Protein AF-A0A8K0T7H3-F1 (afdb_monomer_lite)

Radius of gyration: 32.74 Å; chains: 1; bounding box: 82×74×96 Å

Secondary structure (DSSP, 8-state):
------SSGGG--EEEEESSHHHHHHHHTT-SEES-TT--SS---TT----EEEEEETTEEEEEEE-SSSSHHHHHHHHHHHHHH-TT--EEEEEEEEEE-SEETTEE--TT-EEEEEEEEETT-EEE-SS-EEE--STTTSPPPPPHHHHHHHHHHTSHHHHHHHHHHHHHHHHHHHHS-S-TTS-S--TT----GGG---B-TT-----SS-TTSTTTT--STTSPPPTTTTTS-HHHHT--GGGBPP-HHHHHHHHHHHTT-GGGGPPPEEEEEEEE-SS----HHHHHHHHHHHTEEEEESSHHHHHTTS-EEEEEEEEE-SSTT--STTHHHHHHHHHHHHHHHHHHSPPPPPPP-PPPSS-TTSSB-HHHHHHHHHHHHHHHHTTS--------PPPS-PPPP---PPPPPS--S--TTSTTSS-EEEEEEEEEE-----STTHHHHHHH-GGGS-EEEEEEEEEE-SS-SEE-SSEEEEEEEESS--S-EEEEEES--SSHHHHHHHHHHHHHHHHHHHHHHHHHS-SSPPEE---EEEEE--SSSPPPEEEEEE---S-EEESB-SSS-B-SS--HHHHHHHHHHHHHHHHTTTSEEEE--EEETTEE-S-EEEES-TTSSTT-TT--HHHHHHHHHHH----HHHHHTT----HHHHHHT-----S-PPP---EEE-S-TTT--EEEGGG-B--TTSTT--B-HHHHHHHHHTEEEEE--SSSS--EEEEEHHHHHHTT-PPPSS-TT--

Organism: NCBI:txid80388

InterPro domains:
  IPR000845 Nucleoside phosphorylase domain [PF01048] (14-128)
  IPR004166 Alpha-type protein kinase, alpha-kinase domain [PF02816] (478-654)
  IPR004166 Alpha-type protein kinase, alpha-kinase domain [PS51158] (453-662)
  IPR004166 Alpha-type protein kinase, alpha-kinase domain [SM00811] (458-654)
  IPR011009 Protein kinase-like domain superfamily [SSF56112] (467-663)
  IPR035994 Nucleoside phosphorylase superfamily [G3DSA:3.40.50.1580] (6-356)
  IPR035994 Nucleoside phosphorylase superfamily [SSF53167] (11-354)
  IPR053137 Nucleotide-binding leucine-rich repeat (NLR)-like [PTHR46082] (3-385)

Sequence (759 aa):
MSLGPPSSRSSFEIAIICALAIEYNAVALLFDQFWDDNGDYYGKSHGDYNQYTLGRIGNHHVVLTLLPRMGKVDASIAAVSLRSTFGALRLVLLVGVCGGVPRVPQGEILLGDVVISKSIVQHDYGRRFSDGFVRKDTVEDNLSQPSKHIRGLLASFETDRGIDLLEQRTAFFLQEVQGKPSNKRSMGENKYKYPGTAHDVLYEPRYRHKHRMAASCICADSVTDSSPICNEARMLSCDEVGCGKERVVSRLLLEHKRQLEERGSMTAQNPAIYIGAIASGDTVLKSASDRDRIAARENVIAFEMEGAGIWEQLPCIVVKGVCDYADSHKNKKWQNFAAATAASAAKAILERYARTDPLPHGPRFVQSHLGTSFSEVQQLVATSVTSTLSASAASPLLASEEKPGAPFKSTVRPKLDQDTSPQWDTPNWLNQRLELEGFCPDVVIQCASTLNSMIESDDNIKLSVAHLTIRTRSRPFANGAMRTATYARPMHTTSPFVIKKFFNHDALFPAMIEDMRIQALCKAFALEFNSLVPGVPVDFVVTMSLHRKTDKSRGEPISIEPFISGDYVKYNNNFSYVLAESSAFNDRAQAFSHFTFERSWGHMMVVDLQGVGNLLTDPCIHTKYDDRFKLSETNLGAKGFKSFFATHQCNQICQRLELKSNRNMAAENRFEFRATWPSMDPTFCCANKLCRRIIRHANAVVSDKYPGHSWCDVCWHQLASTTDQLLCVGPGPDHNFEISRFFYESQGQKIPNRCTNHT

Foldseek 3Di:
DDDDDDPALQQAQEEEEEADPLLLLLLVLQFPFWDAPPHDPHDFDPPQPWDWTWGDQDPGTYTYTYFPHFFAVSLLSNQQRSCRGRVNHDEYEHFFAFAFAQQAPVFGAFFLAKEKEQAEAQLQDADADPVGTDHDDDPVRGFDGFDPLVNVLVVQCPDPVNQVLLLVQLLVQLVSLQPDASDPPPPRDRLQDDPALVPGWDFDQQDDQAACPDCPDQCNPPRGPPRDHDPVSLPDACVVSVPDPVRTDDGDLSVVLNVCVVVVHSCSSRHHYHYYYEYEDQDQQAHSVVLVVSCVVVVHGIYGGHCVSNRNSHSYMYMHGHQHNSHSNGDRSSRSNSSNSSSSSVSSSVVSNDDDDPDDDDDDDDDPFFFFFLVRQVVVLVVQLVVVVVVDDDDDDDDDDDDPDDDDDDDDDFDADPPLDDPLPPPCQLVDKFKKKAKFWPLWDDDPCLLVQLLVDRRSRTIGIFIFIKRWHPGFNDDDPFWTKTWMDTPLASFTKIKIFGPDASLCLSLVVQLLSLQSSLQVLQQQLCQLDPDQGQAEWRWTWIATDDDDHTHGIMIMTGDDDDDKDFQFALFQDGDPDDDPVSLVVLLSQLSVCQVSVNFKGKHRFMDHRRYGYRIDMAGCDCPGSVSDPSHPHLNSVLRSQVRDDRDPSNVSQVRFDHNVCSVVVHDDHDPDGDDGQGWTFALQSRGRHIDGPVQWDDDPVDPPGTHHPSLVVSQVVQWDWAWAPAPDDIDTDIDGPSNQNSNSHDDDNHDPVRD

Structure (mmCIF, N/CA/C/O backbone):
data_AF-A0A8K0T7H3-F1
#
_entry.id   AF-A0A8K0T7H3-F1
#
loop_
_atom_site.group_PDB
_atom_site.id
_atom_site.type_symbol
_atom_site.label_atom_id
_atom_site.label_alt_id
_atom_site.label_comp_id
_atom_site.label_asym_id
_atom_site.label_entity_id
_atom_site.label_seq_id
_atom_site.pdbx_PDB_ins_code
_atom_site.Cartn_x
_atom_site.Cartn_y
_atom_site.Cartn_z
_atom_site.occupancy
_atom_site.B_iso_or_equiv
_atom_site.auth_seq_id
_atom_site.auth_comp_id
_atom_site.auth_asym_id
_atom_site.auth_atom_id
_atom_site.pdbx_PDB_model_num
ATOM 1 N N . MET A 1 1 ? -18.909 23.313 -8.995 1.00 36.34 1 MET A N 1
ATOM 2 C CA . MET A 1 1 ? -18.470 24.046 -7.786 1.00 36.34 1 MET A CA 1
ATOM 3 C C . MET A 1 1 ? -16.965 23.874 -7.663 1.00 36.34 1 MET A C 1
ATOM 5 O O . MET A 1 1 ? -16.511 22.740 -7.709 1.00 36.34 1 MET A O 1
ATOM 9 N N . SER A 1 2 ? -16.197 24.966 -7.606 1.00 47.44 2 SER A N 1
ATOM 10 C CA . SER A 1 2 ? -14.740 24.907 -7.415 1.00 47.44 2 SER A CA 1
ATOM 11 C C . SER A 1 2 ? -14.429 24.353 -6.025 1.00 47.44 2 SER A C 1
ATOM 13 O O . SER A 1 2 ? -14.976 24.856 -5.045 1.00 47.44 2 SER A O 1
ATOM 15 N N . LEU A 1 3 ? -13.576 23.330 -5.928 1.00 64.12 3 LEU A N 1
ATOM 16 C CA . LEU A 1 3 ? -13.065 22.853 -4.641 1.00 64.12 3 LEU A CA 1
ATOM 17 C C . LEU A 1 3 ? -12.188 23.955 -4.034 1.00 64.12 3 LEU A C 1
ATOM 19 O O . LEU A 1 3 ? -11.189 24.342 -4.637 1.00 64.12 3 LEU A O 1
ATOM 23 N N . GLY A 1 4 ? -12.595 24.485 -2.879 1.00 76.44 4 GLY A N 1
ATOM 24 C CA . GLY A 1 4 ? -11.787 25.427 -2.101 1.00 76.44 4 GLY A CA 1
ATOM 25 C C . GLY A 1 4 ? -10.559 24.756 -1.469 1.00 76.44 4 GLY A C 1
ATOM 26 O O . GLY A 1 4 ? -10.402 23.539 -1.592 1.00 76.44 4 GLY A O 1
ATOM 27 N N . PRO A 1 5 ? -9.688 25.520 -0.787 1.00 81.38 5 PRO A N 1
ATOM 28 C CA . PRO A 1 5 ? -8.546 24.951 -0.082 1.00 81.38 5 PRO A CA 1
ATOM 29 C C . PRO A 1 5 ? -9.005 23.920 0.968 1.00 81.38 5 PRO A C 1
ATOM 31 O O . PRO A 1 5 ? -10.030 24.129 1.627 1.00 81.38 5 PRO A O 1
ATOM 34 N N . PRO A 1 6 ? -8.281 22.800 1.129 1.00 83.50 6 PRO A N 1
ATOM 35 C CA . PRO A 1 6 ? -8.636 21.771 2.100 1.00 83.50 6 PRO A CA 1
ATOM 36 C C . PRO A 1 6 ? -8.523 22.270 3.549 1.00 83.50 6 PRO A C 1
ATOM 38 O O . PRO A 1 6 ? -7.725 23.140 3.871 1.00 83.50 6 PRO A O 1
ATOM 41 N N . SER A 1 7 ? -9.296 21.677 4.465 1.00 77.88 7 SER A N 1
ATOM 42 C CA . SER A 1 7 ? -9.290 22.088 5.884 1.00 77.88 7 SER A CA 1
ATOM 43 C C . SER A 1 7 ? -8.155 21.477 6.718 1.00 77.88 7 SER A C 1
ATOM 45 O O . SER A 1 7 ? -7.957 21.869 7.867 1.00 77.88 7 SER A O 1
ATOM 47 N N . SER A 1 8 ? -7.459 20.465 6.191 1.00 82.06 8 SER A N 1
ATOM 48 C CA . SER A 1 8 ? -6.385 19.742 6.882 1.00 82.06 8 SER A CA 1
ATOM 49 C C . SER A 1 8 ? -5.555 18.896 5.913 1.00 82.06 8 SER A C 1
ATOM 51 O O . SER A 1 8 ? -6.017 18.535 4.828 1.00 82.06 8 SER A O 1
ATOM 53 N N . ARG A 1 9 ? -4.356 18.484 6.356 1.00 85.56 9 ARG A N 1
ATOM 54 C CA . ARG A 1 9 ? -3.459 17.566 5.623 1.00 85.56 9 ARG A CA 1
ATOM 55 C C . ARG A 1 9 ? -4.111 16.231 5.236 1.00 85.56 9 ARG A C 1
ATOM 57 O O . ARG A 1 9 ? -3.751 15.644 4.227 1.00 85.56 9 ARG A O 1
ATOM 64 N N . SER A 1 10 ? -5.111 15.777 5.992 1.00 80.50 10 SER A N 1
ATOM 65 C CA . SER A 1 10 ? -5.856 14.541 5.712 1.00 80.50 10 SER A CA 1
ATOM 66 C C . SER A 1 10 ? -6.764 14.605 4.477 1.00 80.50 10 SER A C 1
ATOM 68 O O . SER A 1 10 ? -7.339 13.593 4.108 1.00 80.50 10 SER A O 1
ATOM 70 N N . SER A 1 11 ? -6.928 15.775 3.850 1.00 84.12 11 SER A N 1
ATOM 71 C CA . SER A 1 11 ? -7.699 15.911 2.603 1.00 84.12 11 SER A CA 1
ATOM 72 C C . SER A 1 11 ? -6.839 15.730 1.345 1.00 84.12 11 SER A C 1
ATOM 74 O O . SER A 1 11 ? -7.363 15.772 0.233 1.00 84.12 11 SER A O 1
ATOM 76 N N . PHE A 1 12 ? -5.522 15.575 1.506 1.00 89.62 12 PHE A N 1
ATOM 77 C CA . PHE A 1 12 ? -4.605 15.294 0.410 1.00 89.62 12 PHE A CA 1
ATOM 78 C C . PHE A 1 12 ? -4.482 13.782 0.228 1.00 89.62 12 PHE A C 1
ATOM 80 O O . PHE A 1 12 ? -3.827 13.098 1.011 1.00 89.62 12 PHE A O 1
ATOM 87 N N . GLU A 1 13 ? -5.128 13.272 -0.816 1.00 90.69 13 GLU A N 1
ATOM 88 C CA . GLU A 1 13 ? -5.109 11.845 -1.166 1.00 90.69 13 GLU A CA 1
ATOM 89 C C . GLU A 1 13 ? -4.119 11.528 -2.292 1.00 90.69 13 GLU A C 1
ATOM 91 O O . GLU A 1 13 ? -3.830 10.358 -2.554 1.00 90.69 13 GLU A O 1
ATOM 96 N N . ILE A 1 14 ? -3.607 12.565 -2.961 1.00 95.75 14 ILE A N 1
ATOM 97 C CA . ILE A 1 14 ? -2.699 12.458 -4.099 1.00 95.75 14 ILE A CA 1
ATOM 98 C C . ILE A 1 14 ? -1.381 13.142 -3.767 1.00 95.75 14 ILE A C 1
ATOM 100 O O . ILE A 1 14 ? -1.364 14.278 -3.284 1.00 95.75 14 ILE A O 1
ATOM 104 N N . ALA A 1 15 ? -0.278 12.486 -4.111 1.00 97.88 15 ALA A N 1
ATOM 105 C CA . ALA A 1 15 ? 1.024 13.128 -4.141 1.00 97.88 15 ALA A CA 1
ATOM 106 C C . ALA A 1 15 ? 1.756 12.878 -5.456 1.00 97.88 15 ALA A C 1
ATOM 108 O O . ALA A 1 15 ? 1.562 11.857 -6.111 1.00 97.88 15 ALA A O 1
ATOM 109 N N . ILE A 1 16 ? 2.620 13.814 -5.823 1.00 98.75 16 ILE A N 1
ATOM 110 C CA . ILE A 1 16 ? 3.530 13.725 -6.953 1.00 98.75 16 ILE A CA 1
ATOM 111 C C . ILE A 1 16 ? 4.948 13.953 -6.431 1.00 98.75 16 ILE A C 1
ATOM 113 O O . ILE A 1 16 ? 5.218 14.933 -5.736 1.00 98.75 16 ILE A O 1
ATOM 117 N N . ILE A 1 17 ? 5.846 13.034 -6.763 1.00 98.56 17 ILE A N 1
ATOM 118 C CA . ILE A 1 17 ? 7.263 13.088 -6.410 1.00 98.56 17 ILE A CA 1
ATOM 119 C C . ILE A 1 17 ? 8.052 13.267 -7.706 1.00 98.56 17 ILE A C 1
ATOM 121 O O . ILE A 1 17 ? 7.867 12.495 -8.647 1.00 98.56 17 ILE A O 1
ATOM 125 N N . CYS A 1 18 ? 8.936 14.261 -7.741 1.00 98.50 18 CYS A N 1
ATOM 126 C CA . CYS A 1 18 ? 9.854 14.512 -8.851 1.00 98.50 18 CYS A CA 1
ATOM 127 C C . CYS A 1 18 ? 11.302 14.431 -8.358 1.00 98.50 18 CYS A C 1
ATOM 129 O O . CYS A 1 18 ? 11.605 14.898 -7.260 1.00 98.50 18 CYS A O 1
ATOM 131 N N . ALA A 1 19 ? 12.212 13.885 -9.164 1.00 96.94 19 ALA A N 1
ATOM 132 C CA . ALA A 1 19 ? 13.625 13.754 -8.803 1.00 96.94 19 ALA A CA 1
ATOM 133 C C . ALA A 1 19 ? 14.447 14.984 -9.214 1.00 96.94 19 ALA A C 1
ATOM 135 O O . ALA A 1 19 ? 15.430 15.335 -8.562 1.00 96.94 19 ALA A O 1
ATOM 136 N N . LEU A 1 20 ? 14.047 15.651 -10.299 1.00 96.88 20 LEU A N 1
ATOM 137 C CA . LEU A 1 20 ? 14.756 16.780 -10.887 1.00 96.88 20 LEU A CA 1
ATOM 138 C C . LEU A 1 20 ? 13.878 18.030 -10.946 1.00 96.88 20 LEU A C 1
ATOM 140 O O . LEU A 1 20 ? 12.677 17.984 -11.215 1.00 96.88 20 LEU A O 1
ATOM 144 N N . ALA A 1 21 ? 14.511 19.197 -10.816 1.00 96.44 21 ALA A N 1
ATOM 145 C CA . ALA A 1 21 ? 13.817 20.480 -10.898 1.00 96.44 21 ALA A CA 1
ATOM 146 C C . ALA A 1 21 ? 13.093 20.688 -12.243 1.00 96.44 21 ALA A C 1
ATOM 148 O O . ALA A 1 21 ? 12.067 21.360 -12.297 1.00 96.44 21 ALA A O 1
ATOM 149 N N . ILE A 1 22 ? 13.599 20.132 -13.350 1.00 95.25 22 ILE A N 1
ATOM 150 C CA . ILE A 1 22 ? 12.931 20.228 -14.660 1.00 95.25 22 ILE A CA 1
ATOM 151 C C . ILE A 1 22 ? 11.583 19.490 -14.682 1.00 95.25 22 ILE A C 1
ATOM 153 O O . ILE A 1 22 ? 10.636 19.990 -15.290 1.00 95.25 22 ILE A O 1
ATOM 157 N N . GLU A 1 23 ? 11.495 18.364 -13.970 1.00 98.06 23 GLU A N 1
ATOM 158 C CA . GLU A 1 23 ? 10.304 17.519 -13.828 1.00 98.06 23 GLU A CA 1
ATOM 159 C C . GLU A 1 23 ? 9.297 18.203 -12.909 1.00 98.06 23 GLU A C 1
ATOM 161 O O . GLU A 1 23 ? 8.144 18.401 -13.281 1.00 98.06 23 GLU A O 1
ATOM 166 N N . TYR A 1 24 ? 9.768 18.670 -11.750 1.00 97.69 24 TYR A N 1
ATOM 167 C CA . TYR A 1 24 ? 8.977 19.460 -10.810 1.00 97.69 24 TYR A CA 1
ATOM 168 C C . TYR A 1 24 ? 8.337 20.673 -11.488 1.00 97.69 24 TYR A C 1
ATOM 170 O O . TYR A 1 24 ? 7.135 20.890 -11.375 1.00 97.69 24 TYR A O 1
ATOM 178 N N . ASN A 1 25 ? 9.126 21.440 -12.245 1.00 95.56 25 ASN A N 1
ATOM 179 C CA . ASN A 1 25 ? 8.634 22.622 -12.949 1.00 95.56 25 ASN A CA 1
ATOM 180 C C . ASN A 1 25 ? 7.567 22.270 -13.995 1.00 95.56 25 ASN A C 1
ATOM 182 O O . ASN A 1 25 ? 6.606 23.017 -14.152 1.00 95.56 25 ASN A O 1
ATOM 186 N N . ALA A 1 26 ? 7.723 21.147 -14.706 1.00 96.44 26 ALA A N 1
ATOM 187 C CA . ALA A 1 26 ? 6.735 20.704 -15.686 1.00 96.44 26 ALA A CA 1
ATOM 188 C C . ALA A 1 26 ? 5.404 20.335 -15.011 1.00 96.44 26 ALA A C 1
ATOM 190 O O . ALA A 1 26 ? 4.345 20.749 -15.477 1.00 96.44 26 ALA A O 1
ATOM 191 N N . VAL A 1 27 ? 5.459 19.625 -13.879 1.00 98.12 27 VAL A N 1
ATOM 192 C CA . VAL A 1 27 ? 4.270 19.288 -13.083 1.00 98.12 27 VAL A CA 1
ATOM 193 C C . VAL A 1 27 ? 3.621 20.541 -12.492 1.00 98.12 27 VAL A C 1
ATOM 195 O O . VAL A 1 27 ? 2.406 20.692 -12.576 1.00 98.12 27 VAL A O 1
ATOM 198 N N . ALA A 1 28 ? 4.408 21.470 -11.946 1.00 95.94 28 ALA A N 1
ATOM 199 C CA . ALA A 1 28 ? 3.900 22.712 -11.365 1.00 95.94 28 ALA A CA 1
ATOM 200 C C . ALA A 1 28 ? 3.113 23.557 -12.385 1.00 95.94 28 ALA A C 1
ATOM 202 O O . ALA A 1 28 ? 2.094 24.148 -12.040 1.00 95.94 28 ALA A O 1
ATOM 203 N N . LEU A 1 29 ? 3.511 23.559 -13.663 1.00 94.50 29 LEU A N 1
ATOM 204 C CA . LEU A 1 29 ? 2.766 24.247 -14.726 1.00 94.50 29 LEU A CA 1
ATOM 205 C C . LEU A 1 29 ? 1.366 23.670 -14.976 1.00 94.50 29 LEU A C 1
ATOM 207 O O . LEU A 1 29 ? 0.550 24.332 -15.616 1.00 94.50 29 LEU A O 1
ATOM 211 N N . LEU A 1 30 ? 1.074 22.464 -14.495 1.00 95.88 30 LEU A N 1
ATOM 212 C CA . LEU A 1 30 ? -0.199 21.775 -14.690 1.00 95.88 30 LEU A CA 1
ATOM 213 C C . LEU A 1 30 ? -1.150 21.867 -13.492 1.00 95.88 30 LEU A C 1
ATOM 215 O O . LEU A 1 30 ? -2.300 21.434 -13.619 1.00 95.88 30 LEU A O 1
ATOM 219 N N . PHE A 1 31 ? -0.712 22.464 -12.380 1.00 95.25 31 PHE A N 1
ATOM 220 C CA . PHE A 1 31 ? -1.592 22.822 -11.271 1.00 95.25 31 PHE A CA 1
ATOM 221 C C . PHE A 1 31 ? -2.634 23.848 -11.721 1.00 95.25 31 PHE A C 1
ATOM 223 O O . PHE A 1 31 ? -2.326 24.821 -12.412 1.00 95.25 31 PHE A O 1
ATOM 230 N N . ASP A 1 32 ? -3.878 23.621 -11.311 1.00 92.88 32 ASP A N 1
ATOM 231 C CA . ASP A 1 32 ? -4.979 24.548 -11.563 1.00 92.88 32 ASP A CA 1
ATOM 232 C C . ASP A 1 32 ? -4.997 25.666 -10.510 1.00 92.88 32 ASP A C 1
ATOM 234 O O . ASP A 1 32 ? -5.450 26.775 -10.786 1.00 92.88 32 ASP A O 1
ATOM 238 N N . GLN A 1 33 ? -4.531 25.367 -9.292 1.00 91.88 33 GLN A N 1
ATOM 239 C CA . GLN A 1 33 ? -4.453 26.304 -8.173 1.00 91.88 33 GLN A CA 1
ATOM 240 C C . GLN A 1 33 ? -3.416 25.844 -7.143 1.00 91.88 33 GLN A C 1
ATOM 242 O O . GLN A 1 33 ? -3.282 24.642 -6.911 1.00 91.88 33 GLN A O 1
ATOM 247 N N . PHE A 1 34 ? -2.745 26.793 -6.494 1.00 92.44 34 PHE A N 1
ATOM 248 C CA . PHE A 1 34 ? -1.845 26.558 -5.363 1.00 92.44 34 PHE A CA 1
ATOM 249 C C . PHE A 1 34 ? -2.490 27.018 -4.049 1.00 92.44 34 PHE A C 1
ATOM 251 O O . PHE A 1 34 ? -3.329 27.921 -4.031 1.00 92.44 34 PHE A O 1
ATOM 258 N N . TRP A 1 35 ? -2.127 26.363 -2.948 1.00 88.81 35 TRP A N 1
ATOM 259 C CA . TRP A 1 35 ? -2.642 26.620 -1.598 1.00 88.81 35 TRP A CA 1
ATOM 260 C C . TRP A 1 35 ? -1.600 27.251 -0.670 1.00 88.81 35 TRP A C 1
ATOM 262 O O . TRP A 1 35 ? -1.950 27.684 0.425 1.00 88.81 35 TRP A O 1
ATOM 272 N N . ASP A 1 36 ? -0.342 27.287 -1.094 1.00 80.44 36 ASP A N 1
ATOM 273 C CA . ASP A 1 36 ? 0.844 27.679 -0.331 1.00 80.44 36 ASP A CA 1
ATOM 274 C C . ASP A 1 36 ? 1.438 29.035 -0.758 1.00 80.44 36 ASP A C 1
ATOM 276 O O . ASP A 1 36 ? 2.381 29.512 -0.131 1.00 80.44 36 ASP A O 1
ATOM 280 N N . ASP A 1 37 ? 0.853 29.710 -1.755 1.00 75.44 37 ASP A N 1
ATOM 281 C CA . ASP A 1 37 ? 1.324 31.016 -2.256 1.00 75.44 37 ASP A CA 1
ATOM 282 C C . ASP A 1 37 ? 1.398 32.110 -1.167 1.00 75.44 37 ASP A C 1
ATOM 284 O O . ASP A 1 37 ? 2.199 33.038 -1.271 1.00 75.44 37 ASP A O 1
ATOM 288 N N . ASN A 1 38 ? 0.590 31.997 -0.104 1.00 70.25 38 ASN A N 1
ATOM 289 C CA . ASN A 1 38 ? 0.547 32.949 1.016 1.00 70.25 38 ASN A CA 1
ATOM 290 C C . ASN A 1 38 ? 1.233 32.424 2.299 1.00 70.25 38 ASN A C 1
ATOM 292 O O . ASN A 1 38 ? 1.051 33.002 3.371 1.00 70.25 38 ASN A O 1
ATOM 296 N N . GLY A 1 39 ? 2.019 31.344 2.202 1.00 65.88 39 GLY A N 1
ATOM 297 C CA . GLY A 1 39 ? 2.740 30.719 3.316 1.00 65.88 39 GLY A CA 1
ATOM 298 C C . GLY A 1 39 ? 2.314 29.274 3.602 1.00 65.88 39 GLY A C 1
ATOM 299 O O . GLY A 1 39 ? 1.332 28.769 3.059 1.00 65.88 39 GLY A O 1
ATOM 300 N N . ASP A 1 40 ? 3.064 28.594 4.475 1.00 67.31 40 ASP A N 1
ATOM 301 C CA . ASP A 1 40 ? 2.779 27.207 4.863 1.00 67.31 40 ASP A CA 1
ATOM 302 C C . ASP A 1 40 ? 1.666 27.142 5.924 1.00 67.31 40 ASP A C 1
ATOM 304 O O . ASP A 1 40 ? 1.910 27.268 7.125 1.00 67.31 40 ASP A O 1
ATOM 308 N N . TYR A 1 41 ? 0.425 26.948 5.471 1.00 71.31 41 TYR A N 1
ATOM 309 C CA . TYR A 1 41 ? -0.748 26.800 6.341 1.00 71.31 41 TYR A CA 1
ATOM 310 C C . TYR A 1 41 ? -0.924 25.392 6.923 1.00 71.31 41 TYR A C 1
ATOM 312 O O . TYR A 1 41 ? -1.677 25.218 7.882 1.00 71.31 41 TYR A O 1
ATOM 320 N N . TYR A 1 42 ? -0.290 24.374 6.336 1.00 82.31 42 TYR A N 1
ATOM 321 C CA . TYR A 1 42 ? -0.592 22.969 6.635 1.00 82.31 42 TYR A CA 1
ATOM 322 C C . TYR A 1 42 ? 0.487 22.298 7.490 1.00 82.31 42 TYR A C 1
ATOM 324 O O . TYR A 1 42 ? 0.183 21.334 8.207 1.00 82.31 42 TYR A O 1
ATOM 332 N N . GLY A 1 43 ? 1.712 22.827 7.456 1.00 85.00 43 GLY A N 1
ATOM 333 C CA . GLY A 1 43 ? 2.856 22.336 8.206 1.00 85.00 43 GLY A CA 1
ATOM 334 C C . GLY A 1 43 ? 3.293 20.933 7.785 1.00 85.00 43 GLY A C 1
ATOM 335 O O . GLY A 1 43 ? 2.797 20.344 6.823 1.00 85.00 43 GLY A O 1
ATOM 336 N N . LYS A 1 44 ? 4.236 20.371 8.545 1.00 87.69 44 LYS A N 1
ATOM 337 C CA . LYS A 1 44 ? 4.808 19.036 8.314 1.00 87.69 44 LYS A CA 1
ATOM 338 C C . LYS A 1 44 ? 4.970 18.283 9.630 1.00 87.69 44 LYS A C 1
ATOM 340 O O . LYS A 1 44 ? 5.009 18.896 10.698 1.00 87.69 44 LYS A O 1
ATOM 345 N N . SER A 1 45 ? 5.026 16.956 9.573 1.00 80.25 45 SER A N 1
ATOM 346 C CA . SER A 1 45 ? 5.278 16.133 10.760 1.00 80.25 45 SER A CA 1
ATOM 347 C C . SER A 1 45 ? 6.701 16.356 11.297 1.00 80.25 45 SER A C 1
ATOM 349 O O . SER A 1 45 ? 7.613 16.725 10.559 1.00 80.25 45 SER A O 1
ATOM 351 N N . HIS A 1 46 ? 6.905 16.158 12.602 1.00 76.75 46 HIS A N 1
ATOM 352 C CA . HIS A 1 46 ? 8.228 16.323 13.212 1.00 76.75 46 HIS A CA 1
ATOM 353 C C . HIS A 1 46 ? 9.243 15.352 12.585 1.00 76.75 46 HIS A C 1
ATOM 355 O O . HIS A 1 46 ? 8.951 14.166 12.445 1.00 76.75 46 HIS A O 1
ATOM 361 N N . GLY A 1 47 ? 10.423 15.858 12.213 1.00 81.25 47 GLY A N 1
ATOM 362 C CA . GLY A 1 47 ? 11.459 15.084 11.517 1.00 81.25 47 GLY A CA 1
ATOM 363 C C . GLY A 1 47 ? 11.281 14.987 9.996 1.00 81.25 47 GLY A C 1
ATOM 364 O O . GLY A 1 47 ? 12.135 14.409 9.331 1.00 81.25 47 GLY A O 1
ATOM 365 N N . ASP A 1 48 ? 10.217 15.566 9.433 1.00 88.94 48 ASP A N 1
ATOM 366 C CA . ASP A 1 48 ? 10.051 15.683 7.986 1.00 88.94 48 ASP A CA 1
ATOM 367 C C . ASP A 1 48 ? 10.791 16.916 7.442 1.00 88.94 48 ASP A C 1
ATOM 369 O O . ASP A 1 48 ? 10.416 18.066 7.695 1.00 88.94 48 ASP A O 1
ATOM 373 N N . TYR A 1 49 ? 11.846 16.658 6.668 1.00 86.94 49 TYR A N 1
ATOM 374 C CA . TYR A 1 49 ? 12.680 17.682 6.039 1.00 86.94 49 TYR A CA 1
ATOM 375 C C . TYR A 1 49 ? 12.318 17.968 4.576 1.00 86.94 49 TYR A C 1
ATOM 377 O O . TYR A 1 49 ? 12.912 18.867 3.974 1.00 86.94 49 TYR A O 1
ATOM 385 N N . ASN A 1 50 ? 11.351 17.253 3.994 1.00 91.62 50 ASN A N 1
ATOM 386 C CA . ASN A 1 50 ? 10.911 17.502 2.624 1.00 91.62 50 ASN A CA 1
ATOM 387 C C . ASN A 1 50 ? 10.295 18.894 2.503 1.00 91.62 50 ASN A C 1
ATOM 389 O O . ASN A 1 50 ? 9.716 19.422 3.453 1.00 91.62 50 ASN A O 1
ATOM 393 N N . GLN A 1 51 ? 10.361 19.478 1.312 1.00 90.94 51 GLN A N 1
ATOM 394 C CA . GLN A 1 51 ? 9.575 20.662 0.973 1.00 90.94 51 GLN A CA 1
ATOM 395 C C . GLN A 1 51 ? 8.386 20.247 0.112 1.00 90.94 51 GLN A C 1
ATOM 397 O O . GLN A 1 51 ? 8.518 19.393 -0.771 1.00 90.94 51 GLN A O 1
ATOM 402 N N . TYR A 1 52 ? 7.231 20.842 0.395 1.00 93.94 52 TYR A N 1
ATOM 403 C CA . TYR A 1 52 ? 5.982 20.528 -0.280 1.00 93.94 52 TYR A CA 1
ATOM 404 C C . TYR A 1 52 ? 5.410 21.774 -0.919 1.00 93.94 52 TYR A C 1
ATOM 406 O O . TYR A 1 52 ? 5.343 22.816 -0.275 1.00 93.94 52 TYR A O 1
ATOM 414 N N . THR A 1 53 ? 4.938 21.608 -2.146 1.00 94.69 53 THR A N 1
ATOM 415 C CA . THR A 1 53 ? 3.998 22.531 -2.760 1.00 94.69 53 THR A CA 1
ATOM 416 C C . THR A 1 53 ? 2.626 21.899 -2.796 1.00 94.69 53 THR A C 1
ATOM 418 O O . THR A 1 53 ? 2.469 20.727 -3.137 1.00 94.69 53 THR A O 1
ATOM 421 N N . LEU A 1 54 ? 1.625 22.663 -2.384 1.00 94.62 54 LEU A N 1
ATOM 422 C CA . LEU A 1 54 ? 0.281 22.161 -2.143 1.00 94.62 54 LEU A CA 1
ATOM 423 C C . LEU A 1 54 ? -0.677 22.839 -3.099 1.00 94.62 54 LEU A C 1
ATOM 425 O O . LEU A 1 54 ? -0.651 24.052 -3.258 1.00 94.62 54 LEU A O 1
ATOM 429 N N . GLY A 1 55 ? -1.564 22.075 -3.718 1.00 93.75 55 GLY A N 1
ATOM 430 C CA . GLY A 1 55 ? -2.476 22.667 -4.684 1.00 93.75 55 GLY A CA 1
ATOM 431 C C . GLY A 1 55 ? -3.554 21.717 -5.169 1.00 93.75 55 GLY A C 1
ATOM 432 O O . GLY A 1 55 ? -3.924 20.755 -4.488 1.00 93.75 55 GLY A O 1
ATOM 433 N N . ARG A 1 56 ? -4.111 22.027 -6.335 1.00 93.94 56 ARG A N 1
ATOM 434 C CA . ARG A 1 56 ? -5.182 21.268 -6.973 1.00 93.94 56 ARG A CA 1
ATOM 435 C C . ARG A 1 56 ? -4.838 20.955 -8.419 1.00 93.94 56 ARG A C 1
ATOM 437 O O . ARG A 1 56 ? -4.432 21.841 -9.169 1.00 93.94 56 ARG A O 1
ATOM 444 N N . ILE A 1 57 ? -5.083 19.707 -8.805 1.00 94.69 57 ILE A N 1
ATOM 445 C CA . ILE A 1 57 ? -5.116 19.261 -10.199 1.00 94.69 57 ILE A CA 1
ATOM 446 C C . ILE A 1 57 ? -6.453 18.554 -10.414 1.00 94.69 57 ILE A C 1
ATOM 448 O O . ILE A 1 57 ? -6.768 17.576 -9.731 1.00 94.69 57 ILE A O 1
ATOM 452 N N . GLY A 1 58 ? -7.261 19.063 -11.340 1.00 89.44 58 GLY A N 1
ATOM 453 C CA . GLY A 1 58 ? -8.615 18.589 -11.578 1.00 89.44 58 GLY A CA 1
ATOM 454 C C . GLY A 1 58 ? -9.436 18.614 -10.290 1.00 89.44 58 GLY A C 1
ATOM 455 O O . GLY A 1 58 ? -9.569 19.645 -9.625 1.00 89.44 58 GLY A O 1
ATOM 456 N N . ASN A 1 59 ? -9.965 17.455 -9.907 1.00 87.69 59 ASN A N 1
ATOM 457 C CA . ASN A 1 59 ? -10.789 17.302 -8.709 1.00 87.69 59 ASN A CA 1
ATOM 458 C C . ASN A 1 59 ? -10.001 16.869 -7.460 1.00 87.69 59 ASN A C 1
ATOM 460 O O . ASN A 1 59 ? -10.618 16.531 -6.451 1.00 87.69 59 ASN A O 1
ATOM 464 N N . HIS A 1 60 ? -8.666 16.874 -7.500 1.00 91.81 60 HIS A N 1
ATOM 465 C CA . HIS A 1 60 ? -7.827 16.340 -6.426 1.00 91.81 60 HIS A CA 1
ATOM 466 C C . HIS A 1 60 ? -6.987 17.420 -5.753 1.00 91.81 60 HIS A C 1
ATOM 468 O O . HIS A 1 60 ? -6.375 18.248 -6.427 1.00 91.81 60 HIS A O 1
ATOM 474 N N . HIS A 1 61 ? -6.905 17.366 -4.423 1.00 93.25 61 HIS A N 1
ATOM 475 C CA . HIS A 1 61 ? -5.864 18.066 -3.677 1.00 93.25 61 HIS A CA 1
ATOM 476 C C . HIS A 1 61 ? -4.565 17.272 -3.793 1.00 93.25 61 HIS A C 1
ATOM 478 O O . HIS A 1 61 ? -4.532 16.082 -3.471 1.00 93.25 61 HIS A O 1
ATOM 484 N N . VAL A 1 62 ? -3.519 17.929 -4.284 1.00 96.00 62 VAL A N 1
ATOM 485 C CA . VAL A 1 62 ? -2.251 17.302 -4.652 1.00 96.00 62 VAL A CA 1
ATOM 486 C C . VAL A 1 62 ? -1.119 17.909 -3.838 1.00 96.00 62 VAL A C 1
ATOM 488 O O . VAL A 1 62 ? -1.014 19.132 -3.719 1.00 96.00 62 VAL A O 1
ATOM 491 N N . VAL A 1 63 ? -0.268 17.036 -3.305 1.00 97.19 63 VAL A N 1
ATOM 492 C CA . VAL A 1 63 ? 1.036 17.382 -2.733 1.00 97.19 63 VAL A CA 1
ATOM 493 C C . VAL A 1 63 ? 2.101 17.168 -3.800 1.00 97.19 63 VAL A C 1
ATOM 495 O O . VAL A 1 63 ? 2.189 16.083 -4.358 1.00 97.19 63 VAL A O 1
ATOM 498 N N . LEU A 1 64 ? 2.928 18.162 -4.082 1.00 98.12 64 LEU A N 1
ATOM 499 C CA . LEU A 1 64 ? 4.086 18.047 -4.963 1.00 98.12 64 LEU A CA 1
ATOM 500 C C . LEU A 1 64 ? 5.364 18.162 -4.130 1.00 98.12 64 LEU A C 1
ATOM 502 O O . LEU A 1 64 ? 5.488 19.068 -3.309 1.00 98.12 64 LEU A O 1
ATOM 506 N N . THR A 1 65 ? 6.329 17.273 -4.344 1.00 96.88 65 THR A N 1
ATOM 507 C CA . THR A 1 65 ? 7.640 17.349 -3.689 1.00 96.88 65 THR A CA 1
ATOM 508 C C . THR A 1 65 ? 8.777 17.085 -4.669 1.00 96.88 65 THR A C 1
ATOM 510 O O . THR A 1 65 ? 8.644 16.297 -5.608 1.00 96.88 65 THR A O 1
ATOM 513 N N . LEU A 1 66 ? 9.896 17.774 -4.449 1.00 97.56 66 LEU A N 1
ATOM 514 C CA . LEU A 1 66 ? 11.147 17.587 -5.175 1.00 97.56 66 LEU A CA 1
ATOM 515 C C . LEU A 1 66 ? 12.134 16.868 -4.259 1.00 97.56 66 LEU A C 1
ATOM 517 O O . LEU A 1 66 ? 12.389 17.326 -3.144 1.00 97.56 66 LEU A O 1
ATOM 521 N N . LEU A 1 67 ? 12.715 15.774 -4.743 1.00 95.88 67 LEU A N 1
ATOM 522 C CA . LEU A 1 67 ? 13.779 15.090 -4.023 1.00 95.88 67 LEU A CA 1
ATOM 523 C C . LEU A 1 67 ? 15.016 15.996 -3.904 1.00 95.88 67 LEU A C 1
ATOM 525 O O . LEU A 1 67 ? 15.365 16.692 -4.861 1.00 95.88 67 LEU A O 1
ATOM 529 N N . PRO A 1 68 ? 15.730 15.970 -2.764 1.00 90.50 68 PRO A N 1
ATOM 530 C CA . PRO A 1 68 ? 16.972 16.727 -2.615 1.00 90.50 68 PRO A CA 1
ATOM 531 C C . PRO A 1 68 ? 18.061 16.231 -3.577 1.00 90.50 68 PRO A C 1
ATOM 533 O O . PRO A 1 68 ? 18.889 17.019 -4.036 1.00 90.50 68 PRO A O 1
ATOM 536 N N . ARG A 1 69 ? 18.061 14.928 -3.891 1.00 89.44 69 ARG A N 1
ATOM 537 C CA . ARG A 1 69 ? 18.912 14.283 -4.897 1.00 89.44 69 ARG A CA 1
ATOM 538 C C . ARG A 1 69 ? 18.171 13.103 -5.532 1.00 89.44 69 ARG A C 1
ATOM 540 O O . ARG A 1 69 ? 17.264 12.540 -4.930 1.00 89.44 69 ARG A O 1
ATOM 547 N N . MET A 1 70 ? 18.598 12.734 -6.736 1.00 89.88 70 MET A N 1
ATOM 548 C CA . MET A 1 70 ? 18.164 11.515 -7.431 1.00 89.88 70 MET A CA 1
ATOM 549 C C . MET A 1 70 ? 18.694 10.241 -6.749 1.00 89.88 70 MET A C 1
ATOM 551 O O . MET A 1 70 ? 19.746 10.282 -6.104 1.00 89.88 70 MET A O 1
ATOM 555 N N . GLY A 1 71 ? 18.006 9.113 -6.951 1.00 89.94 71 GLY A N 1
ATOM 556 C CA . GLY A 1 71 ? 18.368 7.802 -6.395 1.00 89.94 71 GLY A CA 1
ATOM 557 C C . GLY A 1 71 ? 17.362 7.228 -5.387 1.00 89.94 71 GLY A C 1
ATOM 558 O O . GLY A 1 71 ? 16.566 7.948 -4.777 1.00 89.94 71 GLY A O 1
ATOM 559 N N . LYS A 1 72 ? 17.427 5.907 -5.164 1.00 93.12 72 LYS A N 1
ATOM 560 C CA . LYS A 1 72 ? 16.436 5.157 -4.362 1.00 93.12 72 LYS A CA 1
ATOM 561 C C . LYS A 1 72 ? 16.404 5.568 -2.888 1.00 93.1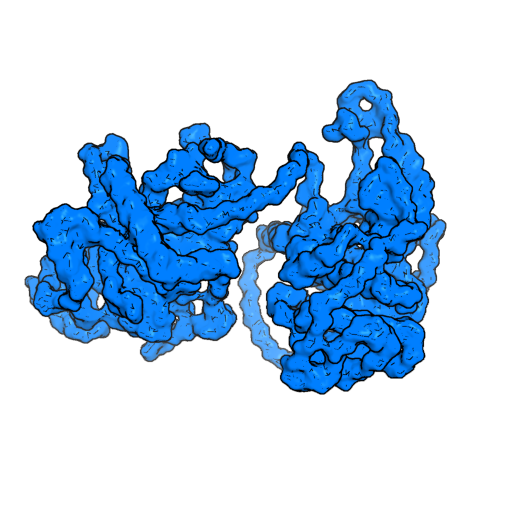2 72 LYS A C 1
ATOM 563 O O . LYS A 1 72 ? 15.343 5.537 -2.272 1.00 93.12 72 LYS A O 1
ATOM 568 N N . VAL A 1 73 ? 17.550 5.946 -2.316 1.00 90.19 73 VAL A N 1
ATOM 569 C CA . VAL A 1 73 ? 17.663 6.315 -0.891 1.00 90.19 73 VAL A CA 1
ATOM 570 C C . VAL A 1 73 ? 16.895 7.600 -0.596 1.00 90.19 73 VAL A C 1
ATOM 572 O O . VAL A 1 73 ? 16.013 7.608 0.261 1.00 90.19 73 VAL A O 1
ATOM 575 N N . ASP A 1 74 ? 17.199 8.671 -1.329 1.00 92.00 74 ASP A N 1
ATOM 576 C CA . ASP A 1 74 ? 16.531 9.962 -1.166 1.00 92.00 74 ASP A CA 1
ATOM 577 C C . ASP A 1 74 ? 15.032 9.845 -1.511 1.00 92.00 74 ASP A C 1
ATOM 579 O O . ASP A 1 74 ? 14.187 10.389 -0.798 1.00 92.00 74 ASP A O 1
ATOM 583 N N . ALA A 1 75 ? 14.682 9.040 -2.523 1.00 93.38 75 ALA A N 1
ATOM 584 C CA . ALA A 1 75 ? 13.295 8.729 -2.866 1.00 93.38 75 ALA A CA 1
ATOM 585 C C . ALA A 1 75 ? 12.538 8.003 -1.735 1.00 93.38 75 ALA A C 1
ATOM 587 O O . ALA A 1 75 ? 11.408 8.372 -1.410 1.00 93.38 75 ALA A O 1
ATOM 588 N N . SER A 1 76 ? 13.157 7.002 -1.100 1.00 90.19 76 SER A N 1
ATOM 589 C CA . SER A 1 76 ? 12.562 6.258 0.018 1.00 90.19 76 SER A CA 1
ATOM 590 C C . SER A 1 76 ? 12.357 7.133 1.255 1.00 90.19 76 SER A C 1
ATOM 592 O O . SER A 1 76 ? 11.280 7.103 1.854 1.00 90.19 76 SER A O 1
ATOM 594 N N . ILE A 1 77 ? 13.348 7.957 1.609 1.00 86.38 77 ILE A N 1
ATOM 595 C CA . ILE A 1 77 ? 13.244 8.899 2.734 1.00 86.38 77 ILE A CA 1
ATOM 596 C C . ILE A 1 77 ? 12.107 9.887 2.481 1.00 86.38 77 ILE A C 1
ATOM 598 O O . ILE A 1 77 ? 11.265 10.099 3.358 1.00 86.38 77 ILE A O 1
ATOM 602 N N . ALA A 1 78 ? 12.039 10.448 1.271 1.00 90.56 78 ALA A N 1
ATOM 603 C CA . ALA A 1 78 ? 10.973 11.365 0.911 1.00 90.56 78 ALA A CA 1
ATOM 604 C C . ALA A 1 78 ? 9.597 10.691 1.002 1.00 90.56 78 ALA A C 1
ATOM 606 O O . ALA A 1 78 ? 8.683 11.278 1.573 1.00 90.56 78 ALA A O 1
ATOM 607 N N . ALA A 1 79 ? 9.463 9.452 0.519 1.00 90.94 79 ALA A N 1
ATOM 608 C CA . ALA A 1 79 ? 8.225 8.679 0.576 1.00 90.94 79 ALA A CA 1
ATOM 609 C C . ALA A 1 79 ? 7.752 8.405 2.016 1.00 90.94 79 ALA A C 1
ATOM 611 O O . ALA A 1 79 ? 6.578 8.604 2.333 1.00 90.94 79 ALA A O 1
ATOM 612 N N . VAL A 1 80 ? 8.654 7.988 2.908 1.00 80.19 80 VAL A N 1
ATOM 613 C CA . VAL A 1 80 ? 8.326 7.723 4.320 1.00 80.19 80 VAL A CA 1
ATOM 614 C C . VAL A 1 80 ? 7.884 9.003 5.032 1.00 80.19 80 VAL A C 1
ATOM 616 O O . VAL A 1 80 ? 6.869 9.000 5.733 1.00 80.19 80 VAL A O 1
ATOM 619 N N . SER A 1 81 ? 8.600 10.106 4.817 1.00 90.38 81 SER A N 1
ATOM 620 C CA . SER A 1 81 ? 8.259 11.416 5.378 1.00 90.38 81 SER A CA 1
ATOM 621 C C . SER A 1 81 ? 6.929 11.946 4.838 1.00 90.38 81 SER A C 1
ATOM 623 O O . SER A 1 81 ? 6.071 12.372 5.610 1.00 90.38 81 SER A O 1
ATOM 625 N N . LEU A 1 82 ? 6.699 11.816 3.531 1.00 87.75 82 LEU A N 1
ATOM 626 C CA . LEU A 1 82 ? 5.447 12.186 2.878 1.00 87.75 82 LEU A CA 1
ATOM 627 C C . LEU A 1 82 ? 4.263 11.392 3.449 1.00 87.75 82 LEU A C 1
ATOM 629 O O . LEU A 1 82 ? 3.242 11.990 3.778 1.00 87.75 82 LEU A O 1
ATOM 633 N N . ARG A 1 83 ? 4.414 10.076 3.655 1.00 85.56 83 ARG A N 1
ATOM 634 C CA . ARG A 1 83 ? 3.405 9.222 4.312 1.00 85.56 83 ARG A CA 1
ATOM 635 C C . ARG A 1 83 ? 3.117 9.666 5.748 1.00 85.56 83 ARG A C 1
ATOM 637 O O . ARG A 1 83 ? 1.972 9.637 6.188 1.00 85.56 83 ARG A O 1
ATOM 644 N N . SER A 1 84 ? 4.153 10.073 6.480 1.00 80.38 84 SER A N 1
ATOM 645 C CA . SER A 1 84 ? 4.037 10.581 7.853 1.00 80.38 84 SER A CA 1
ATOM 646 C C . SER A 1 84 ? 3.329 11.939 7.918 1.00 80.38 84 SER A C 1
ATOM 648 O O . SER A 1 84 ? 2.572 12.212 8.852 1.00 80.38 84 SER A O 1
ATOM 650 N N . THR A 1 85 ? 3.551 12.810 6.931 1.00 84.88 85 THR A N 1
ATOM 651 C CA . THR A 1 85 ? 2.945 14.146 6.885 1.00 84.88 85 THR A CA 1
ATOM 652 C C . THR A 1 85 ? 1.534 14.139 6.296 1.00 84.88 85 THR A C 1
ATOM 654 O O . THR A 1 85 ? 0.661 14.842 6.812 1.00 84.88 85 THR A O 1
ATOM 657 N N . PHE A 1 86 ? 1.272 13.338 5.268 1.00 87.81 86 PHE A N 1
ATOM 658 C CA . PHE A 1 86 ? -0.021 13.234 4.594 1.00 87.81 86 PHE A CA 1
ATOM 659 C C . PHE A 1 86 ? -0.551 11.802 4.722 1.00 87.81 86 PHE A C 1
ATOM 661 O O . PHE A 1 86 ? -0.361 10.959 3.852 1.00 87.81 86 PHE A O 1
ATOM 668 N N . GLY A 1 87 ? -1.230 11.516 5.835 1.00 77.69 87 GLY A N 1
ATOM 669 C CA . GLY A 1 87 ? -1.657 10.151 6.179 1.00 77.69 87 GLY A CA 1
ATOM 670 C C . GLY A 1 87 ? -2.796 9.568 5.330 1.00 77.69 87 GLY A C 1
ATOM 671 O O . GLY A 1 87 ? -3.122 8.400 5.491 1.00 77.69 87 GLY A O 1
ATOM 672 N N . ALA A 1 88 ? -3.406 10.354 4.438 1.00 82.19 88 ALA A N 1
ATOM 673 C CA . ALA A 1 88 ? -4.550 9.935 3.621 1.00 82.19 88 ALA A CA 1
ATOM 674 C C . ALA A 1 88 ? -4.180 9.611 2.162 1.00 82.19 88 ALA A C 1
ATOM 676 O O . ALA A 1 88 ? -5.064 9.503 1.316 1.00 82.19 88 ALA A O 1
ATOM 677 N N . LEU A 1 89 ? -2.889 9.479 1.836 1.00 87.69 89 LEU A N 1
ATOM 678 C CA . LEU A 1 89 ? -2.438 9.231 0.465 1.00 87.69 89 LEU A CA 1
ATOM 679 C C . LEU A 1 89 ? -2.918 7.874 -0.065 1.00 87.69 89 LEU A C 1
ATOM 681 O O . LEU A 1 89 ? -2.671 6.825 0.526 1.00 87.69 89 LEU A O 1
ATOM 685 N N . ARG A 1 90 ? -3.567 7.898 -1.232 1.00 86.19 90 ARG A N 1
ATOM 686 C CA . ARG A 1 90 ? -4.130 6.722 -1.916 1.00 86.19 90 ARG A CA 1
ATOM 687 C C . ARG A 1 90 ? -3.518 6.465 -3.281 1.00 86.19 90 ARG A C 1
ATOM 689 O O . ARG A 1 90 ? -3.595 5.341 -3.775 1.00 86.19 90 ARG A O 1
ATOM 696 N N . LEU A 1 91 ? -2.938 7.495 -3.884 1.00 93.75 91 LEU A N 1
ATOM 697 C CA . LEU A 1 91 ? -2.197 7.401 -5.129 1.00 93.75 91 LEU A CA 1
ATOM 698 C C . LEU A 1 91 ? -1.017 8.366 -5.078 1.00 93.75 91 LEU A C 1
ATOM 700 O O . LEU A 1 91 ? -1.176 9.556 -4.806 1.00 93.75 91 LEU A O 1
ATOM 704 N N . VAL A 1 92 ? 0.166 7.846 -5.369 1.00 97.44 92 VAL A N 1
ATOM 705 C CA . VAL A 1 92 ? 1.393 8.625 -5.486 1.00 97.44 92 VAL A CA 1
ATOM 706 C C . VAL A 1 92 ? 1.947 8.437 -6.887 1.00 97.44 92 VAL A C 1
ATOM 708 O O . VAL A 1 92 ? 2.065 7.312 -7.362 1.00 97.44 92 VAL A O 1
ATOM 711 N N . LEU A 1 93 ? 2.257 9.532 -7.570 1.00 98.56 93 LEU A N 1
ATOM 712 C CA . LEU A 1 93 ? 2.858 9.498 -8.897 1.00 98.56 93 LEU A CA 1
ATOM 713 C C . LEU A 1 93 ? 4.334 9.871 -8.784 1.00 98.56 93 LEU A C 1
ATOM 715 O O . LEU A 1 93 ? 4.662 10.986 -8.383 1.00 98.56 93 LEU A O 1
ATOM 719 N N . LEU A 1 94 ? 5.232 8.960 -9.151 1.00 98.62 94 LEU A N 1
ATOM 720 C CA . LEU A 1 94 ? 6.635 9.305 -9.374 1.00 98.62 94 LEU A CA 1
ATOM 721 C C . LEU A 1 94 ? 6.769 9.783 -10.818 1.00 98.62 94 LEU A C 1
ATOM 723 O O . LEU A 1 94 ? 6.776 8.967 -11.741 1.00 98.62 94 LEU A O 1
ATOM 727 N N . VAL A 1 95 ? 6.855 11.097 -11.008 1.00 98.81 95 VAL A N 1
ATOM 728 C CA . VAL A 1 95 ? 6.859 11.727 -12.331 1.00 98.81 95 VAL A CA 1
ATOM 729 C C . VAL A 1 95 ? 8.265 12.191 -12.669 1.00 98.81 95 VAL A C 1
ATOM 731 O O . VAL A 1 95 ? 8.898 12.897 -11.889 1.00 98.81 95 VAL A O 1
ATOM 734 N N . GLY A 1 96 ? 8.763 11.816 -13.844 1.00 98.31 96 GLY A N 1
ATOM 735 C CA . GLY A 1 96 ? 10.079 12.273 -14.271 1.00 98.31 96 GLY A CA 1
ATOM 736 C C . GLY A 1 96 ? 10.498 11.815 -15.656 1.00 98.31 96 GLY A C 1
ATOM 737 O O . GLY A 1 96 ? 9.658 11.486 -16.488 1.00 98.31 96 GLY A O 1
ATOM 738 N N . VAL A 1 97 ? 11.801 11.789 -15.910 1.00 98.44 97 VAL A N 1
ATOM 739 C CA . VAL A 1 97 ? 12.379 11.282 -17.161 1.00 98.44 97 VAL A CA 1
ATOM 740 C C . VAL A 1 97 ? 13.080 9.939 -16.965 1.00 98.44 97 VAL A C 1
ATOM 742 O O . VAL A 1 97 ? 13.476 9.580 -15.855 1.00 98.44 97 VAL A O 1
ATOM 745 N N . CYS A 1 98 ? 13.221 9.174 -18.043 1.00 98.12 98 CYS A N 1
ATOM 746 C CA . CYS A 1 98 ? 13.880 7.868 -18.038 1.00 98.12 98 CYS A CA 1
ATOM 747 C C . CYS A 1 98 ? 14.643 7.592 -19.339 1.00 98.12 98 CYS A C 1
ATOM 749 O O . CYS A 1 98 ? 14.486 8.302 -20.340 1.00 98.12 98 CYS A O 1
ATOM 751 N N . GLY A 1 99 ? 15.450 6.529 -19.313 1.00 98.25 99 GLY A N 1
ATOM 752 C CA . GLY A 1 99 ? 15.983 5.902 -20.518 1.00 98.25 99 GLY A CA 1
ATOM 753 C C . GLY A 1 99 ? 15.009 4.847 -21.053 1.00 98.25 99 GLY A C 1
ATOM 754 O O . GLY A 1 99 ? 14.560 3.994 -20.290 1.00 98.25 99 GLY A O 1
ATOM 755 N N . GLY A 1 100 ? 14.679 4.881 -22.341 1.00 97.75 100 GLY A N 1
ATOM 756 C CA . GLY A 1 100 ? 13.741 3.951 -22.978 1.00 97.75 100 GLY A CA 1
ATOM 757 C C . GLY A 1 100 ? 14.428 2.759 -23.646 1.00 97.75 100 GLY A C 1
ATOM 758 O O . GLY A 1 100 ? 15.558 2.866 -24.131 1.00 97.75 100 GLY A O 1
ATOM 759 N N . VAL A 1 101 ? 13.733 1.623 -23.712 1.00 98.19 101 VAL A N 1
ATOM 760 C CA . VAL A 1 101 ? 14.119 0.487 -24.559 1.00 98.19 101 VAL A CA 1
ATOM 761 C C . VAL A 1 101 ? 13.547 0.724 -25.961 1.00 98.19 101 VAL A C 1
ATOM 763 O O . VAL A 1 101 ? 12.330 0.746 -26.107 1.00 98.19 101 VAL A O 1
ATOM 766 N N . PRO A 1 102 ? 14.376 0.894 -27.009 1.00 96.56 102 PRO A N 1
ATOM 767 C CA . PRO A 1 102 ? 13.878 1.379 -28.300 1.00 96.56 102 PRO A CA 1
ATOM 768 C C . PRO A 1 102 ? 12.873 0.461 -29.005 1.00 96.56 102 PRO A C 1
ATOM 770 O O . PRO A 1 102 ? 12.082 0.926 -29.822 1.00 96.56 102 PRO A O 1
ATOM 773 N N . ARG A 1 103 ? 12.934 -0.849 -28.741 1.00 95.00 103 ARG A N 1
ATOM 774 C CA . ARG A 1 103 ? 12.046 -1.855 -29.333 1.00 95.00 103 ARG A CA 1
ATOM 775 C C . ARG A 1 103 ? 11.498 -2.758 -28.245 1.00 95.00 103 ARG A C 1
ATOM 777 O O . ARG A 1 103 ? 12.266 -3.423 -27.554 1.00 95.00 103 ARG A O 1
ATOM 784 N N . VAL A 1 104 ? 10.179 -2.795 -28.136 1.00 95.56 104 VAL A N 1
ATOM 785 C CA . VAL A 1 104 ? 9.434 -3.583 -27.150 1.00 95.56 104 VAL A CA 1
ATOM 786 C C . VAL A 1 104 ? 8.306 -4.342 -27.858 1.00 95.56 104 VAL A C 1
ATOM 788 O O . VAL A 1 104 ? 7.976 -4.001 -28.996 1.00 95.56 104 VAL A O 1
ATOM 791 N N . PRO A 1 105 ? 7.689 -5.363 -27.239 1.00 90.81 105 PRO A N 1
ATOM 792 C CA . PRO A 1 105 ? 6.591 -6.106 -27.866 1.00 90.81 105 PRO A CA 1
ATOM 793 C C . PRO A 1 105 ? 5.422 -5.227 -28.342 1.00 90.81 105 PRO A C 1
ATOM 795 O O . PRO A 1 105 ? 4.751 -5.572 -29.308 1.00 90.81 105 PRO A O 1
ATOM 798 N N . GLN A 1 106 ? 5.195 -4.090 -27.680 1.00 88.69 106 GLN A N 1
ATOM 799 C CA . GLN A 1 106 ? 4.148 -3.121 -28.001 1.00 88.69 106 GLN A CA 1
ATOM 800 C C . GLN A 1 106 ? 4.481 -2.216 -29.203 1.00 88.69 106 GLN A C 1
ATOM 802 O O . GLN A 1 106 ? 3.573 -1.590 -29.739 1.00 88.69 106 GLN A O 1
ATOM 807 N N . GLY A 1 107 ? 5.749 -2.111 -29.624 1.00 93.19 107 GLY A N 1
ATOM 808 C CA . GLY A 1 107 ? 6.157 -1.224 -30.719 1.00 93.19 107 GLY A CA 1
ATOM 809 C C . GLY A 1 107 ? 7.542 -0.588 -30.555 1.00 93.19 107 GLY A C 1
ATOM 810 O O . GLY A 1 107 ? 8.397 -1.072 -29.808 1.00 93.19 107 GLY A O 1
ATOM 811 N N . GLU A 1 108 ? 7.775 0.501 -31.294 1.00 95.81 108 GLU A N 1
ATOM 812 C CA . GLU A 1 108 ? 9.003 1.300 -31.198 1.00 95.81 108 GLU A CA 1
ATOM 813 C C . GLU A 1 108 ? 8.789 2.473 -30.233 1.00 95.81 108 GLU A C 1
ATOM 815 O O . GLU A 1 108 ? 7.961 3.344 -30.489 1.00 95.81 108 GLU A O 1
ATOM 820 N N . ILE A 1 109 ? 9.564 2.523 -29.150 1.00 98.06 109 ILE A N 1
ATOM 821 C CA . ILE A 1 109 ? 9.548 3.656 -28.217 1.00 98.06 109 ILE A CA 1
ATOM 822 C C . ILE A 1 109 ? 10.434 4.768 -28.785 1.00 98.06 109 ILE A C 1
ATOM 824 O O . ILE A 1 109 ? 11.608 4.532 -29.097 1.00 98.06 109 ILE A O 1
ATOM 828 N N . LEU A 1 110 ? 9.886 5.977 -28.903 1.00 98.12 110 LEU A N 1
ATOM 829 C CA . LEU A 1 110 ? 10.582 7.170 -29.382 1.00 98.12 110 LEU A CA 1
ATOM 830 C C . LEU A 1 110 ? 10.881 8.146 -28.236 1.00 98.12 110 LEU A C 1
ATOM 832 O O . LEU A 1 110 ? 10.304 8.066 -27.148 1.00 98.12 110 LEU A O 1
ATOM 836 N N . LEU A 1 111 ? 11.790 9.097 -28.465 1.00 98.38 111 LEU A N 1
ATOM 837 C CA . LEU A 1 111 ? 12.054 10.139 -27.475 1.00 98.38 111 LEU A CA 1
ATOM 838 C C . LEU A 1 111 ? 10.814 11.030 -27.324 1.00 98.38 111 LEU A C 1
ATOM 840 O O . LEU A 1 111 ? 10.166 11.417 -28.296 1.00 98.38 111 LEU A O 1
ATOM 844 N N . GLY A 1 112 ? 10.486 11.357 -26.076 1.00 98.00 112 GLY A N 1
ATOM 845 C CA . GLY A 1 112 ? 9.278 12.086 -25.705 1.00 98.00 112 GLY A CA 1
ATOM 846 C C . GLY A 1 112 ? 8.056 11.208 -25.424 1.00 98.00 112 GLY A C 1
ATOM 847 O O . GLY A 1 112 ? 7.148 11.696 -24.751 1.00 98.00 112 GLY A O 1
ATOM 848 N N . ASP A 1 113 ? 8.039 9.939 -25.843 1.00 98.75 113 ASP A N 1
ATOM 849 C CA . ASP A 1 113 ? 6.981 8.999 -25.450 1.00 98.75 113 ASP A CA 1
ATOM 850 C C . ASP A 1 113 ? 6.998 8.763 -23.929 1.00 98.75 113 ASP A C 1
ATOM 852 O O . ASP A 1 113 ? 7.995 9.031 -23.246 1.00 98.75 113 ASP A O 1
ATOM 856 N N . VAL A 1 114 ? 5.880 8.292 -23.376 1.00 98.88 114 VAL A N 1
ATOM 857 C CA . VAL A 1 114 ? 5.699 8.119 -21.930 1.00 98.88 114 VAL A CA 1
ATOM 858 C C . VAL A 1 114 ? 5.576 6.644 -21.577 1.00 98.88 114 VAL A C 1
ATOM 860 O O . VAL A 1 114 ? 4.820 5.897 -22.188 1.00 98.88 114 VAL A O 1
ATOM 863 N N . VAL A 1 115 ? 6.285 6.236 -20.532 1.00 98.81 115 VAL A N 1
ATOM 864 C CA . VAL A 1 115 ? 6.214 4.904 -19.944 1.00 98.81 115 VAL A CA 1
ATOM 865 C C . VAL A 1 115 ? 5.534 4.982 -18.580 1.00 98.81 115 VAL A C 1
ATOM 867 O O . VAL A 1 115 ? 5.922 5.778 -17.723 1.00 98.81 115 VAL A O 1
ATOM 870 N N . ILE A 1 116 ? 4.526 4.139 -18.369 1.00 98.62 116 ILE A N 1
ATOM 871 C CA . ILE A 1 116 ? 3.800 3.989 -17.107 1.00 98.62 116 ILE A CA 1
ATOM 872 C C . ILE A 1 116 ? 4.113 2.609 -16.525 1.00 98.62 116 ILE A C 1
ATOM 874 O O . ILE A 1 116 ? 3.989 1.584 -17.200 1.00 98.62 116 ILE A O 1
ATOM 878 N N . SER A 1 117 ? 4.504 2.560 -15.253 1.00 97.81 117 SER A N 1
ATOM 879 C CA . SER A 1 117 ? 4.863 1.301 -14.603 1.00 97.81 117 SER A CA 1
ATOM 880 C C . SER A 1 117 ? 3.658 0.390 -14.394 1.00 97.81 117 SER A C 1
ATOM 882 O O . SER A 1 117 ? 2.716 0.745 -13.681 1.00 97.81 117 SER A O 1
ATOM 884 N N . LYS A 1 118 ? 3.765 -0.837 -14.897 1.00 94.50 118 LYS A N 1
ATOM 885 C CA . LYS A 1 118 ? 2.959 -1.988 -14.470 1.00 94.50 118 LYS A CA 1
ATOM 886 C C . LYS A 1 118 ? 3.580 -2.702 -13.266 1.00 94.50 118 LYS A C 1
ATOM 888 O O . LYS A 1 118 ? 2.868 -3.194 -12.396 1.00 94.50 118 LYS A O 1
ATOM 893 N N . SER A 1 119 ? 4.909 -2.733 -13.223 1.00 95.19 119 SER A N 1
ATOM 894 C CA . SER A 1 119 ? 5.731 -3.272 -12.139 1.00 95.19 119 SER A CA 1
ATOM 895 C C . SER A 1 119 ? 7.100 -2.587 -12.128 1.00 95.19 119 SER A C 1
ATOM 897 O O . SER A 1 119 ? 7.500 -1.977 -13.126 1.00 95.19 119 SER A O 1
ATOM 899 N N . ILE A 1 120 ? 7.820 -2.700 -11.010 1.00 96.19 120 ILE A N 1
ATOM 900 C CA . ILE A 1 120 ? 9.198 -2.218 -10.874 1.00 96.19 120 ILE A CA 1
ATOM 901 C C . ILE A 1 120 ? 10.142 -3.393 -10.651 1.00 96.19 120 ILE A C 1
ATOM 903 O O . ILE A 1 120 ? 9.852 -4.337 -9.922 1.00 96.19 120 ILE A O 1
ATOM 907 N N . VAL A 1 121 ? 11.293 -3.317 -11.305 1.00 95.31 121 VAL A N 1
ATOM 908 C CA . VAL A 1 121 ? 12.302 -4.367 -11.382 1.00 95.31 121 VAL A CA 1
ATOM 909 C C . VAL A 1 121 ? 13.612 -3.774 -10.866 1.00 95.31 121 VAL A C 1
ATOM 911 O O . VAL A 1 121 ? 14.259 -2.999 -11.564 1.00 95.31 121 VAL A O 1
ATOM 914 N N . GLN A 1 122 ? 14.029 -4.112 -9.642 1.00 94.44 122 GLN A N 1
ATOM 915 C CA . GLN A 1 122 ? 15.302 -3.622 -9.101 1.00 94.44 122 GLN A CA 1
ATOM 916 C C . GLN A 1 122 ? 16.495 -4.382 -9.711 1.00 94.44 122 GLN A C 1
ATOM 918 O O . GLN A 1 122 ? 17.031 -5.328 -9.139 1.00 94.44 122 GLN A O 1
ATOM 923 N N . HIS A 1 123 ? 16.898 -3.970 -10.911 1.00 92.69 123 HIS A N 1
ATOM 924 C CA . HIS A 1 123 ? 17.852 -4.697 -11.754 1.00 92.69 123 HIS A CA 1
ATOM 925 C C . HIS A 1 123 ? 19.296 -4.718 -11.225 1.00 92.69 123 HIS A C 1
ATOM 927 O O . HIS A 1 123 ? 20.098 -5.531 -11.684 1.00 92.69 123 HIS A O 1
ATOM 933 N N . ASP A 1 124 ? 19.633 -3.836 -10.281 1.00 91.69 124 ASP A N 1
ATOM 934 C CA . ASP A 1 124 ? 20.954 -3.719 -9.658 1.00 91.69 124 ASP A CA 1
ATOM 935 C C . ASP A 1 124 ? 21.049 -4.407 -8.283 1.00 91.69 124 ASP A C 1
ATOM 937 O O . ASP A 1 124 ? 22.100 -4.358 -7.641 1.00 91.69 124 ASP A O 1
ATOM 941 N N . TYR A 1 125 ? 19.987 -5.087 -7.835 1.00 91.62 125 TYR A N 1
ATOM 942 C CA . TYR A 1 125 ? 19.984 -5.855 -6.590 1.00 91.62 125 TYR A CA 1
ATOM 943 C C . TYR A 1 125 ? 20.397 -7.308 -6.828 1.00 91.62 125 TYR A C 1
ATOM 945 O O . TYR A 1 125 ? 19.710 -8.071 -7.504 1.00 91.62 125 TYR A O 1
ATOM 953 N N . GLY A 1 126 ? 21.559 -7.706 -6.310 1.00 91.94 126 GLY A N 1
ATOM 954 C CA . GLY A 1 126 ? 22.125 -9.012 -6.634 1.00 91.94 126 GLY A CA 1
ATOM 955 C C . GLY A 1 126 ? 23.571 -9.192 -6.200 1.00 91.94 126 GLY A C 1
ATOM 956 O O . GLY A 1 126 ? 24.099 -8.441 -5.380 1.00 91.94 126 GLY A O 1
ATOM 957 N N . ARG A 1 127 ? 24.216 -10.220 -6.749 1.00 90.94 127 ARG A N 1
ATOM 958 C CA . ARG A 1 127 ? 25.599 -10.606 -6.455 1.00 90.94 127 ARG A CA 1
ATOM 959 C C . ARG A 1 127 ? 26.467 -10.410 -7.695 1.00 90.94 127 ARG A C 1
ATOM 961 O O . ARG A 1 127 ? 26.107 -10.834 -8.792 1.00 90.94 127 ARG A O 1
ATOM 968 N N . ARG A 1 128 ? 27.627 -9.774 -7.518 1.00 90.31 128 ARG A N 1
ATOM 969 C CA . ARG A 1 128 ? 28.653 -9.644 -8.560 1.00 90.31 128 ARG A CA 1
ATOM 970 C C . ARG A 1 128 ? 29.684 -10.761 -8.396 1.00 90.31 128 ARG A C 1
ATOM 972 O O . ARG A 1 128 ? 30.353 -10.827 -7.370 1.00 90.31 128 ARG A O 1
ATOM 979 N N . PHE A 1 129 ? 29.816 -11.585 -9.422 1.00 90.25 129 PHE A N 1
ATOM 980 C CA . PHE A 1 129 ? 30.851 -12.598 -9.595 1.00 90.25 129 PHE A CA 1
ATOM 981 C C . PHE A 1 129 ? 31.901 -12.109 -10.607 1.00 90.25 129 PHE A C 1
ATOM 983 O O . PHE A 1 129 ? 31.735 -11.057 -11.232 1.00 90.25 129 PHE A O 1
ATOM 990 N N . SER A 1 130 ? 32.997 -12.855 -10.760 1.00 87.62 130 SER A N 1
ATOM 991 C CA . SER A 1 130 ? 34.067 -12.537 -11.717 1.00 87.62 130 SER A CA 1
ATOM 992 C C . SER A 1 130 ? 33.596 -12.558 -13.174 1.00 87.62 130 SER A C 1
ATOM 994 O O . SER A 1 130 ? 34.132 -11.825 -14.000 1.00 87.62 130 SER A O 1
ATOM 996 N N . ASP A 1 131 ? 32.591 -13.372 -13.482 1.00 86.19 131 ASP A N 1
ATOM 997 C CA . ASP A 1 131 ? 32.019 -13.582 -14.811 1.00 86.19 131 ASP A CA 1
ATOM 998 C C . ASP A 1 131 ? 30.750 -12.755 -15.076 1.00 86.19 131 ASP A C 1
ATOM 1000 O O . ASP A 1 131 ? 30.317 -12.640 -16.223 1.00 86.19 131 ASP A O 1
ATOM 1004 N N . GLY A 1 132 ? 30.158 -12.122 -14.058 1.00 84.62 132 GLY A N 1
ATOM 1005 C CA . GLY A 1 132 ? 28.967 -11.309 -14.271 1.00 84.62 132 GLY A CA 1
ATOM 1006 C C . GLY A 1 132 ? 28.211 -10.897 -13.018 1.00 84.62 132 GLY A C 1
ATOM 1007 O O . GLY A 1 132 ? 28.616 -11.137 -11.885 1.00 84.62 132 GLY A O 1
ATOM 1008 N N . PHE A 1 133 ? 27.086 -10.220 -13.232 1.00 89.38 133 PHE A N 1
ATOM 1009 C CA . PHE A 1 133 ? 26.149 -9.863 -12.174 1.00 89.38 133 PHE A CA 1
ATOM 1010 C C . PHE A 1 133 ? 24.903 -10.742 -12.264 1.00 89.38 133 PHE A C 1
ATOM 1012 O O . PHE A 1 133 ? 24.216 -10.754 -13.291 1.00 89.38 133 PHE A O 1
ATOM 1019 N N . VAL A 1 134 ? 24.602 -11.439 -11.172 1.00 90.75 134 VAL A N 1
ATOM 1020 C CA . VAL A 1 134 ? 23.398 -12.254 -11.017 1.00 90.75 134 VAL A CA 1
ATOM 1021 C C . VAL A 1 134 ? 22.448 -11.505 -10.102 1.00 90.75 134 VAL A C 1
ATOM 1023 O O . VAL A 1 134 ? 22.777 -11.212 -8.950 1.00 90.75 134 VAL A O 1
ATOM 1026 N N . ARG A 1 135 ? 21.275 -11.176 -10.633 1.00 92.00 135 ARG A N 1
ATOM 1027 C CA . ARG A 1 135 ? 20.226 -10.510 -9.872 1.00 92.00 135 ARG A CA 1
ATOM 1028 C C . ARG A 1 135 ? 19.639 -11.481 -8.845 1.00 92.00 135 ARG A C 1
ATOM 1030 O O . ARG A 1 135 ? 19.578 -12.681 -9.085 1.00 92.00 135 ARG A O 1
ATOM 1037 N N . LYS A 1 136 ? 19.221 -10.941 -7.709 1.00 87.69 136 LYS A N 1
ATOM 1038 C CA . LYS A 1 136 ? 18.316 -11.599 -6.776 1.00 87.69 136 LYS A CA 1
ATOM 1039 C C . LYS A 1 136 ? 16.869 -11.407 -7.238 1.00 87.69 136 LYS A C 1
ATOM 1041 O O . LYS A 1 136 ? 16.408 -10.273 -7.371 1.00 87.69 136 LYS A O 1
ATOM 1046 N N . ASP A 1 137 ? 16.187 -12.500 -7.544 1.00 84.00 137 ASP A N 1
ATOM 1047 C CA . ASP A 1 137 ? 14.878 -12.503 -8.204 1.00 84.00 137 ASP A CA 1
ATOM 1048 C C . ASP A 1 137 ? 13.900 -13.532 -7.612 1.00 84.00 137 ASP A C 1
ATOM 1050 O O . ASP A 1 137 ? 12.927 -13.909 -8.271 1.00 84.00 137 ASP A O 1
ATOM 1054 N N . THR A 1 138 ? 14.109 -13.957 -6.360 1.00 83.62 138 THR A N 1
ATOM 1055 C CA . THR A 1 138 ? 13.121 -14.772 -5.640 1.00 83.62 138 THR A CA 1
ATOM 1056 C C . THR A 1 138 ? 11.851 -13.969 -5.341 1.00 83.62 138 THR A C 1
ATOM 1058 O O . THR A 1 138 ? 11.780 -12.757 -5.561 1.00 83.62 138 THR A O 1
ATOM 1061 N N . VAL A 1 139 ? 10.817 -14.639 -4.829 1.00 73.81 139 VAL A N 1
ATOM 1062 C CA . VAL A 1 139 ? 9.561 -13.979 -4.436 1.00 73.81 139 VAL A CA 1
ATOM 1063 C C . VAL A 1 139 ? 9.804 -12.925 -3.351 1.00 73.81 139 VAL A C 1
ATOM 1065 O O . VAL A 1 139 ? 9.184 -11.870 -3.386 1.00 73.81 139 VAL A O 1
ATOM 1068 N N . GLU A 1 140 ? 10.726 -13.185 -2.426 1.00 73.88 140 GLU A N 1
ATOM 1069 C CA . GLU A 1 140 ? 11.092 -12.290 -1.324 1.00 73.88 140 GLU A CA 1
ATOM 1070 C C . GLU A 1 140 ? 11.985 -11.124 -1.767 1.00 73.88 140 GLU A C 1
ATOM 1072 O O . GLU A 1 140 ? 11.963 -10.065 -1.145 1.00 73.88 140 GLU A O 1
ATOM 1077 N N . ASP A 1 141 ? 12.784 -11.317 -2.820 1.00 76.94 141 ASP A N 1
ATOM 1078 C CA . ASP A 1 141 ? 13.689 -10.294 -3.352 1.00 76.94 141 ASP A CA 1
ATOM 1079 C C . ASP A 1 141 ? 12.991 -9.356 -4.364 1.00 76.94 141 ASP A C 1
ATOM 1081 O O . ASP A 1 141 ? 13.495 -8.269 -4.661 1.00 76.94 141 ASP A O 1
ATOM 1085 N N . ASN A 1 142 ? 11.847 -9.765 -4.921 1.00 83.50 142 ASN A N 1
ATOM 1086 C CA . ASN A 1 142 ? 11.083 -8.972 -5.880 1.00 83.50 142 ASN A CA 1
ATOM 1087 C C . ASN A 1 142 ? 10.102 -8.014 -5.199 1.00 83.50 142 ASN A C 1
ATOM 1089 O O . ASN A 1 142 ? 9.474 -8.330 -4.193 1.00 83.50 142 ASN A O 1
ATOM 1093 N N . LEU A 1 143 ? 9.928 -6.847 -5.820 1.00 86.06 143 LEU A N 1
ATOM 1094 C CA . LEU A 1 143 ? 8.963 -5.850 -5.373 1.00 86.06 143 LEU A CA 1
ATOM 1095 C C . LEU A 1 143 ? 7.523 -6.346 -5.576 1.00 86.06 143 LEU A C 1
ATOM 1097 O O . LEU A 1 143 ? 7.208 -7.033 -6.555 1.00 86.06 143 LEU A O 1
ATOM 1101 N N . SER A 1 144 ? 6.649 -5.971 -4.650 1.00 80.25 144 SER A N 1
ATOM 1102 C CA . SER A 1 144 ? 5.253 -6.384 -4.591 1.00 80.25 144 SER A CA 1
ATOM 1103 C C . SER A 1 144 ? 4.428 -5.843 -5.767 1.00 80.25 144 SER A C 1
ATOM 1105 O O . SER A 1 144 ? 4.806 -4.907 -6.476 1.00 80.25 144 SER A O 1
ATOM 1107 N N . GLN A 1 145 ? 3.270 -6.455 -6.028 1.00 81.75 145 GLN A N 1
ATOM 1108 C CA . GLN A 1 145 ? 2.352 -5.933 -7.043 1.00 81.75 145 GLN A CA 1
ATOM 1109 C C . GLN A 1 145 ? 1.648 -4.661 -6.546 1.00 81.75 145 GLN A C 1
ATOM 1111 O O . GLN A 1 145 ? 1.355 -4.563 -5.353 1.00 81.75 145 GLN A O 1
ATOM 1116 N N . PRO A 1 146 ? 1.261 -3.734 -7.447 1.00 80.62 146 PRO A N 1
ATOM 1117 C CA . PRO A 1 146 ? 0.451 -2.590 -7.057 1.00 80.62 146 PRO A CA 1
ATOM 1118 C C . PRO A 1 146 ? -0.854 -3.002 -6.362 1.00 80.62 146 PRO A C 1
ATOM 1120 O O . PRO A 1 146 ? -1.431 -4.071 -6.616 1.00 80.62 146 PRO A O 1
ATOM 1123 N N . SER A 1 147 ? -1.373 -2.097 -5.534 1.00 78.31 147 SER A N 1
ATOM 1124 C CA . SER A 1 147 ? -2.673 -2.242 -4.877 1.00 78.31 147 SER A CA 1
ATOM 1125 C C . SER A 1 147 ? -3.799 -2.533 -5.881 1.00 78.31 147 SER A C 1
ATOM 1127 O O . SER A 1 147 ? -3.742 -2.165 -7.057 1.00 78.31 147 SER A O 1
ATOM 1129 N N . LYS A 1 148 ? -4.872 -3.196 -5.425 1.00 77.00 148 LYS A N 1
ATOM 1130 C CA . LYS A 1 148 ? -5.981 -3.617 -6.304 1.00 77.00 148 LYS A CA 1
ATOM 1131 C C . LYS A 1 148 ? -6.615 -2.446 -7.067 1.00 77.00 148 LYS A C 1
ATOM 1133 O O . LYS A 1 148 ? -6.962 -2.617 -8.232 1.00 77.00 148 LYS A O 1
ATOM 1138 N N . HIS A 1 149 ? -6.746 -1.269 -6.449 1.00 81.38 149 HIS A N 1
ATOM 1139 C CA . HIS A 1 149 ? -7.309 -0.092 -7.121 1.00 81.38 149 HIS A CA 1
ATOM 1140 C C . HIS A 1 149 ? -6.379 0.464 -8.204 1.00 81.38 149 HIS A C 1
ATOM 1142 O O . HIS A 1 149 ? -6.863 0.806 -9.279 1.00 81.38 149 HIS A O 1
ATOM 1148 N N . ILE A 1 150 ? -5.059 0.477 -7.974 1.00 89.50 150 ILE A N 1
ATOM 1149 C CA . ILE A 1 150 ? -4.073 0.862 -8.996 1.00 89.50 150 ILE A CA 1
ATOM 1150 C C . ILE A 1 150 ? -4.071 -0.152 -10.139 1.00 89.50 150 ILE A C 1
ATOM 1152 O O . ILE A 1 150 ? -4.110 0.243 -11.300 1.00 89.50 150 ILE A O 1
ATOM 1156 N N . ARG A 1 151 ? -4.109 -1.457 -9.840 1.00 89.50 151 ARG A N 1
ATOM 1157 C CA . ARG A 1 151 ? -4.210 -2.495 -10.878 1.00 89.50 151 ARG A CA 1
ATOM 1158 C C . ARG A 1 151 ? -5.477 -2.352 -11.715 1.00 89.50 151 ARG A C 1
ATOM 1160 O O . ARG A 1 151 ? -5.405 -2.490 -12.929 1.00 89.50 151 ARG A O 1
ATOM 1167 N N . GLY A 1 152 ? -6.613 -2.039 -11.090 1.00 88.62 152 GLY A N 1
ATOM 1168 C CA . GLY A 1 152 ? -7.861 -1.752 -11.801 1.00 88.62 152 GLY A CA 1
ATOM 1169 C C . GLY A 1 152 ? -7.756 -0.528 -12.717 1.00 88.62 152 GLY A C 1
ATOM 1170 O O . GLY A 1 152 ? -8.203 -0.582 -13.860 1.00 88.62 152 GLY A O 1
ATOM 1171 N N . LEU A 1 153 ? -7.114 0.549 -12.249 1.00 92.19 153 LEU A N 1
ATOM 1172 C CA . LEU A 1 153 ? -6.863 1.748 -13.051 1.00 92.19 153 LEU A CA 1
ATOM 1173 C C . LEU A 1 153 ? -5.957 1.446 -14.254 1.00 92.19 153 LEU A C 1
ATOM 1175 O O . LEU A 1 153 ? -6.319 1.778 -15.381 1.00 92.19 153 LEU A O 1
ATOM 1179 N N . LEU A 1 154 ? -4.826 0.769 -14.033 1.00 95.31 154 LEU A N 1
ATOM 1180 C CA . LEU A 1 154 ? -3.888 0.385 -15.092 1.00 95.31 154 LEU A CA 1
ATOM 1181 C C . LEU A 1 154 ? -4.549 -0.534 -16.125 1.00 95.31 154 LEU A C 1
ATOM 1183 O O . LEU A 1 154 ? -4.440 -0.274 -17.317 1.00 95.31 154 LEU A O 1
ATOM 1187 N N . ALA A 1 155 ? -5.310 -1.539 -15.683 1.00 94.31 155 ALA A N 1
ATOM 1188 C CA . ALA A 1 155 ? -6.056 -2.416 -16.584 1.00 94.31 155 ALA A CA 1
ATOM 1189 C C . ALA A 1 155 ? -7.058 -1.638 -17.453 1.00 94.31 155 ALA A C 1
ATOM 1191 O O . ALA A 1 155 ? -7.270 -1.987 -18.610 1.00 94.31 155 ALA A O 1
ATOM 1192 N N . SER A 1 156 ? -7.652 -0.559 -16.929 1.00 95.00 156 SER A N 1
ATOM 1193 C CA . SER A 1 156 ? -8.531 0.304 -17.725 1.00 95.00 156 SER A CA 1
ATOM 1194 C C . SER A 1 156 ? -7.778 1.074 -18.815 1.00 95.00 156 SER A C 1
ATOM 1196 O O . SER A 1 156 ? -8.334 1.289 -19.891 1.00 95.00 156 SER A O 1
ATOM 1198 N N . PHE A 1 157 ? -6.520 1.455 -18.565 1.00 95.94 157 PHE A N 1
ATOM 1199 C CA . PHE A 1 157 ? -5.659 2.120 -19.546 1.00 95.94 157 PHE A CA 1
ATOM 1200 C C . PHE A 1 157 ? -5.117 1.159 -20.603 1.00 95.94 157 PHE A C 1
ATOM 1202 O O . PHE A 1 157 ? -4.877 1.595 -21.715 1.00 95.94 157 PHE A O 1
ATOM 1209 N N . GLU A 1 158 ? -4.976 -0.132 -20.297 1.00 94.25 158 GLU A N 1
ATOM 1210 C CA . GLU A 1 158 ? -4.546 -1.158 -21.264 1.00 94.25 158 GLU A CA 1
ATOM 1211 C C . GLU A 1 158 ? -5.637 -1.538 -22.287 1.00 94.25 158 GLU A C 1
ATOM 1213 O O . GLU A 1 158 ? -5.383 -2.332 -23.187 1.00 94.25 158 GLU A O 1
ATOM 1218 N N . THR A 1 159 ? -6.853 -0.992 -22.169 1.00 95.12 159 THR A N 1
ATOM 1219 C CA . THR A 1 159 ? -7.902 -1.151 -23.193 1.00 95.12 159 THR A CA 1
ATOM 1220 C C . THR A 1 159 ? -7.687 -0.181 -24.353 1.00 95.12 159 THR A C 1
ATOM 1222 O O . THR A 1 159 ? -7.252 0.942 -24.111 1.00 95.12 159 THR A O 1
ATOM 1225 N N . ASP A 1 160 ? -8.095 -0.543 -25.576 1.00 93.88 160 ASP A N 1
ATOM 1226 C CA . ASP A 1 160 ? -7.974 0.322 -26.768 1.00 93.88 160 ASP A CA 1
ATOM 1227 C C . ASP A 1 160 ? -8.536 1.732 -26.520 1.00 93.88 160 ASP A C 1
ATOM 1229 O O . ASP A 1 160 ? -7.866 2.745 -26.690 1.00 93.88 160 ASP A O 1
ATOM 1233 N N . ARG A 1 161 ? -9.756 1.813 -25.976 1.00 93.75 161 ARG A N 1
ATOM 1234 C CA . ARG A 1 161 ? -10.370 3.101 -25.621 1.00 93.75 161 ARG A CA 1
ATOM 1235 C C . ARG A 1 161 ? -9.604 3.835 -24.516 1.00 93.75 161 ARG A C 1
ATOM 1237 O O . ARG A 1 161 ? -9.601 5.066 -24.479 1.00 93.75 161 ARG A O 1
ATOM 1244 N N . GLY A 1 162 ? -9.077 3.091 -23.549 1.00 95.19 162 GLY A N 1
ATOM 1245 C CA . GLY A 1 162 ? -8.360 3.634 -22.404 1.00 95.19 162 GLY A CA 1
ATOM 1246 C C . GLY A 1 162 ? -7.060 4.303 -22.819 1.00 95.19 162 GLY A C 1
ATOM 1247 O O . GLY A 1 162 ? -6.835 5.448 -22.423 1.00 95.19 162 GLY A O 1
ATOM 1248 N N . ILE A 1 163 ? -6.257 3.613 -23.630 1.00 96.06 163 ILE A N 1
ATOM 1249 C CA . ILE A 1 163 ? -4.972 4.113 -24.113 1.00 96.06 163 ILE A CA 1
ATOM 1250 C C . ILE A 1 163 ? -5.172 5.288 -25.073 1.00 96.06 163 ILE A C 1
ATOM 1252 O O . ILE A 1 163 ? -4.585 6.342 -24.838 1.00 96.06 163 ILE A O 1
ATOM 1256 N N . ASP A 1 164 ? -6.107 5.185 -26.028 1.00 95.56 164 ASP A N 1
ATOM 1257 C CA . ASP A 1 164 ? -6.424 6.259 -26.980 1.00 95.56 164 ASP A CA 1
ATOM 1258 C C . ASP A 1 164 ? -6.800 7.557 -26.258 1.00 95.56 164 ASP A C 1
ATOM 1260 O O . ASP A 1 164 ? -6.317 8.646 -26.576 1.00 95.56 164 ASP A O 1
ATOM 1264 N N . LEU A 1 165 ? -7.674 7.455 -25.251 1.00 96.12 165 LEU A N 1
ATOM 1265 C CA . LEU A 1 165 ? -8.096 8.616 -24.477 1.00 96.12 165 LEU A CA 1
ATOM 1266 C C . LEU A 1 165 ? -6.938 9.182 -23.651 1.00 96.12 165 LEU A C 1
ATOM 1268 O O . LEU A 1 165 ? -6.808 10.402 -23.541 1.00 96.12 165 LEU A O 1
ATOM 1272 N N . LEU A 1 166 ? -6.114 8.321 -23.053 1.00 97.38 166 LEU A N 1
ATOM 1273 C CA . LEU A 1 166 ? -4.986 8.753 -22.237 1.00 97.38 166 LEU A CA 1
ATOM 1274 C C . LEU A 1 166 ? -3.944 9.497 -23.084 1.00 97.38 166 LEU A C 1
ATOM 1276 O O . LEU A 1 166 ? -3.476 10.557 -22.667 1.00 97.38 166 LEU A O 1
ATOM 1280 N N . GLU A 1 167 ? -3.644 9.015 -24.290 1.00 98.38 167 GLU A N 1
ATOM 1281 C CA . GLU A 1 167 ? -2.760 9.680 -25.255 1.00 98.38 167 GLU A CA 1
ATOM 1282 C C . GLU A 1 167 ? -3.335 11.019 -25.728 1.00 98.38 167 GLU A C 1
ATOM 1284 O O . GLU A 1 167 ? -2.644 12.040 -25.695 1.00 98.38 167 GLU A O 1
ATOM 1289 N N . GLN A 1 168 ? -4.626 11.065 -26.076 1.00 97.75 168 GLN A N 1
ATOM 1290 C CA . GLN A 1 168 ? -5.304 12.303 -26.478 1.00 97.75 168 GLN A CA 1
ATOM 1291 C C . GLN A 1 168 ? -5.266 13.369 -25.376 1.00 97.75 168 GLN A C 1
ATOM 1293 O O . GLN A 1 168 ? -4.946 14.532 -25.638 1.00 97.75 168 GLN A O 1
ATOM 1298 N N . ARG A 1 169 ? -5.574 12.991 -24.128 1.00 98.06 169 ARG A N 1
ATOM 1299 C CA . ARG A 1 169 ? -5.526 13.915 -22.982 1.00 98.06 169 ARG A CA 1
ATOM 1300 C C . ARG A 1 169 ? -4.097 14.337 -22.659 1.00 98.06 169 ARG A C 1
ATOM 1302 O O . ARG A 1 169 ? -3.868 15.508 -22.371 1.00 98.06 169 ARG A O 1
ATOM 1309 N N . THR A 1 170 ? -3.130 13.431 -22.781 1.00 98.56 170 THR A N 1
ATOM 1310 C CA . THR A 1 170 ? -1.706 13.754 -22.615 1.00 98.56 170 THR A CA 1
ATOM 1311 C C . THR A 1 170 ? -1.245 14.778 -23.651 1.00 98.56 170 THR A C 1
ATOM 1313 O O . THR A 1 170 ? -0.622 15.772 -23.284 1.00 98.56 170 THR A O 1
ATOM 1316 N N . ALA A 1 171 ? -1.598 14.600 -24.927 1.00 98.44 171 ALA A N 1
ATOM 1317 C CA . ALA A 1 171 ? -1.277 15.554 -25.986 1.00 98.44 171 ALA A CA 1
ATOM 1318 C C . ALA A 1 171 ? -1.923 16.931 -25.747 1.00 98.44 171 ALA A C 1
ATOM 1320 O O . ALA A 1 171 ? -1.280 17.960 -25.951 1.00 98.44 171 ALA A O 1
ATOM 1321 N N . PHE A 1 172 ? -3.166 16.960 -25.257 1.00 97.88 172 PHE A N 1
ATOM 1322 C CA . PHE A 1 172 ? -3.844 18.198 -24.870 1.00 97.88 172 PHE A CA 1
ATOM 1323 C C . PHE A 1 172 ? -3.088 18.943 -23.757 1.00 97.88 172 PHE A C 1
ATOM 1325 O O . PHE A 1 172 ? -2.772 20.123 -23.903 1.00 97.88 172 PHE A O 1
ATOM 1332 N N . PHE A 1 173 ? -2.732 18.256 -22.667 1.00 98.00 173 PHE A N 1
ATOM 1333 C CA . PHE A 1 173 ? -2.004 18.872 -21.553 1.00 98.00 173 PHE A CA 1
ATOM 1334 C C . PHE A 1 173 ? -0.577 19.287 -21.914 1.00 98.00 173 PHE A C 1
ATOM 1336 O O . PHE A 1 173 ? -0.092 20.304 -21.416 1.00 98.00 173 PHE A O 1
ATOM 1343 N N . LEU A 1 174 ? 0.071 18.570 -22.833 1.00 98.00 174 LEU A N 1
ATOM 1344 C CA . LEU A 1 174 ? 1.377 18.959 -23.358 1.00 98.00 174 LEU A CA 1
ATOM 1345 C C . LEU A 1 174 ? 1.309 20.327 -24.043 1.00 98.00 174 LEU A C 1
ATOM 1347 O O . LEU A 1 174 ? 2.162 21.180 -23.794 1.00 98.00 174 LEU A O 1
ATOM 1351 N N . GLN A 1 175 ? 0.271 20.565 -24.847 1.00 96.00 175 GLN A N 1
ATOM 1352 C CA . GLN A 1 175 ? 0.052 21.864 -25.484 1.00 96.00 175 GLN A CA 1
ATOM 1353 C C . GLN A 1 175 ? -0.214 22.966 -24.451 1.00 96.00 175 GLN A C 1
ATOM 1355 O O . GLN A 1 175 ? 0.283 24.079 -24.616 1.00 96.00 175 GLN A O 1
ATOM 1360 N N . GLU A 1 176 ? -0.917 22.672 -23.349 1.00 94.19 176 GLU A N 1
ATOM 1361 C CA . GLU A 1 176 ? -1.079 23.637 -22.252 1.00 94.19 176 GLU A CA 1
ATOM 1362 C C . GLU A 1 176 ? 0.267 24.016 -21.616 1.00 94.19 176 GLU A C 1
ATOM 1364 O O . GLU A 1 176 ? 0.535 25.199 -21.397 1.00 94.19 176 GLU A O 1
ATOM 1369 N N . VAL A 1 177 ? 1.143 23.040 -21.350 1.00 94.19 177 VAL A N 1
ATOM 1370 C CA . VAL A 1 177 ? 2.502 23.294 -20.833 1.00 94.19 177 VAL A CA 1
ATOM 1371 C C . VAL A 1 177 ? 3.317 24.118 -21.831 1.00 94.19 177 VAL A C 1
ATOM 1373 O O . VAL A 1 177 ? 4.031 25.046 -21.445 1.00 94.19 177 VAL A O 1
ATOM 1376 N N . GLN A 1 178 ? 3.187 23.823 -23.124 1.00 93.75 178 GLN A N 1
ATOM 1377 C CA . GLN A 1 178 ? 3.863 24.542 -24.204 1.00 93.75 178 GLN A CA 1
ATOM 1378 C C . GLN A 1 178 ? 3.300 25.955 -24.456 1.00 93.75 178 GLN A C 1
ATOM 1380 O O . GLN A 1 178 ? 4.011 26.832 -24.950 1.00 93.75 178 GLN A O 1
ATOM 1385 N N . GLY A 1 179 ? 2.052 26.214 -24.068 1.00 89.19 179 GLY A N 1
ATOM 1386 C CA . GLY A 1 179 ? 1.431 27.537 -24.126 1.00 89.19 179 GLY A CA 1
ATOM 1387 C C . GLY A 1 179 ? 1.822 28.461 -22.967 1.00 89.19 179 GLY A C 1
ATOM 1388 O O . GLY A 1 179 ? 1.665 29.676 -23.075 1.00 89.19 179 GLY A O 1
ATOM 1389 N N . LYS A 1 180 ? 2.344 27.920 -21.856 1.00 86.19 180 LYS A N 1
ATOM 1390 C CA . LYS A 1 180 ? 2.698 28.701 -20.659 1.00 86.19 180 LYS A CA 1
ATOM 1391 C C . LYS A 1 180 ? 4.155 29.197 -20.701 1.00 86.19 180 LYS A C 1
ATOM 1393 O O . LYS A 1 180 ? 5.056 28.440 -21.058 1.00 86.19 180 LYS A O 1
ATOM 1398 N N . PRO A 1 181 ? 4.439 30.449 -20.294 1.00 76.31 181 PRO A N 1
ATOM 1399 C CA . PRO A 1 181 ? 5.811 30.947 -20.218 1.00 76.31 181 PRO A CA 1
ATOM 1400 C C . PRO A 1 181 ? 6.611 30.187 -19.150 1.00 76.31 181 PRO A C 1
ATOM 1402 O O . PRO A 1 181 ? 6.131 29.963 -18.042 1.00 76.31 181 PRO A O 1
ATOM 1405 N N . SER A 1 182 ? 7.857 29.817 -19.461 1.00 65.56 182 SER A N 1
ATOM 1406 C CA . SER A 1 182 ? 8.688 28.995 -18.563 1.00 65.56 182 SER A CA 1
ATOM 1407 C C . SER A 1 182 ? 9.183 29.730 -17.306 1.00 65.56 182 SER A C 1
ATOM 1409 O O . SER A 1 182 ? 9.513 29.074 -16.321 1.00 65.56 182 SER A O 1
ATOM 1411 N N . ASN A 1 183 ? 9.267 31.068 -17.335 1.00 64.94 183 ASN A N 1
ATOM 1412 C CA . ASN A 1 183 ? 9.572 31.956 -16.201 1.00 64.94 183 ASN A CA 1
ATOM 1413 C C . ASN A 1 183 ? 9.278 33.417 -16.607 1.00 64.94 183 ASN A C 1
ATOM 1415 O O . ASN A 1 183 ? 9.554 33.786 -17.743 1.00 64.94 183 ASN A O 1
ATOM 1419 N N . LYS A 1 184 ? 8.829 34.277 -15.678 1.00 58.12 184 LYS A N 1
ATOM 1420 C CA . LYS A 1 184 ? 8.739 35.744 -15.863 1.00 58.12 184 LYS A CA 1
ATOM 1421 C C . LYS A 1 184 ? 10.078 36.409 -16.244 1.00 58.12 184 LYS A C 1
ATOM 1423 O O . LYS A 1 184 ? 10.066 37.489 -16.819 1.00 58.12 184 LYS A O 1
ATOM 1428 N N . ARG A 1 185 ? 11.222 35.794 -15.911 1.00 57.06 185 ARG A N 1
ATOM 1429 C CA . ARG A 1 185 ? 12.581 36.274 -16.252 1.00 57.06 185 ARG A CA 1
ATOM 1430 C C . ARG A 1 185 ? 13.101 35.791 -17.609 1.00 57.06 185 ARG A C 1
ATOM 1432 O O . ARG A 1 185 ? 14.072 36.346 -18.109 1.00 57.06 185 ARG A O 1
ATOM 1439 N N . SER A 1 186 ? 12.500 34.753 -18.183 1.00 55.44 186 SER A N 1
ATOM 1440 C CA . SER A 1 186 ? 12.845 34.280 -19.524 1.00 55.44 186 SER A CA 1
ATOM 1441 C C . SER A 1 186 ? 11.964 35.050 -20.501 1.00 55.44 186 SER A C 1
ATOM 1443 O O . SER A 1 186 ? 10.748 35.012 -20.354 1.00 55.44 186 SER A O 1
ATOM 1445 N N . MET A 1 187 ? 12.557 35.782 -21.449 1.00 53.25 187 MET A N 1
ATOM 1446 C CA . MET A 1 187 ? 11.865 36.600 -22.459 1.00 53.25 187 MET A CA 1
ATOM 1447 C C . MET A 1 187 ? 10.946 35.766 -23.383 1.00 53.25 187 MET A C 1
ATOM 1449 O O . MET A 1 187 ? 11.230 35.585 -24.560 1.00 53.25 187 MET A O 1
ATOM 1453 N N . GLY A 1 188 ? 9.853 35.210 -22.862 1.00 54.53 188 GLY A N 1
ATOM 1454 C CA . GLY A 1 188 ? 8.821 34.509 -23.630 1.00 54.53 188 GLY A CA 1
ATOM 1455 C C . GLY A 1 188 ? 9.196 33.132 -24.198 1.00 54.53 188 GLY A C 1
ATOM 1456 O O . GLY A 1 188 ? 8.318 32.458 -24.728 1.00 54.53 188 GLY A O 1
ATOM 1457 N N . GLU A 1 189 ? 10.443 32.665 -24.088 1.00 61.75 189 GLU A N 1
ATOM 1458 C CA . GLU A 1 189 ? 10.814 31.354 -24.634 1.00 61.75 189 GLU A CA 1
ATOM 1459 C C . GLU A 1 189 ? 10.307 30.192 -23.771 1.00 61.75 189 GLU A C 1
ATOM 1461 O O . GLU A 1 189 ? 10.677 30.033 -22.604 1.00 61.75 189 GLU A O 1
ATOM 1466 N N . ASN A 1 190 ? 9.472 29.342 -24.378 1.00 76.00 190 ASN A N 1
ATOM 1467 C CA . ASN A 1 190 ? 9.092 28.065 -23.796 1.00 76.00 190 ASN A CA 1
ATOM 1468 C C . ASN A 1 190 ? 10.223 27.034 -23.968 1.00 76.00 190 ASN A C 1
ATOM 1470 O O . ASN A 1 190 ? 10.617 26.731 -25.095 1.00 76.00 190 ASN A O 1
ATOM 1474 N N . LYS A 1 191 ? 10.721 26.472 -22.861 1.00 88.06 191 LYS A N 1
ATOM 1475 C CA . LYS A 1 191 ? 11.792 25.456 -22.851 1.00 88.06 191 LYS A CA 1
ATOM 1476 C C . LYS A 1 191 ? 11.320 24.021 -23.130 1.00 88.06 191 LYS A C 1
ATOM 1478 O O . LYS A 1 191 ? 12.155 23.139 -23.302 1.00 88.06 191 LYS A O 1
ATOM 1483 N N . TYR A 1 192 ? 10.010 23.782 -23.163 1.00 93.69 192 TYR A N 1
ATOM 1484 C CA . TYR A 1 192 ? 9.346 22.487 -23.374 1.00 93.69 192 TYR A CA 1
ATOM 1485 C C . TYR A 1 192 ? 8.967 22.240 -24.845 1.00 93.69 192 TYR A C 1
ATOM 1487 O O . TYR A 1 192 ? 8.067 21.456 -25.144 1.00 93.69 192 TYR A O 1
ATOM 1495 N N . LYS A 1 193 ? 9.629 22.932 -25.779 1.00 93.12 193 LYS A N 1
ATOM 1496 C CA . LYS A 1 193 ? 9.420 22.750 -27.220 1.00 93.12 193 LYS A CA 1
ATOM 1497 C C . LYS A 1 193 ? 9.822 21.345 -27.656 1.00 93.12 193 LYS A C 1
ATOM 1499 O O . LYS A 1 193 ? 10.795 20.785 -27.152 1.00 93.12 193 LYS A O 1
ATOM 1504 N N . TYR A 1 194 ? 9.080 20.818 -28.622 1.00 95.75 194 TYR A N 1
ATOM 1505 C CA . TYR A 1 194 ? 9.409 19.567 -29.287 1.00 95.75 194 TYR A CA 1
ATOM 1506 C C . TYR A 1 194 ? 10.751 19.692 -30.034 1.00 95.75 194 TYR A C 1
ATOM 1508 O O . TYR A 1 194 ? 10.873 20.578 -30.883 1.00 95.75 194 TYR A O 1
ATOM 1516 N N . PRO A 1 195 ? 11.768 18.858 -29.728 1.00 95.81 195 PRO A N 1
ATOM 1517 C CA . PRO A 1 195 ? 13.071 18.929 -30.398 1.00 95.81 195 PRO A CA 1
ATOM 1518 C C . PRO A 1 195 ? 13.045 18.478 -31.866 1.00 95.81 195 PRO A C 1
ATOM 1520 O O . PRO A 1 195 ? 13.935 18.844 -32.626 1.00 95.81 195 PRO A O 1
ATOM 1523 N N . GLY A 1 196 ? 12.040 17.694 -32.256 1.00 96.38 196 GLY A N 1
ATOM 1524 C CA . GLY A 1 196 ? 11.844 17.204 -33.616 1.00 96.38 196 GLY A CA 1
ATOM 1525 C C . GLY A 1 196 ? 12.578 15.899 -33.948 1.00 96.38 196 GLY A C 1
ATOM 1526 O O . GLY A 1 196 ? 13.574 15.536 -33.312 1.00 96.38 196 GLY A O 1
ATOM 1527 N N . THR A 1 197 ? 12.108 15.181 -34.970 1.00 96.12 197 THR A N 1
ATOM 1528 C CA . THR A 1 197 ? 12.604 13.840 -35.341 1.00 96.12 197 THR A CA 1
ATOM 1529 C C . THR A 1 197 ? 14.073 13.830 -35.753 1.00 96.12 197 THR A C 1
ATOM 1531 O O . THR A 1 197 ? 14.764 12.835 -35.547 1.00 96.12 197 THR A O 1
ATOM 1534 N N . ALA A 1 198 ? 14.601 14.950 -36.257 1.00 94.25 198 ALA A N 1
ATOM 1535 C CA . ALA A 1 198 ? 16.023 15.115 -36.570 1.00 94.25 198 ALA A CA 1
ATOM 1536 C C . ALA A 1 198 ? 16.942 15.003 -35.336 1.00 94.25 198 ALA A C 1
ATOM 1538 O O . ALA A 1 198 ? 18.158 14.849 -35.471 1.00 94.25 198 ALA A O 1
ATOM 1539 N N . HIS A 1 199 ? 16.382 15.105 -34.130 1.00 95.12 199 HIS A N 1
ATOM 1540 C CA . HIS A 1 199 ? 17.101 14.973 -32.867 1.00 95.12 199 HIS A CA 1
ATOM 1541 C C . HIS A 1 199 ? 16.787 13.672 -32.122 1.00 95.12 199 HIS A C 1
ATOM 1543 O O . HIS A 1 199 ? 17.368 13.444 -31.059 1.00 95.12 199 HIS A O 1
ATOM 1549 N N . ASP A 1 200 ? 15.925 12.812 -32.665 1.00 96.12 200 ASP A N 1
ATOM 1550 C CA . ASP A 1 200 ? 15.707 11.456 -32.170 1.00 96.12 200 ASP A CA 1
ATOM 1551 C C . ASP A 1 200 ? 16.631 10.481 -32.915 1.00 96.12 200 ASP A C 1
ATOM 1553 O O . ASP A 1 200 ? 16.294 9.903 -33.952 1.00 96.12 200 ASP A O 1
ATOM 1557 N N . VAL A 1 201 ? 17.845 10.328 -32.387 1.00 95.12 201 VAL A N 1
ATOM 1558 C CA . VAL A 1 201 ? 18.903 9.520 -32.999 1.00 95.12 201 VAL A CA 1
ATOM 1559 C C . VAL A 1 201 ? 19.184 8.300 -32.133 1.00 95.12 201 VAL A C 1
ATOM 1561 O O . VAL A 1 201 ? 19.562 8.431 -30.970 1.00 95.12 201 VAL A O 1
ATOM 1564 N N . LEU A 1 202 ? 19.043 7.116 -32.728 1.00 96.06 202 LEU A N 1
ATOM 1565 C CA . LEU A 1 202 ? 19.408 5.837 -32.128 1.00 96.06 202 LEU A CA 1
ATOM 1566 C C . LEU A 1 202 ? 20.525 5.206 -32.955 1.00 96.06 202 LEU A C 1
ATOM 1568 O O . LEU A 1 202 ? 20.329 4.917 -34.133 1.00 96.06 202 LEU A O 1
ATOM 1572 N N . TYR A 1 203 ? 21.679 4.971 -32.343 1.00 96.06 203 TYR A N 1
ATOM 1573 C CA . TYR A 1 203 ? 22.769 4.236 -32.980 1.00 96.06 203 TYR A CA 1
ATOM 1574 C C . TYR A 1 203 ? 22.635 2.731 -32.745 1.00 96.06 203 TYR A C 1
ATOM 1576 O O . TYR A 1 203 ? 21.982 2.285 -31.798 1.00 96.06 203 TYR A O 1
ATOM 1584 N N . GLU A 1 204 ? 23.279 1.935 -33.596 1.00 94.69 204 GLU A N 1
ATOM 1585 C CA . GLU A 1 204 ? 23.391 0.491 -33.389 1.00 94.69 204 GLU A CA 1
ATOM 1586 C C . GLU A 1 204 ? 23.956 0.162 -31.987 1.00 94.69 204 GLU A C 1
ATOM 1588 O O . GLU A 1 204 ? 24.917 0.805 -31.558 1.00 94.69 204 GLU A O 1
ATOM 1593 N N . PRO A 1 205 ? 23.452 -0.872 -31.280 1.00 91.62 205 PRO A N 1
ATOM 1594 C CA . PRO A 1 205 ? 23.835 -1.137 -29.887 1.00 91.62 205 PRO A CA 1
ATOM 1595 C C . PRO A 1 205 ? 25.337 -1.334 -29.635 1.00 91.62 205 PRO A C 1
ATOM 1597 O O . PRO A 1 205 ? 25.849 -0.968 -28.580 1.00 91.62 205 PRO A O 1
ATOM 1600 N N . ARG A 1 206 ? 26.058 -1.891 -30.614 1.00 89.88 206 ARG A N 1
ATOM 1601 C CA . ARG A 1 206 ? 27.513 -2.121 -30.541 1.00 89.88 206 ARG A CA 1
ATOM 1602 C C . ARG A 1 206 ? 28.345 -0.942 -31.044 1.00 89.88 206 ARG A C 1
ATOM 1604 O O . ARG A 1 206 ? 29.573 -1.006 -31.043 1.00 89.88 206 ARG A O 1
ATOM 1611 N N . TYR A 1 207 ? 27.708 0.127 -31.512 1.00 91.50 207 TYR A N 1
ATOM 1612 C CA . TYR A 1 207 ? 28.415 1.321 -31.938 1.00 91.50 207 TYR A CA 1
ATOM 1613 C C . TYR A 1 207 ? 28.921 2.088 -30.714 1.00 91.50 207 TYR A C 1
ATOM 1615 O O . TYR A 1 207 ? 28.188 2.334 -29.762 1.00 91.50 207 TYR A O 1
ATOM 1623 N N . ARG A 1 208 ? 30.211 2.420 -30.702 1.00 89.31 208 ARG A N 1
ATOM 1624 C CA . ARG A 1 208 ? 30.887 2.967 -29.518 1.00 89.31 208 ARG A CA 1
ATOM 1625 C C . ARG A 1 208 ? 30.965 4.487 -29.585 1.00 89.31 208 ARG A C 1
ATOM 1627 O O . ARG A 1 208 ? 31.453 5.027 -30.575 1.00 89.31 208 ARG A O 1
ATOM 1634 N N . HIS A 1 209 ? 30.610 5.182 -28.511 1.00 92.00 209 HIS A N 1
ATOM 1635 C CA . HIS A 1 209 ? 30.838 6.624 -28.394 1.00 92.00 209 HIS A CA 1
ATOM 1636 C C . HIS A 1 209 ? 32.320 6.913 -28.074 1.00 92.00 209 HIS A C 1
ATOM 1638 O O . HIS A 1 209 ? 32.754 6.751 -26.934 1.00 92.00 209 HIS A O 1
ATOM 1644 N N . LYS A 1 210 ? 33.125 7.250 -29.095 1.00 91.94 210 LYS A N 1
ATOM 1645 C CA . LYS A 1 210 ? 34.591 7.425 -29.029 1.00 91.94 210 LYS A CA 1
ATOM 1646 C C . LYS A 1 210 ? 35.094 8.495 -30.002 1.00 91.94 210 LYS A C 1
ATOM 1648 O O . LYS A 1 210 ? 34.429 8.760 -31.001 1.00 91.94 210 LYS A O 1
ATOM 1653 N N . HIS A 1 211 ? 36.289 9.039 -29.764 1.00 90.94 211 HIS A N 1
ATOM 1654 C CA . HIS A 1 211 ? 36.940 9.938 -30.721 1.00 90.94 211 HIS A CA 1
ATOM 1655 C C . HIS A 1 211 ? 37.204 9.226 -32.051 1.00 90.94 211 HIS A C 1
ATOM 1657 O O . HIS A 1 211 ? 37.863 8.187 -32.085 1.00 90.94 211 HIS A O 1
ATOM 1663 N N . ARG A 1 212 ? 36.707 9.804 -33.147 1.00 87.62 212 ARG A N 1
ATOM 1664 C CA . ARG A 1 212 ? 36.977 9.342 -34.523 1.00 87.62 212 ARG A CA 1
ATOM 1665 C C . ARG A 1 212 ? 37.885 10.275 -35.306 1.00 87.62 212 ARG A C 1
ATOM 1667 O O . ARG A 1 212 ? 38.490 9.859 -36.282 1.00 87.62 212 ARG A O 1
ATOM 1674 N N . MET A 1 213 ? 37.994 11.520 -34.854 1.00 80.00 213 MET A N 1
ATOM 1675 C CA . MET A 1 213 ? 38.767 12.567 -35.523 1.00 80.00 213 MET A CA 1
ATOM 1676 C C . MET A 1 213 ? 40.143 12.802 -34.877 1.00 80.00 213 MET A C 1
ATOM 1678 O O . MET A 1 213 ? 40.926 13.596 -35.384 1.00 80.00 213 MET A O 1
ATOM 1682 N N . ALA A 1 214 ? 40.456 12.106 -33.776 1.00 78.75 214 ALA A N 1
ATOM 1683 C CA . ALA A 1 214 ? 41.711 12.243 -33.035 1.00 78.75 214 ALA A CA 1
ATOM 1684 C C . ALA A 1 214 ? 42.447 10.896 -32.946 1.00 78.75 214 ALA A C 1
ATOM 1686 O O . ALA A 1 214 ? 42.255 10.131 -31.999 1.00 78.75 214 ALA A O 1
ATOM 1687 N N . ALA A 1 215 ? 43.300 10.616 -33.937 1.00 74.81 215 ALA A N 1
ATOM 1688 C CA . ALA A 1 215 ? 44.016 9.342 -34.079 1.00 74.81 215 ALA A CA 1
ATOM 1689 C C . ALA A 1 215 ? 44.995 9.026 -32.928 1.00 74.81 215 ALA A C 1
ATOM 1691 O O . ALA A 1 215 ? 45.334 7.871 -32.714 1.00 74.81 215 ALA A O 1
ATOM 1692 N N . SER A 1 216 ? 45.434 10.030 -32.161 1.00 82.50 216 SER A N 1
ATOM 1693 C CA . SER A 1 216 ? 46.349 9.856 -31.021 1.00 82.50 216 SER A CA 1
ATOM 1694 C C . SER A 1 216 ? 45.655 9.453 -29.714 1.00 82.50 216 SER A C 1
ATOM 1696 O O . SER A 1 216 ? 46.321 9.209 -28.707 1.00 82.50 216 SER A O 1
ATOM 1698 N N . CYS A 1 217 ? 44.321 9.414 -29.681 1.00 84.88 217 CYS A N 1
ATOM 1699 C CA . CYS A 1 217 ? 43.584 9.112 -28.463 1.00 84.88 217 CYS A CA 1
ATOM 1700 C C . CYS A 1 217 ? 43.538 7.601 -28.198 1.00 84.88 217 CYS A C 1
ATOM 1702 O O . CYS A 1 217 ? 43.226 6.828 -29.096 1.00 84.88 217 CYS A O 1
ATOM 1704 N N . ILE A 1 218 ? 43.687 7.185 -26.933 1.00 84.12 218 ILE A N 1
ATOM 1705 C CA . ILE A 1 218 ? 43.595 5.771 -26.506 1.00 84.12 218 ILE A CA 1
ATOM 1706 C C . ILE A 1 218 ? 42.304 5.063 -26.940 1.00 84.12 218 ILE A C 1
ATOM 1708 O O . ILE A 1 218 ? 42.244 3.840 -26.949 1.00 84.12 218 ILE A O 1
ATOM 1712 N N . CYS A 1 219 ? 41.249 5.831 -27.233 1.00 88.81 219 CYS A N 1
ATOM 1713 C CA . CYS A 1 219 ? 39.967 5.281 -27.642 1.00 88.81 219 CYS A CA 1
ATOM 1714 C C . CYS A 1 219 ? 39.781 5.204 -29.158 1.00 88.81 219 CYS A C 1
ATOM 1716 O O . CYS A 1 219 ? 38.803 4.595 -29.581 1.00 88.81 219 CYS A O 1
ATOM 1718 N N . ALA A 1 220 ? 40.686 5.768 -29.968 1.00 81.38 220 ALA A N 1
ATOM 1719 C CA . ALA A 1 220 ? 40.587 5.761 -31.428 1.00 81.38 220 ALA A CA 1
ATOM 1720 C C . ALA A 1 220 ? 40.517 4.325 -31.976 1.00 81.38 220 ALA A C 1
ATOM 1722 O O . ALA A 1 220 ? 39.627 4.012 -32.769 1.00 81.38 220 ALA A O 1
ATOM 1723 N N . ASP A 1 221 ? 41.324 3.421 -31.418 1.00 79.12 221 ASP A N 1
ATOM 1724 C CA . ASP A 1 221 ? 41.372 2.000 -31.788 1.00 79.12 221 ASP A CA 1
ATOM 1725 C C . ASP A 1 221 ? 40.426 1.111 -30.965 1.00 79.12 221 ASP A C 1
ATOM 1727 O O . ASP A 1 221 ? 40.441 -0.109 -31.092 1.00 79.12 221 ASP A O 1
ATOM 1731 N N . SER A 1 222 ? 39.555 1.680 -30.124 1.00 79.31 222 SER A N 1
ATOM 1732 C CA . SER A 1 222 ? 38.645 0.877 -29.298 1.00 79.31 222 SER A CA 1
ATOM 1733 C C . SER A 1 222 ? 37.557 0.226 -30.151 1.00 79.31 222 SER A C 1
ATOM 1735 O O . SER A 1 222 ? 36.628 0.909 -30.591 1.00 79.31 222 SER A O 1
ATOM 1737 N N . VAL A 1 223 ? 37.680 -1.082 -30.400 1.00 74.31 223 VAL A N 1
ATOM 1738 C CA . VAL A 1 223 ? 36.747 -1.863 -31.239 1.00 74.31 223 VAL A CA 1
ATOM 1739 C C . VAL A 1 223 ? 35.797 -2.727 -30.404 1.00 74.31 223 VAL A C 1
ATOM 1741 O O . VAL A 1 223 ? 34.640 -2.893 -30.778 1.00 74.31 223 VAL A O 1
ATOM 1744 N N . THR A 1 224 ? 36.255 -3.260 -29.267 1.00 77.69 224 THR A N 1
ATOM 1745 C CA . THR A 1 224 ? 35.458 -4.169 -28.423 1.00 77.69 224 THR A CA 1
ATOM 1746 C C . THR A 1 224 ? 34.717 -3.434 -27.305 1.00 77.69 224 THR A C 1
ATOM 1748 O O . THR A 1 224 ? 35.110 -2.341 -26.889 1.00 77.69 224 THR A O 1
ATOM 1751 N N . ASP A 1 225 ? 33.685 -4.072 -26.744 1.00 71.19 225 ASP A N 1
ATOM 1752 C CA . ASP A 1 225 ? 32.932 -3.539 -25.597 1.00 71.19 225 ASP A CA 1
ATOM 1753 C C . ASP A 1 225 ? 33.810 -3.316 -24.351 1.00 71.19 225 ASP A C 1
ATOM 1755 O O . ASP A 1 225 ? 33.571 -2.376 -23.585 1.00 71.19 225 ASP A O 1
ATOM 1759 N N . SER A 1 226 ? 34.866 -4.124 -24.196 1.00 74.56 226 SER A N 1
ATOM 1760 C CA . SER A 1 226 ? 35.864 -4.042 -23.123 1.00 74.56 226 SER A CA 1
ATOM 1761 C C . SER A 1 226 ? 36.965 -3.002 -23.360 1.00 74.56 226 SER A C 1
ATOM 1763 O O . SER A 1 226 ? 37.691 -2.665 -22.426 1.00 74.56 226 SER A O 1
ATOM 1765 N N . SER A 1 227 ? 37.098 -2.475 -24.582 1.00 82.69 227 SER A N 1
ATOM 1766 C CA . SER A 1 227 ? 38.148 -1.508 -24.922 1.00 82.69 227 SER A CA 1
ATOM 1767 C C . SER A 1 227 ? 37.873 -0.146 -24.259 1.00 82.69 227 SER A C 1
ATOM 1769 O O . SER A 1 227 ? 36.728 0.322 -24.271 1.00 82.69 227 SER A O 1
ATOM 1771 N N . PRO A 1 228 ? 38.879 0.540 -23.688 1.00 84.06 228 PRO A N 1
ATOM 1772 C CA . PRO A 1 228 ? 38.661 1.766 -22.926 1.00 84.06 228 PRO A CA 1
ATOM 1773 C C . PRO A 1 228 ? 38.168 2.920 -23.812 1.00 84.06 228 PRO A C 1
ATOM 1775 O O . PRO A 1 228 ? 38.658 3.146 -24.915 1.00 84.06 228 PRO A O 1
ATOM 1778 N N . ILE A 1 229 ? 37.205 3.693 -23.310 1.00 89.06 229 ILE A N 1
ATOM 1779 C CA . ILE A 1 229 ? 36.890 5.033 -23.834 1.00 89.06 229 ILE A CA 1
ATOM 1780 C C . ILE A 1 229 ? 37.569 6.052 -22.916 1.00 89.06 229 ILE A C 1
ATOM 1782 O O . ILE A 1 229 ? 37.627 5.831 -21.704 1.00 89.06 229 ILE A O 1
ATOM 1786 N N . CYS A 1 230 ? 38.114 7.145 -23.447 1.00 89.56 230 CYS A N 1
ATOM 1787 C CA . CYS A 1 230 ? 38.668 8.201 -22.599 1.00 89.56 230 CYS A CA 1
ATOM 1788 C C . CYS A 1 230 ? 37.539 9.018 -21.942 1.00 89.56 230 CYS A C 1
ATOM 1790 O O . CYS A 1 230 ? 36.419 9.080 -22.449 1.00 89.56 230 CYS A O 1
ATOM 1792 N N . ASN A 1 231 ? 37.811 9.646 -20.795 1.00 88.94 231 ASN A N 1
ATOM 1793 C CA . ASN A 1 231 ? 36.789 10.424 -20.081 1.00 88.94 231 ASN A CA 1
ATOM 1794 C C . ASN A 1 231 ? 36.293 11.634 -20.877 1.00 88.94 231 ASN A C 1
ATOM 1796 O O . ASN A 1 231 ? 35.120 11.972 -20.779 1.00 88.94 231 ASN A O 1
ATOM 1800 N N . GLU A 1 232 ? 37.156 12.233 -21.693 1.00 90.50 232 GLU A N 1
ATOM 1801 C CA . GLU A 1 232 ? 36.804 13.352 -22.567 1.00 90.50 232 GLU A CA 1
ATOM 1802 C C . GLU A 1 232 ? 35.729 12.954 -23.588 1.00 90.50 232 GLU A C 1
ATOM 1804 O O . GLU A 1 232 ? 34.646 13.535 -23.589 1.00 90.50 232 GLU A O 1
ATOM 1809 N N . ALA A 1 233 ? 35.945 11.874 -24.351 1.00 90.31 233 ALA A N 1
ATOM 1810 C CA . ALA A 1 233 ? 34.959 11.387 -25.318 1.00 90.31 233 ALA A CA 1
ATOM 1811 C C . ALA A 1 233 ? 33.602 11.060 -24.665 1.00 90.31 233 ALA A C 1
ATOM 1813 O O . ALA A 1 233 ? 32.565 11.304 -25.268 1.00 90.31 233 ALA A O 1
ATOM 1814 N N . ARG A 1 234 ? 33.580 10.562 -23.417 1.00 89.06 234 ARG A N 1
ATOM 1815 C CA . ARG A 1 234 ? 32.332 10.273 -22.671 1.00 89.06 234 ARG A CA 1
ATOM 1816 C C . ARG A 1 234 ? 31.495 11.513 -22.339 1.00 89.06 234 ARG A C 1
ATOM 1818 O O . ARG A 1 234 ? 30.331 11.356 -21.964 1.00 89.06 234 ARG A O 1
ATOM 1825 N N . MET A 1 235 ? 32.096 12.700 -22.380 1.00 88.62 235 MET A N 1
ATOM 1826 C CA . MET A 1 235 ? 31.455 13.972 -22.038 1.00 88.62 235 MET A CA 1
ATOM 1827 C C . MET A 1 235 ? 31.073 14.790 -23.275 1.00 88.62 235 MET A C 1
ATOM 1829 O O . MET A 1 235 ? 30.189 15.638 -23.176 1.00 88.62 235 MET A O 1
ATOM 1833 N N . LEU A 1 236 ? 31.710 14.519 -24.415 1.00 91.38 236 LEU A N 1
ATOM 1834 C CA . LEU A 1 236 ? 31.424 15.149 -25.700 1.00 91.38 236 LEU A CA 1
ATOM 1835 C C . LEU A 1 236 ? 30.153 14.583 -26.347 1.00 91.38 236 LEU A C 1
ATOM 1837 O O . LEU A 1 236 ? 29.765 13.434 -26.123 1.00 91.38 236 LEU A O 1
ATOM 1841 N N . SER A 1 237 ? 29.511 15.392 -27.180 1.00 91.88 237 SER A N 1
ATOM 1842 C CA . SER A 1 237 ? 28.371 15.010 -28.011 1.00 91.88 237 SER A CA 1
ATOM 1843 C C . SER A 1 237 ? 28.779 14.110 -29.180 1.00 91.88 237 SER A C 1
ATOM 1845 O O . SER A 1 237 ? 29.953 13.988 -29.527 1.00 91.88 237 SER A O 1
ATOM 1847 N N . CYS A 1 238 ? 27.789 13.470 -29.811 1.00 92.75 238 CYS A N 1
ATOM 1848 C CA . CYS A 1 238 ? 28.007 12.643 -31.002 1.00 92.75 238 CYS A CA 1
ATOM 1849 C C . CYS A 1 238 ? 28.675 13.422 -32.140 1.00 92.75 238 CYS A C 1
ATOM 1851 O O . CYS A 1 238 ? 29.546 12.873 -32.810 1.00 92.75 238 CYS A O 1
ATOM 1853 N N . ASP A 1 239 ? 28.297 14.688 -32.324 1.00 90.69 239 ASP A N 1
ATOM 1854 C CA . ASP A 1 239 ? 28.859 15.542 -33.368 1.00 90.69 239 ASP A CA 1
ATOM 1855 C C . ASP A 1 239 ? 30.331 15.877 -33.070 1.00 90.69 239 ASP A C 1
ATOM 1857 O O . ASP A 1 239 ? 31.177 15.772 -33.952 1.00 90.69 239 ASP A O 1
ATOM 1861 N N . GLU A 1 240 ? 30.663 16.183 -31.811 1.00 91.75 240 GLU A N 1
ATOM 1862 C CA . GLU A 1 240 ? 32.031 16.521 -31.382 1.00 91.75 240 GLU A CA 1
ATOM 1863 C C . GLU A 1 240 ? 32.999 15.332 -31.462 1.00 91.75 240 GLU A C 1
ATOM 1865 O O . GLU A 1 240 ? 34.158 15.502 -31.836 1.00 91.75 240 GLU A O 1
ATOM 1870 N N . VAL A 1 241 ? 32.547 14.113 -31.140 1.00 91.44 241 VAL A N 1
ATOM 1871 C CA . VAL A 1 241 ? 33.395 12.913 -31.277 1.00 91.44 241 VAL A CA 1
ATOM 1872 C C . VAL A 1 241 ? 33.420 12.347 -32.703 1.00 91.44 241 VAL A C 1
ATOM 1874 O O . VAL A 1 241 ? 34.242 11.470 -32.996 1.00 91.44 241 VAL A O 1
ATOM 1877 N N . GLY A 1 242 ? 32.532 12.830 -33.580 1.00 92.06 242 GLY A N 1
ATOM 1878 C CA . GLY A 1 242 ? 32.432 12.449 -34.989 1.00 92.06 242 GLY A CA 1
ATOM 1879 C C . GLY A 1 242 ? 31.656 11.156 -35.258 1.00 92.06 242 GLY A C 1
ATOM 1880 O O . GLY A 1 242 ? 32.019 10.409 -36.164 1.00 92.06 242 GLY A O 1
ATOM 1881 N N . CYS A 1 243 ? 30.629 10.829 -34.469 1.00 93.06 243 CYS A N 1
ATOM 1882 C CA . CYS A 1 243 ? 29.784 9.652 -34.695 1.00 93.06 243 CYS A CA 1
ATOM 1883 C C . CYS A 1 243 ? 29.108 9.696 -36.082 1.00 93.06 243 CYS A C 1
ATOM 1885 O O . CYS A 1 243 ? 28.285 10.561 -36.364 1.00 93.06 243 CYS A O 1
ATOM 1887 N N . GLY A 1 244 ? 29.444 8.729 -36.938 1.00 92.19 244 GLY A N 1
ATOM 1888 C CA . GLY A 1 244 ? 28.899 8.575 -38.288 1.00 92.19 244 GLY A CA 1
ATOM 1889 C C . GLY A 1 244 ? 27.408 8.222 -38.352 1.00 92.19 244 GLY A C 1
ATOM 1890 O O . GLY A 1 244 ? 26.935 7.306 -37.672 1.00 92.19 244 GLY A O 1
ATOM 1891 N N . LYS A 1 245 ? 26.670 8.956 -39.195 1.00 91.06 245 LYS A N 1
ATOM 1892 C CA . LYS A 1 245 ? 25.214 8.827 -39.395 1.00 91.06 245 LYS A CA 1
ATOM 1893 C C . LYS A 1 245 ? 24.809 7.522 -40.083 1.00 91.06 245 LYS A C 1
ATOM 1895 O O . LYS A 1 245 ? 23.665 7.100 -39.961 1.00 91.06 245 LYS A O 1
ATOM 1900 N N . GLU A 1 246 ? 25.736 6.862 -40.766 1.00 93.44 246 GLU A N 1
ATOM 1901 C CA . GLU A 1 246 ? 25.544 5.561 -41.410 1.00 93.44 246 GLU A CA 1
ATOM 1902 C C . GLU A 1 246 ? 25.263 4.423 -40.418 1.00 93.44 246 GLU A C 1
ATOM 1904 O O . GLU A 1 246 ? 24.791 3.367 -40.820 1.00 93.44 246 GLU A O 1
ATOM 1909 N N . ARG A 1 247 ? 25.531 4.642 -39.123 1.00 94.81 247 ARG A N 1
ATOM 1910 C CA . ARG A 1 247 ? 25.294 3.682 -38.029 1.00 94.81 247 ARG A CA 1
ATOM 1911 C C . ARG A 1 247 ? 24.015 3.966 -37.241 1.00 94.81 247 ARG A C 1
ATOM 1913 O O . ARG A 1 247 ? 23.809 3.399 -36.166 1.00 94.81 247 ARG A O 1
ATOM 1920 N N . VAL A 1 248 ? 23.186 4.886 -37.733 1.00 96.00 248 VAL A N 1
ATOM 1921 C CA . VAL A 1 248 ? 21.883 5.212 -37.146 1.00 96.00 248 VAL A CA 1
ATOM 1922 C C . VAL A 1 248 ? 20.855 4.173 -37.588 1.00 96.00 248 VAL A C 1
ATOM 1924 O O . VAL A 1 248 ? 20.737 3.843 -38.765 1.00 96.00 248 VAL A O 1
ATOM 1927 N N . VAL A 1 249 ? 20.089 3.659 -36.630 1.00 95.75 249 VAL A N 1
ATOM 1928 C CA . VAL A 1 249 ? 19.068 2.635 -36.849 1.00 95.75 249 VAL A CA 1
ATOM 1929 C C . VAL A 1 249 ? 17.810 3.270 -37.443 1.00 95.75 249 VAL A C 1
ATOM 1931 O O . VAL A 1 249 ? 17.204 4.157 -36.838 1.00 95.75 249 VAL A O 1
ATOM 1934 N N . SER A 1 250 ? 17.391 2.774 -38.610 1.00 93.19 250 SER A N 1
ATOM 1935 C CA . SER A 1 250 ? 16.109 3.142 -39.224 1.00 93.19 250 SER A CA 1
ATOM 1936 C C . SER A 1 250 ? 14.924 2.595 -38.417 1.00 93.19 250 SER A C 1
ATOM 1938 O O . SER A 1 250 ? 14.964 1.458 -37.932 1.00 93.19 250 SER A O 1
ATOM 1940 N N . ARG A 1 251 ? 13.883 3.422 -38.260 1.00 95.31 251 ARG A N 1
ATOM 1941 C CA . ARG A 1 251 ? 12.685 3.165 -37.442 1.00 95.31 251 ARG A CA 1
ATOM 1942 C C . ARG A 1 251 ? 11.444 3.682 -38.162 1.00 95.31 251 ARG A C 1
ATOM 1944 O O . ARG A 1 251 ? 11.424 4.834 -38.596 1.00 95.31 251 ARG A O 1
ATOM 1951 N N . LEU A 1 252 ? 10.429 2.832 -38.297 1.00 94.56 252 LEU A N 1
ATOM 1952 C CA . LEU A 1 252 ? 9.246 3.106 -39.118 1.00 94.56 252 LEU A CA 1
ATOM 1953 C C . LEU A 1 252 ? 8.353 4.184 -38.490 1.00 94.56 252 LEU A C 1
ATOM 1955 O O . LEU A 1 252 ? 7.899 5.087 -39.193 1.00 94.56 252 LEU A O 1
ATOM 1959 N N . LEU A 1 253 ? 8.133 4.128 -37.171 1.00 94.44 253 LEU A N 1
ATOM 1960 C CA . LEU A 1 253 ? 7.315 5.120 -36.467 1.00 94.44 253 LEU A CA 1
ATOM 1961 C C . LEU A 1 253 ? 7.967 6.506 -36.490 1.00 94.44 253 LEU A C 1
ATOM 1963 O O . LEU A 1 253 ? 7.269 7.513 -36.606 1.00 94.44 253 LEU A O 1
ATOM 1967 N N . LEU A 1 254 ? 9.301 6.564 -36.436 1.00 95.94 254 LEU A N 1
ATOM 1968 C CA . LEU A 1 254 ? 10.031 7.827 -36.529 1.00 95.94 254 LEU A CA 1
ATOM 1969 C C . LEU A 1 254 ? 9.872 8.474 -37.910 1.00 95.94 254 LEU A C 1
ATOM 1971 O O . LEU A 1 254 ? 9.649 9.678 -37.998 1.00 95.94 254 LEU A O 1
ATOM 1975 N N . GLU A 1 255 ? 9.956 7.681 -38.981 1.00 96.50 255 GLU A N 1
ATOM 1976 C CA . GLU A 1 255 ? 9.755 8.168 -40.350 1.00 96.50 255 GLU A CA 1
ATOM 1977 C C . GLU A 1 255 ? 8.320 8.673 -40.561 1.00 96.50 255 GLU A C 1
ATOM 1979 O O . GLU A 1 255 ? 8.107 9.724 -41.162 1.00 96.50 255 GLU A O 1
ATOM 1984 N N . HIS A 1 256 ? 7.326 7.995 -39.982 1.00 96.06 256 HIS A N 1
ATOM 1985 C CA . HIS A 1 256 ? 5.951 8.489 -39.993 1.00 96.06 256 HIS A CA 1
ATOM 1986 C C . HIS A 1 256 ? 5.811 9.834 -39.256 1.00 96.06 256 HIS A C 1
ATOM 1988 O O . HIS A 1 256 ? 5.193 10.760 -39.787 1.00 96.06 256 HIS A O 1
ATOM 1994 N N . LYS A 1 257 ? 6.430 9.991 -38.073 1.00 96.81 257 LYS A N 1
ATOM 1995 C CA . LYS A 1 257 ? 6.463 11.286 -37.370 1.00 96.81 257 LYS A CA 1
ATOM 1996 C C . LYS A 1 257 ? 7.161 12.364 -38.206 1.00 96.81 257 LYS A C 1
ATOM 1998 O O . LYS A 1 257 ? 6.656 13.479 -38.260 1.00 96.81 257 LYS A O 1
ATOM 2003 N N . ARG A 1 258 ? 8.239 12.035 -38.928 1.00 97.12 258 ARG A N 1
ATOM 2004 C CA . ARG A 1 258 ? 8.950 12.980 -39.809 1.00 97.12 258 ARG A CA 1
ATOM 2005 C C . ARG A 1 258 ? 8.043 13.510 -40.918 1.00 97.12 258 ARG A C 1
ATOM 2007 O O . ARG A 1 258 ? 7.977 14.715 -41.128 1.00 97.12 258 ARG A O 1
ATOM 2014 N N . GLN A 1 259 ? 7.275 12.639 -41.566 1.00 97.19 259 GLN A N 1
ATOM 2015 C CA . GLN A 1 259 ? 6.310 13.059 -42.589 1.00 97.19 259 GLN A CA 1
ATOM 2016 C C . GLN A 1 259 ? 5.219 13.980 -42.021 1.00 97.19 259 GLN A C 1
ATOM 2018 O O . GLN A 1 259 ? 4.749 14.887 -42.708 1.00 97.19 259 GLN A O 1
ATOM 2023 N N . LEU A 1 260 ? 4.800 13.763 -40.770 1.00 96.56 260 LEU A N 1
ATOM 2024 C CA . LEU A 1 260 ? 3.867 14.659 -40.082 1.00 96.56 260 LEU A CA 1
ATOM 2025 C C . LEU A 1 260 ? 4.505 16.026 -39.791 1.00 96.56 260 LEU A C 1
ATOM 2027 O O . LEU A 1 260 ? 3.839 17.043 -39.986 1.00 96.56 260 LEU A O 1
ATOM 2031 N N . GLU A 1 261 ? 5.777 16.065 -39.381 1.00 96.12 261 GLU A N 1
ATOM 2032 C CA . GLU A 1 261 ? 6.527 17.314 -39.177 1.00 96.12 261 GLU A CA 1
ATOM 2033 C C . GLU A 1 261 ? 6.680 18.114 -40.470 1.00 96.12 261 GLU A C 1
ATOM 2035 O O . GLU A 1 261 ? 6.419 19.314 -40.480 1.00 96.12 261 GLU A O 1
ATOM 2040 N N . GLU A 1 262 ? 7.054 17.457 -41.570 1.00 95.81 262 GLU A N 1
ATOM 2041 C CA . GLU A 1 262 ? 7.220 18.086 -42.888 1.00 95.81 262 GLU A CA 1
ATOM 2042 C C . GLU A 1 262 ? 5.914 18.707 -43.401 1.00 95.81 262 GLU A C 1
ATOM 2044 O O . GLU A 1 262 ? 5.926 19.721 -44.097 1.00 95.81 262 GLU A O 1
ATOM 2049 N N . ARG A 1 263 ? 4.770 18.134 -43.008 1.00 96.19 263 ARG A N 1
ATOM 2050 C CA . ARG A 1 263 ? 3.429 18.667 -43.295 1.00 96.19 263 ARG A CA 1
ATOM 2051 C C . ARG A 1 263 ? 2.974 19.746 -42.306 1.00 96.19 263 ARG A C 1
ATOM 2053 O O . ARG A 1 263 ? 1.852 20.231 -42.427 1.00 96.19 263 ARG A O 1
ATOM 2060 N N . GLY A 1 264 ? 3.795 20.105 -41.317 1.00 92.88 264 GLY A N 1
ATOM 2061 C CA . GLY A 1 264 ? 3.457 21.075 -40.272 1.00 92.88 264 GLY A CA 1
ATOM 2062 C C . GLY A 1 264 ? 2.403 20.581 -39.274 1.00 92.88 264 GLY A C 1
ATOM 2063 O O . GLY A 1 264 ? 1.755 21.395 -38.617 1.00 92.88 264 GLY A O 1
ATOM 2064 N N . SER A 1 265 ? 2.190 19.265 -39.162 1.00 95.12 265 SER A N 1
ATOM 2065 C CA . SER A 1 265 ? 1.182 18.708 -38.261 1.00 95.12 265 SER A CA 1
ATOM 2066 C C . SER A 1 265 ? 1.655 18.722 -36.812 1.00 95.12 265 SER A C 1
ATOM 2068 O O . SER A 1 265 ? 2.648 18.088 -36.452 1.00 95.12 265 SER A O 1
ATOM 2070 N N . MET A 1 266 ? 0.861 19.342 -35.938 1.00 89.38 266 MET A N 1
ATOM 2071 C CA . MET A 1 266 ? 1.113 19.338 -34.494 1.00 89.38 266 MET A CA 1
ATOM 2072 C C . MET A 1 266 ? 1.048 17.939 -33.874 1.00 89.38 266 MET A C 1
ATOM 2074 O O . MET A 1 266 ? 1.609 17.743 -32.800 1.00 89.38 266 MET A O 1
ATOM 2078 N N . THR A 1 267 ? 0.424 16.964 -34.547 1.00 94.06 267 THR A N 1
ATOM 2079 C CA . THR A 1 267 ? 0.361 15.571 -34.079 1.00 94.06 267 THR A CA 1
ATOM 2080 C C . THR A 1 267 ? 1.708 14.855 -34.113 1.00 94.06 267 THR A C 1
ATOM 2082 O O . THR A 1 267 ? 1.854 13.838 -33.442 1.00 94.06 267 THR A O 1
ATOM 2085 N N . ALA A 1 268 ? 2.707 15.381 -34.834 1.00 95.12 268 ALA A N 1
ATOM 2086 C CA . ALA A 1 268 ? 4.049 14.800 -34.873 1.00 95.12 268 ALA A CA 1
ATOM 2087 C C . ALA A 1 268 ? 4.684 14.681 -33.478 1.00 95.12 268 ALA A C 1
ATOM 2089 O O . ALA A 1 268 ? 5.399 13.723 -33.193 1.00 95.12 268 ALA A O 1
ATOM 2090 N N . GLN A 1 269 ? 4.376 15.624 -32.585 1.00 95.94 269 GLN A N 1
ATOM 2091 C CA . GLN A 1 269 ? 4.906 15.635 -31.224 1.00 95.94 269 GLN A CA 1
ATOM 2092 C C . GLN A 1 269 ? 4.069 14.826 -30.227 1.00 95.94 269 GLN A C 1
ATOM 2094 O O . GLN A 1 269 ? 4.462 14.730 -29.066 1.00 95.94 269 GLN A O 1
ATOM 2099 N N . ASN A 1 270 ? 2.912 14.287 -30.633 1.00 97.81 270 ASN A N 1
ATOM 2100 C CA . ASN A 1 270 ? 2.042 13.566 -29.709 1.00 97.81 270 ASN A CA 1
ATOM 2101 C C . ASN A 1 270 ? 2.807 12.362 -29.132 1.00 97.81 270 ASN A C 1
ATOM 2103 O O . ASN A 1 270 ? 3.343 11.553 -29.906 1.00 97.81 270 ASN A O 1
ATOM 2107 N N . PRO A 1 271 ? 2.910 12.256 -27.797 1.00 97.38 271 PRO A N 1
ATOM 2108 C CA . PRO A 1 271 ? 3.587 11.134 -27.172 1.00 97.38 271 PRO A CA 1
ATOM 2109 C C . PRO A 1 271 ? 2.692 9.897 -27.235 1.00 97.38 271 PRO A C 1
ATOM 2111 O O . PRO A 1 271 ? 1.498 9.988 -26.943 1.00 97.38 271 PRO A O 1
ATOM 2114 N N . ALA A 1 272 ? 3.281 8.755 -27.578 1.00 98.06 272 ALA A N 1
ATOM 2115 C CA . ALA A 1 272 ? 2.646 7.463 -27.342 1.00 98.06 272 ALA A CA 1
ATOM 2116 C C . ALA A 1 272 ? 2.812 7.059 -25.867 1.00 98.06 272 ALA A C 1
ATOM 2118 O O . ALA A 1 272 ? 3.745 7.516 -25.191 1.00 98.06 272 ALA A O 1
ATOM 2119 N N . ILE A 1 273 ? 1.919 6.207 -25.361 1.00 98.44 273 ILE A N 1
ATOM 2120 C CA . ILE A 1 273 ? 1.966 5.700 -23.986 1.00 98.44 273 ILE A CA 1
ATOM 2121 C C . ILE A 1 273 ? 2.199 4.192 -23.974 1.00 98.44 273 ILE A C 1
ATOM 2123 O O . ILE A 1 273 ? 1.457 3.410 -24.558 1.00 98.44 273 ILE A O 1
ATOM 2127 N N . TYR A 1 274 ? 3.203 3.775 -23.208 1.00 98.44 274 TYR A N 1
ATOM 2128 C CA . TYR A 1 274 ? 3.564 2.376 -23.023 1.00 98.44 274 TYR A CA 1
ATOM 2129 C C . TYR A 1 274 ? 3.404 1.970 -21.561 1.00 98.44 274 TYR A C 1
ATOM 2131 O O . TYR A 1 274 ? 3.974 2.591 -20.665 1.00 98.44 274 TYR A O 1
ATOM 2139 N N . ILE A 1 275 ? 2.654 0.898 -21.307 1.00 98.00 275 ILE A N 1
ATOM 2140 C CA . ILE A 1 275 ? 2.457 0.347 -19.961 1.00 98.00 275 ILE A CA 1
ATOM 2141 C C . ILE A 1 275 ? 3.268 -0.945 -19.840 1.00 98.00 275 ILE A C 1
ATOM 2143 O O . ILE A 1 275 ? 3.083 -1.884 -20.615 1.00 98.00 275 ILE A O 1
ATOM 2147 N N . GLY A 1 276 ? 4.190 -1.004 -18.878 1.00 97.12 276 GLY A N 1
ATOM 2148 C CA . GLY A 1 276 ? 5.084 -2.156 -18.740 1.00 97.12 276 GLY A CA 1
ATOM 2149 C C . GLY A 1 276 ? 6.011 -2.098 -17.531 1.00 97.12 276 GLY A C 1
ATOM 2150 O O . GLY A 1 276 ? 5.911 -1.205 -16.690 1.00 97.12 276 GLY A O 1
ATOM 2151 N N . ALA A 1 277 ? 6.889 -3.093 -17.409 1.00 97.56 277 ALA A N 1
ATOM 2152 C CA . ALA A 1 277 ? 7.846 -3.156 -16.310 1.00 97.56 277 ALA A CA 1
ATOM 2153 C C . ALA A 1 277 ? 8.970 -2.125 -16.502 1.00 97.56 277 ALA A C 1
ATOM 2155 O O . ALA A 1 277 ? 9.502 -1.973 -17.605 1.00 97.56 277 ALA A O 1
ATOM 2156 N N . ILE A 1 278 ? 9.354 -1.435 -15.428 1.00 98.38 278 ILE A N 1
ATOM 2157 C CA . ILE A 1 278 ? 10.446 -0.454 -15.440 1.00 98.38 278 ILE A CA 1
ATOM 2158 C C . ILE A 1 278 ? 11.585 -0.957 -14.550 1.00 98.38 278 ILE A C 1
ATOM 2160 O O . ILE A 1 278 ? 11.367 -1.330 -13.395 1.00 98.38 278 ILE A O 1
ATOM 2164 N N . ALA A 1 279 ? 12.808 -0.955 -15.076 1.00 97.69 279 ALA A N 1
ATOM 2165 C CA . ALA A 1 279 ? 14.006 -1.242 -14.303 1.00 97.69 279 ALA A CA 1
ATOM 2166 C C . ALA A 1 279 ? 14.413 -0.029 -13.455 1.00 97.69 279 ALA A C 1
ATOM 2168 O O . ALA A 1 279 ? 14.594 1.069 -13.975 1.00 97.69 279 ALA A O 1
ATOM 2169 N N . SER A 1 280 ? 14.609 -0.252 -12.158 1.00 96.75 280 SER A N 1
ATOM 2170 C CA . SER A 1 280 ? 15.052 0.758 -11.194 1.00 96.75 280 SER A CA 1
ATOM 2171 C C . SER A 1 280 ? 16.436 0.409 -10.652 1.00 96.75 280 SER A C 1
ATOM 2173 O O . SER A 1 280 ? 16.692 -0.763 -10.357 1.00 96.75 280 SER A O 1
ATOM 2175 N N . GLY A 1 281 ? 17.347 1.376 -10.542 1.00 93.00 281 GLY A N 1
ATOM 2176 C CA . GLY A 1 281 ? 18.676 1.165 -9.955 1.00 93.00 281 GLY A CA 1
ATOM 2177 C C . GLY A 1 281 ? 19.487 2.449 -9.772 1.00 93.00 281 GLY A C 1
ATOM 2178 O O . GLY A 1 281 ? 19.166 3.480 -10.344 1.00 93.00 281 GLY A O 1
ATOM 2179 N N . ASP A 1 282 ? 20.568 2.397 -8.997 1.00 89.06 282 ASP A N 1
ATOM 2180 C CA . ASP A 1 282 ? 21.383 3.576 -8.652 1.00 89.06 282 ASP A CA 1
ATOM 2181 C C . ASP A 1 282 ? 22.452 3.906 -9.710 1.00 89.06 282 ASP A C 1
ATOM 2183 O O . ASP A 1 282 ? 23.153 4.917 -9.618 1.00 89.06 282 ASP A O 1
ATOM 2187 N N . THR A 1 283 ? 22.585 3.071 -10.745 1.00 87.25 283 THR A N 1
ATOM 2188 C CA . THR A 1 283 ? 23.534 3.299 -11.842 1.00 87.25 283 THR A CA 1
ATOM 2189 C C . THR A 1 283 ? 22.843 3.889 -13.064 1.00 87.25 283 THR A C 1
ATOM 2191 O O . THR A 1 283 ? 21.891 3.325 -13.597 1.00 87.25 283 THR A O 1
ATOM 2194 N N . VAL A 1 284 ? 23.362 5.018 -13.556 1.00 87.06 284 VAL A N 1
ATOM 2195 C CA . VAL A 1 284 ? 22.913 5.588 -14.831 1.00 87.06 284 VAL A CA 1
ATOM 2196 C C . VAL A 1 284 ? 23.377 4.674 -15.964 1.00 87.06 284 VAL A C 1
ATOM 2198 O O . VAL A 1 284 ? 24.570 4.627 -16.277 1.00 87.06 284 VAL A O 1
ATOM 2201 N N . LEU A 1 285 ? 22.439 3.985 -16.611 1.00 90.69 285 LEU A N 1
ATOM 2202 C CA . LEU A 1 285 ? 22.753 3.079 -17.710 1.00 90.69 285 LEU A CA 1
ATOM 2203 C C . LEU A 1 285 ? 23.215 3.868 -18.950 1.00 90.69 285 LEU A C 1
ATOM 2205 O O . LEU A 1 285 ? 22.515 4.752 -19.447 1.00 90.69 285 LEU A O 1
ATOM 2209 N N . LYS A 1 286 ? 24.439 3.581 -19.410 1.00 91.31 286 LYS A N 1
ATOM 2210 C CA . LYS A 1 286 ? 25.074 4.190 -20.597 1.00 91.31 286 LYS A CA 1
ATOM 2211 C C . LYS A 1 286 ? 25.643 3.133 -21.553 1.00 91.31 286 LYS A C 1
ATOM 2213 O O . LYS A 1 286 ? 26.671 3.347 -22.191 1.00 91.31 286 LYS A O 1
ATOM 2218 N N . SER A 1 287 ? 25.014 1.966 -21.614 1.00 91.81 287 SER A N 1
ATOM 2219 C CA . SER A 1 287 ? 25.496 0.809 -22.371 1.00 91.81 287 SER A CA 1
ATOM 2220 C C . SER A 1 287 ? 24.315 0.158 -23.071 1.00 91.81 287 SER A C 1
ATOM 2222 O O . SER A 1 287 ? 23.485 -0.477 -22.426 1.00 91.81 287 SER A O 1
ATOM 2224 N N . ALA A 1 288 ? 24.238 0.325 -24.394 1.00 94.00 288 ALA A N 1
ATOM 2225 C CA . ALA A 1 288 ? 23.155 -0.237 -25.194 1.00 94.00 288 ALA A CA 1
ATOM 2226 C C . ALA A 1 288 ? 23.146 -1.775 -25.143 1.00 94.00 288 ALA A C 1
ATOM 2228 O O . ALA A 1 288 ? 22.083 -2.370 -25.004 1.00 94.00 288 ALA A O 1
ATOM 2229 N N . SER A 1 289 ? 24.321 -2.416 -25.159 1.00 92.50 289 SER A N 1
ATOM 2230 C CA . SER A 1 289 ? 24.443 -3.869 -24.980 1.00 92.50 289 SER A CA 1
ATOM 2231 C C . SER A 1 289 ? 23.901 -4.338 -23.623 1.00 92.50 289 SER A C 1
ATOM 2233 O O . SER A 1 289 ? 23.180 -5.333 -23.558 1.00 92.50 289 SER A O 1
ATOM 2235 N N . ASP A 1 290 ? 24.220 -3.630 -22.531 1.00 92.50 290 ASP A N 1
ATOM 2236 C CA . ASP A 1 290 ? 23.707 -3.997 -21.204 1.00 92.50 290 ASP A CA 1
ATOM 2237 C C . ASP A 1 290 ? 22.207 -3.718 -21.085 1.00 92.50 290 ASP A C 1
ATOM 2239 O O . ASP A 1 290 ? 21.488 -4.554 -20.541 1.00 92.50 290 ASP A O 1
ATOM 2243 N N . ARG A 1 291 ? 21.729 -2.595 -21.637 1.00 95.56 291 ARG A N 1
ATOM 2244 C CA . ARG A 1 291 ? 20.302 -2.269 -21.757 1.00 95.56 291 ARG A CA 1
ATOM 2245 C C . ARG A 1 291 ? 19.545 -3.388 -22.446 1.00 95.56 291 ARG A C 1
ATOM 2247 O O . ARG A 1 291 ? 18.592 -3.889 -21.865 1.00 95.56 291 ARG A O 1
ATOM 2254 N N . ASP A 1 292 ? 19.973 -3.797 -23.636 1.00 96.06 292 ASP A N 1
ATOM 2255 C CA . ASP A 1 292 ? 19.277 -4.822 -24.416 1.00 96.06 292 ASP A CA 1
ATOM 2256 C C . ASP A 1 292 ? 19.290 -6.171 -23.686 1.00 96.06 292 ASP A C 1
ATOM 2258 O O . ASP A 1 292 ? 18.272 -6.861 -23.636 1.00 96.06 292 ASP A O 1
ATOM 2262 N N . ARG A 1 293 ? 20.408 -6.522 -23.035 1.00 94.94 293 ARG A N 1
ATOM 2263 C CA . ARG A 1 293 ? 20.506 -7.738 -22.217 1.00 94.94 293 ARG A CA 1
ATOM 2264 C C . ARG A 1 293 ? 19.552 -7.709 -21.022 1.00 94.94 293 ARG A C 1
ATOM 2266 O O . ARG A 1 293 ? 18.889 -8.708 -20.762 1.00 94.94 293 ARG A O 1
ATOM 2273 N N . ILE A 1 294 ? 19.498 -6.602 -20.280 1.00 95.44 294 ILE A N 1
ATOM 2274 C CA . ILE A 1 294 ? 18.617 -6.463 -19.110 1.00 95.44 294 ILE A CA 1
ATOM 2275 C C . ILE A 1 294 ? 17.152 -6.420 -19.554 1.00 95.44 294 ILE A C 1
ATOM 2277 O O . ILE A 1 294 ? 16.331 -7.115 -18.966 1.00 95.44 294 ILE A O 1
ATOM 2281 N N . ALA A 1 295 ? 16.833 -5.675 -20.613 1.00 97.12 295 ALA A N 1
ATOM 2282 C CA . ALA A 1 295 ? 15.491 -5.601 -21.182 1.00 97.12 295 ALA A CA 1
ATOM 2283 C C . ALA A 1 295 ? 14.977 -6.981 -21.603 1.00 97.12 295 ALA A C 1
ATOM 2285 O O . ALA A 1 295 ? 13.877 -7.362 -21.215 1.00 97.12 295 ALA A O 1
ATOM 2286 N N . ALA A 1 296 ? 15.796 -7.763 -22.312 1.00 95.31 296 ALA A N 1
ATOM 2287 C CA . ALA A 1 296 ? 15.438 -9.119 -22.717 1.00 95.31 296 ALA A CA 1
ATOM 2288 C C . ALA A 1 296 ? 15.289 -10.077 -21.524 1.00 95.31 296 ALA A C 1
ATOM 2290 O O . ALA A 1 296 ? 14.376 -10.897 -21.512 1.00 95.31 296 ALA A O 1
ATOM 2291 N N . ARG A 1 297 ? 16.175 -9.984 -20.522 1.00 94.19 297 ARG A N 1
ATOM 2292 C CA . ARG A 1 297 ? 16.160 -10.877 -19.352 1.00 94.19 297 ARG A CA 1
ATOM 2293 C C . ARG A 1 297 ? 14.996 -10.591 -18.406 1.00 94.19 297 ARG A C 1
ATOM 2295 O O . ARG A 1 297 ? 14.375 -11.519 -17.910 1.00 94.19 297 ARG A O 1
ATOM 2302 N N . GLU A 1 298 ? 14.737 -9.318 -18.131 1.00 94.12 298 GLU A N 1
ATOM 2303 C CA . GLU A 1 298 ? 13.792 -8.875 -17.098 1.00 94.12 298 GLU A CA 1
ATOM 2304 C C . GLU A 1 298 ? 12.440 -8.427 -17.674 1.00 94.12 298 GLU A C 1
ATOM 2306 O O . GLU A 1 298 ? 11.544 -8.054 -16.920 1.00 94.12 298 GLU A O 1
ATOM 2311 N N . ASN A 1 299 ? 12.297 -8.425 -19.004 1.00 95.38 299 ASN A N 1
ATOM 2312 C CA . ASN A 1 299 ? 11.120 -7.931 -19.720 1.00 95.38 299 ASN A CA 1
ATOM 2313 C C . ASN A 1 299 ? 10.744 -6.480 -19.345 1.00 95.38 299 ASN A C 1
ATOM 2315 O O . ASN A 1 299 ? 9.571 -6.150 -19.155 1.00 95.38 299 ASN A O 1
ATOM 2319 N N . VAL A 1 300 ? 11.754 -5.615 -19.204 1.00 97.88 300 VAL A N 1
ATOM 2320 C CA . VAL A 1 300 ? 11.576 -4.184 -18.903 1.00 97.88 300 VAL A CA 1
ATOM 2321 C C . VAL A 1 300 ? 11.597 -3.334 -20.166 1.00 97.88 300 VAL A C 1
ATOM 2323 O O . VAL A 1 300 ? 12.288 -3.655 -21.130 1.00 97.88 300 VAL A O 1
ATOM 2326 N N . ILE A 1 301 ? 10.873 -2.215 -20.133 1.00 98.38 301 ILE A N 1
ATOM 2327 C CA . ILE A 1 301 ? 10.727 -1.292 -21.269 1.00 98.38 301 ILE A CA 1
ATOM 2328 C C . ILE A 1 301 ? 11.371 0.084 -21.034 1.00 98.38 301 ILE A C 1
ATOM 2330 O O . ILE A 1 301 ? 11.501 0.876 -21.965 1.00 98.38 301 ILE A O 1
ATOM 2334 N N . ALA A 1 302 ? 11.810 0.368 -19.805 1.00 98.38 302 ALA A N 1
ATOM 2335 C CA . ALA A 1 302 ? 12.493 1.608 -19.442 1.00 98.38 302 ALA A CA 1
ATOM 2336 C C . ALA A 1 302 ? 13.408 1.432 -18.221 1.00 98.38 302 ALA A C 1
ATOM 2338 O O . ALA A 1 302 ? 13.284 0.453 -17.482 1.00 98.38 302 ALA A O 1
ATOM 2339 N N . PHE A 1 303 ? 14.293 2.407 -18.006 1.00 98.31 303 PHE A N 1
ATOM 2340 C CA . PHE A 1 303 ? 15.267 2.475 -16.917 1.00 98.31 303 PHE A CA 1
ATOM 2341 C C . PHE A 1 303 ? 15.186 3.823 -16.191 1.00 98.31 303 PHE A C 1
ATOM 2343 O O . PHE A 1 303 ? 15.328 4.882 -16.807 1.00 98.31 303 PHE A O 1
ATOM 2350 N N . GLU A 1 304 ? 15.005 3.786 -14.876 1.00 97.44 304 GLU A N 1
ATOM 2351 C CA . GLU A 1 304 ? 14.966 4.952 -13.985 1.00 97.44 304 GLU A CA 1
ATOM 2352 C C . GLU A 1 304 ? 15.679 4.651 -12.650 1.00 97.44 304 GLU A C 1
ATOM 2354 O O . GLU A 1 304 ? 16.251 3.570 -12.491 1.00 97.44 304 GLU A O 1
ATOM 2359 N N . MET A 1 305 ? 15.732 5.611 -11.717 1.00 96.44 305 MET A N 1
ATOM 2360 C CA . MET A 1 305 ? 16.627 5.528 -10.552 1.00 96.44 305 MET A CA 1
ATOM 2361 C C . MET A 1 305 ? 15.955 5.704 -9.182 1.00 96.44 305 MET A C 1
ATOM 2363 O O . MET A 1 305 ? 16.642 5.667 -8.164 1.00 96.44 305 MET A O 1
ATOM 2367 N N . GLU A 1 306 ? 14.635 5.880 -9.108 1.00 97.25 306 GLU A N 1
ATOM 2368 C CA . GLU A 1 306 ? 13.943 6.214 -7.855 1.00 97.25 306 GLU A CA 1
ATOM 2369 C C . GLU A 1 306 ? 12.862 5.200 -7.463 1.00 97.25 306 GLU A C 1
ATOM 2371 O O . GLU A 1 306 ? 12.644 4.960 -6.274 1.00 97.25 306 GLU A O 1
ATOM 2376 N N . GLY A 1 307 ? 12.187 4.597 -8.444 1.00 94.88 307 GLY A N 1
ATOM 2377 C CA . GLY A 1 307 ? 10.950 3.834 -8.291 1.00 94.88 307 GLY A CA 1
ATOM 2378 C C . GLY A 1 307 ? 11.006 2.750 -7.223 1.00 94.88 307 GLY A C 1
ATOM 2379 O O . GLY A 1 307 ? 10.107 2.686 -6.386 1.00 94.88 307 GLY A O 1
ATOM 2380 N N . ALA A 1 308 ? 12.079 1.954 -7.179 1.00 94.25 308 ALA A N 1
ATOM 2381 C CA . ALA A 1 308 ? 12.227 0.886 -6.188 1.00 94.25 308 ALA A CA 1
ATOM 2382 C C . ALA A 1 308 ? 12.274 1.399 -4.735 1.00 94.25 308 ALA A C 1
ATOM 2384 O O . ALA A 1 308 ? 11.844 0.691 -3.831 1.00 94.25 308 ALA A O 1
ATOM 2385 N N . GLY A 1 309 ? 12.733 2.634 -4.497 1.00 90.38 309 GLY A N 1
ATOM 2386 C CA . GLY A 1 309 ? 12.738 3.238 -3.159 1.00 90.38 309 GLY A CA 1
ATOM 2387 C C . GLY A 1 309 ? 11.348 3.654 -2.663 1.00 90.38 309 GLY A C 1
ATOM 2388 O O . GLY A 1 309 ? 11.119 3.736 -1.456 1.00 90.38 309 GLY A O 1
ATOM 2389 N N . ILE A 1 310 ? 10.411 3.904 -3.582 1.00 92.88 310 ILE A N 1
ATOM 2390 C CA . ILE A 1 310 ? 9.056 4.395 -3.276 1.00 92.88 310 ILE A CA 1
ATOM 2391 C C . ILE A 1 310 ? 8.039 3.249 -3.254 1.00 92.88 310 ILE A C 1
ATOM 2393 O O . ILE A 1 310 ? 7.093 3.286 -2.468 1.00 92.88 310 ILE A O 1
ATOM 2397 N N . TRP A 1 311 ? 8.238 2.242 -4.107 1.00 91.19 311 TRP A N 1
ATOM 2398 C CA . TRP A 1 311 ? 7.244 1.225 -4.457 1.00 91.19 311 TRP A CA 1
ATOM 2399 C C . TRP A 1 311 ? 6.655 0.462 -3.261 1.00 91.19 311 TRP A C 1
ATOM 2401 O O . TRP A 1 311 ? 5.445 0.285 -3.198 1.00 91.19 311 TRP A O 1
ATOM 2411 N N . GLU A 1 312 ? 7.479 0.087 -2.276 1.00 81.25 312 GLU A N 1
ATOM 2412 C CA . GLU A 1 312 ? 7.015 -0.622 -1.066 1.00 81.25 312 GLU A CA 1
ATOM 2413 C C . GLU A 1 312 ? 6.464 0.308 0.027 1.00 81.25 312 GLU A C 1
ATOM 2415 O O . GLU A 1 312 ? 5.900 -0.146 1.021 1.00 81.25 312 GLU A O 1
ATOM 2420 N N . GLN A 1 313 ? 6.654 1.624 -0.102 1.00 80.31 313 GLN A N 1
ATOM 2421 C CA . GLN A 1 313 ? 6.288 2.582 0.945 1.00 80.31 313 GLN A CA 1
ATOM 2422 C C . GLN A 1 313 ? 4.923 3.228 0.710 1.00 80.31 313 GLN A C 1
ATOM 2424 O O . GLN A 1 313 ? 4.251 3.604 1.677 1.00 80.31 313 GLN A O 1
ATOM 2429 N N . LEU A 1 314 ? 4.528 3.398 -0.553 1.00 89.38 314 LEU A N 1
ATOM 2430 C CA . LEU A 1 314 ? 3.362 4.174 -0.966 1.00 89.38 314 LEU A CA 1
ATOM 2431 C C . LEU A 1 314 ? 2.640 3.496 -2.143 1.00 89.38 314 LEU A C 1
ATOM 2433 O O . LEU A 1 314 ? 3.298 2.889 -2.984 1.00 89.38 314 LEU A O 1
ATOM 2437 N N . PRO A 1 315 ? 1.306 3.649 -2.271 1.00 88.38 315 PRO A N 1
ATOM 2438 C CA . PRO A 1 315 ? 0.557 3.177 -3.436 1.00 88.38 315 PRO A CA 1
ATOM 2439 C C . PRO A 1 315 ? 0.953 3.991 -4.681 1.00 88.38 315 PRO A C 1
ATOM 2441 O O . PRO A 1 315 ? 0.388 5.052 -4.948 1.00 88.38 315 PRO A O 1
ATOM 2444 N N . CYS A 1 316 ? 1.959 3.511 -5.412 1.00 93.62 316 CYS A N 1
ATOM 2445 C CA . CYS A 1 316 ? 2.693 4.292 -6.404 1.00 93.62 316 CYS A CA 1
ATOM 2446 C C . CYS A 1 316 ? 2.396 3.871 -7.855 1.00 93.62 316 CYS A C 1
ATOM 2448 O O . CYS A 1 316 ? 2.237 2.687 -8.153 1.00 93.62 316 CYS A O 1
ATOM 2450 N N . ILE A 1 317 ? 2.379 4.844 -8.768 1.00 97.75 317 ILE A N 1
ATOM 2451 C CA . ILE A 1 317 ? 2.543 4.649 -10.213 1.00 97.75 317 ILE A CA 1
ATOM 2452 C C . ILE A 1 317 ? 3.738 5.495 -10.657 1.00 97.75 317 ILE A C 1
ATOM 2454 O O . ILE A 1 317 ? 3.804 6.693 -10.387 1.00 97.75 317 ILE A O 1
ATOM 2458 N N . VAL A 1 318 ? 4.680 4.888 -11.368 1.00 98.50 318 VAL A N 1
ATOM 2459 C CA . VAL A 1 318 ? 5.820 5.585 -11.964 1.00 98.50 318 VAL A CA 1
ATOM 2460 C C . VAL A 1 318 ? 5.450 6.006 -13.386 1.00 98.50 318 VAL A C 1
ATOM 2462 O O . VAL A 1 318 ? 5.037 5.175 -14.191 1.00 98.50 318 VAL A O 1
ATOM 2465 N N . VAL A 1 319 ? 5.578 7.299 -13.686 1.00 98.81 319 VAL A N 1
ATOM 2466 C CA . VAL A 1 319 ? 5.230 7.921 -14.972 1.00 98.81 319 VAL A CA 1
ATOM 2467 C C . VAL A 1 319 ? 6.464 8.637 -15.500 1.00 98.81 319 VAL A C 1
ATOM 2469 O O . VAL A 1 319 ? 6.909 9.634 -14.926 1.00 98.81 319 VAL A O 1
ATOM 2472 N N . LYS A 1 320 ? 7.057 8.123 -16.577 1.00 98.75 320 LYS A N 1
ATOM 2473 C CA . LYS A 1 320 ? 8.356 8.598 -17.053 1.00 98.75 320 LYS A CA 1
ATOM 2474 C C . LYS A 1 320 ? 8.331 8.941 -18.536 1.00 98.75 320 LYS A C 1
ATOM 2476 O O . LYS A 1 320 ? 7.953 8.116 -19.355 1.00 98.75 320 LYS A O 1
ATOM 2481 N N . GLY A 1 321 ? 8.782 10.137 -18.886 1.00 98.75 321 GLY A N 1
ATOM 2482 C CA . GLY A 1 321 ? 9.014 10.534 -20.273 1.00 98.75 321 GLY A CA 1
ATOM 2483 C C . GLY A 1 321 ? 10.386 10.058 -20.737 1.00 98.75 321 GLY A C 1
ATOM 2484 O O . GLY A 1 321 ? 11.374 10.182 -20.010 1.00 98.75 321 GLY A O 1
ATOM 2485 N N . VAL A 1 322 ? 10.477 9.517 -21.944 1.00 98.62 322 VAL A N 1
ATOM 2486 C CA . VAL A 1 322 ? 11.730 8.977 -22.481 1.00 98.62 322 VAL A CA 1
ATOM 2487 C C . VAL A 1 322 ? 12.608 10.121 -22.988 1.00 98.62 322 VAL A C 1
ATOM 2489 O O . VAL A 1 322 ? 12.254 10.804 -23.948 1.00 98.62 322 VAL A O 1
ATOM 2492 N N . CYS A 1 323 ? 13.759 10.358 -22.350 1.00 97.81 323 CYS A N 1
ATOM 2493 C CA . CYS A 1 323 ? 14.687 11.430 -22.743 1.00 97.81 323 CYS A CA 1
ATOM 2494 C C . CYS A 1 323 ? 15.984 10.934 -23.390 1.00 97.81 323 CYS A C 1
ATOM 2496 O O . CYS A 1 323 ? 16.706 11.725 -23.994 1.00 97.81 323 CYS A O 1
ATOM 2498 N N . ASP A 1 324 ? 16.295 9.649 -23.240 1.00 97.81 324 ASP A N 1
ATOM 2499 C CA . ASP A 1 324 ? 17.404 8.972 -23.901 1.00 97.81 324 ASP A CA 1
ATOM 2500 C C . ASP A 1 324 ? 17.112 7.471 -24.062 1.00 97.81 324 ASP A C 1
ATOM 2502 O O . ASP A 1 324 ? 16.082 6.988 -23.600 1.00 97.81 324 ASP A O 1
ATOM 2506 N N . TYR A 1 325 ? 18.006 6.731 -24.722 1.00 97.25 325 TYR A N 1
ATOM 2507 C CA . TYR A 1 325 ? 17.873 5.284 -24.933 1.00 97.25 325 TYR A CA 1
ATOM 2508 C C . TYR A 1 325 ? 18.762 4.453 -24.005 1.00 97.25 325 TYR A C 1
ATOM 2510 O O . TYR A 1 325 ? 19.200 3.373 -24.392 1.00 97.25 325 TYR A O 1
ATOM 2518 N N . ALA A 1 326 ? 19.094 4.947 -22.808 1.00 95.75 326 ALA A N 1
ATOM 2519 C CA . ALA A 1 326 ? 19.940 4.264 -21.827 1.00 95.75 326 ALA A CA 1
ATOM 2520 C C . ALA A 1 326 ? 21.296 3.785 -22.398 1.00 95.75 326 ALA A C 1
ATOM 2522 O O . ALA A 1 326 ? 21.803 2.710 -22.067 1.00 95.75 326 ALA A O 1
ATOM 2523 N N . ASP A 1 327 ? 21.889 4.585 -23.289 1.00 94.69 327 ASP A N 1
ATOM 2524 C CA . ASP A 1 327 ? 23.128 4.268 -23.996 1.00 94.69 327 ASP A CA 1
ATOM 2525 C C . ASP A 1 327 ? 24.204 5.358 -23.848 1.00 94.69 327 ASP A C 1
ATOM 2527 O O . ASP A 1 327 ? 24.062 6.333 -23.104 1.00 94.69 327 ASP A O 1
ATOM 2531 N N . SER A 1 328 ? 25.338 5.154 -24.519 1.00 91.94 328 SER A N 1
ATOM 2532 C CA . SER A 1 328 ? 26.477 6.074 -24.455 1.00 91.94 328 SER A CA 1
ATOM 2533 C C . SER A 1 328 ? 26.338 7.317 -25.344 1.00 91.94 328 SER A C 1
ATOM 2535 O O . SER A 1 328 ? 27.106 8.254 -25.153 1.00 91.94 328 SER A O 1
ATOM 2537 N N . HIS A 1 329 ? 25.358 7.362 -26.253 1.00 92.06 329 HIS A N 1
ATOM 2538 C CA . HIS A 1 329 ? 25.129 8.462 -27.203 1.00 92.06 329 HIS A CA 1
ATOM 2539 C C . HIS A 1 329 ? 24.124 9.501 -26.688 1.00 92.06 329 HIS A C 1
ATOM 2541 O O . HIS A 1 329 ? 23.820 10.486 -27.369 1.00 92.06 329 HIS A O 1
ATOM 2547 N N . LYS A 1 330 ? 23.590 9.284 -25.483 1.00 88.38 330 LYS A N 1
ATOM 2548 C CA . LYS A 1 330 ? 22.586 10.145 -24.868 1.00 88.38 330 LYS A CA 1
ATOM 2549 C C . LYS A 1 330 ? 23.009 11.607 -24.757 1.00 88.38 330 LYS A C 1
ATOM 2551 O O . LYS A 1 330 ? 24.157 11.936 -24.465 1.00 88.38 330 LYS A O 1
ATOM 2556 N N . ASN A 1 331 ? 22.032 12.496 -24.902 1.00 86.38 331 ASN A N 1
ATOM 2557 C CA . ASN A 1 331 ? 22.198 13.939 -24.761 1.00 86.38 331 ASN A CA 1
ATOM 2558 C C . ASN A 1 331 ? 21.016 14.550 -23.989 1.00 86.38 331 ASN A C 1
ATOM 2560 O O . ASN A 1 331 ? 20.028 13.879 -23.708 1.00 86.38 331 ASN A O 1
ATOM 2564 N N . LYS A 1 332 ? 21.115 15.833 -23.624 1.00 89.75 332 LYS A N 1
ATOM 2565 C CA . LYS A 1 332 ? 20.109 16.502 -22.780 1.00 89.75 332 LYS A CA 1
ATOM 2566 C C . LYS A 1 332 ? 18.984 17.206 -23.553 1.00 89.75 332 LYS A C 1
ATOM 2568 O O . LYS A 1 332 ? 18.099 17.766 -22.912 1.00 89.75 332 LYS A O 1
ATOM 2573 N N . LYS A 1 333 ? 18.985 17.195 -24.896 1.00 93.88 333 LYS A N 1
ATOM 2574 C CA . LYS A 1 333 ? 18.043 17.989 -25.717 1.00 93.88 333 LYS A CA 1
ATOM 2575 C C . LYS A 1 333 ? 16.577 17.647 -25.432 1.00 93.88 333 LYS A C 1
ATOM 2577 O O . LYS A 1 333 ? 15.736 18.537 -25.416 1.00 93.88 333 LYS A O 1
ATOM 2582 N N . TRP A 1 334 ? 16.289 16.378 -25.152 1.00 96.94 334 TRP A N 1
ATOM 2583 C CA . TRP A 1 334 ? 14.929 15.883 -24.936 1.00 96.94 334 TRP A CA 1
ATOM 2584 C C . TRP A 1 334 ? 14.428 15.989 -23.498 1.00 96.94 334 TRP A C 1
ATOM 2586 O O . TRP A 1 334 ? 13.238 15.812 -23.272 1.00 96.94 334 TRP A O 1
ATOM 2596 N N . GLN A 1 335 ? 15.284 16.304 -22.518 1.00 96.75 335 GLN A N 1
ATOM 2597 C CA . GLN A 1 335 ? 14.908 16.228 -21.101 1.00 96.75 335 GLN A CA 1
ATOM 2598 C C . GLN A 1 335 ? 13.739 17.144 -20.728 1.00 96.75 335 GLN A C 1
ATOM 2600 O O . GLN A 1 335 ? 12.844 16.712 -20.009 1.00 96.75 335 GLN A O 1
ATOM 2605 N N . ASN A 1 336 ? 13.712 18.386 -21.229 1.00 97.00 336 ASN A N 1
ATOM 2606 C CA . ASN A 1 336 ? 12.582 19.279 -20.963 1.00 97.00 336 ASN A CA 1
ATOM 2607 C C . ASN A 1 336 ? 11.298 18.723 -21.589 1.00 97.00 336 ASN A C 1
ATOM 2609 O O . ASN A 1 336 ? 10.304 18.571 -20.890 1.00 97.00 336 ASN A O 1
ATOM 2613 N N . PHE A 1 337 ? 11.324 18.388 -22.881 1.00 97.94 337 PHE A N 1
ATOM 2614 C CA . PHE A 1 337 ? 10.148 17.867 -23.579 1.00 97.94 337 PHE A CA 1
ATOM 2615 C C . PHE A 1 337 ? 9.613 16.584 -22.925 1.00 97.94 337 PHE A C 1
ATOM 2617 O O . PHE A 1 337 ? 8.433 16.514 -22.607 1.00 97.94 337 PHE A O 1
ATOM 2624 N N . ALA A 1 338 ? 10.489 15.626 -22.613 1.00 98.62 338 ALA A N 1
ATOM 2625 C CA . ALA A 1 338 ? 10.135 14.390 -21.920 1.00 98.62 338 ALA A CA 1
ATOM 2626 C C . ALA A 1 338 ? 9.563 14.638 -20.510 1.00 98.62 338 ALA A C 1
ATOM 2628 O O . ALA A 1 338 ? 8.607 13.989 -20.098 1.00 98.62 338 ALA A O 1
ATOM 2629 N N . ALA A 1 339 ? 10.098 15.611 -19.765 1.00 98.62 339 ALA A N 1
ATOM 2630 C CA . ALA A 1 339 ? 9.522 16.004 -18.479 1.00 98.62 339 ALA A CA 1
ATOM 2631 C C . ALA A 1 339 ? 8.099 16.572 -18.642 1.00 98.62 339 ALA A C 1
ATOM 2633 O O . ALA A 1 339 ? 7.223 16.282 -17.826 1.00 98.62 339 ALA A O 1
ATOM 2634 N N . ALA A 1 340 ? 7.849 17.348 -19.702 1.00 98.44 340 ALA A N 1
ATOM 2635 C CA . ALA A 1 340 ? 6.520 17.870 -20.013 1.00 98.44 340 ALA A CA 1
ATOM 2636 C C . ALA A 1 340 ? 5.538 16.775 -20.438 1.00 98.44 340 ALA A C 1
ATOM 2638 O O . ALA A 1 340 ? 4.393 16.799 -19.984 1.00 98.44 340 ALA A O 1
ATOM 2639 N N . THR A 1 341 ? 5.956 15.800 -21.251 1.00 98.75 341 THR A N 1
ATOM 2640 C CA . THR A 1 341 ? 5.083 14.681 -21.642 1.00 98.75 341 THR A CA 1
ATOM 2641 C C . THR A 1 341 ? 4.732 13.806 -20.439 1.00 98.75 341 THR A C 1
ATOM 2643 O O . THR A 1 341 ? 3.557 13.500 -20.242 1.00 98.75 341 THR A O 1
ATOM 2646 N N . ALA A 1 342 ? 5.696 13.515 -19.557 1.00 98.88 342 ALA A N 1
ATOM 2647 C CA . ALA A 1 342 ? 5.459 12.786 -18.308 1.00 98.88 342 ALA A CA 1
ATOM 2648 C C . ALA A 1 342 ? 4.475 13.512 -17.375 1.00 98.88 342 ALA A C 1
ATOM 2650 O O . ALA A 1 342 ? 3.525 12.912 -16.874 1.00 98.88 342 ALA A O 1
ATOM 2651 N N . ALA A 1 343 ? 4.672 14.818 -17.167 1.00 98.75 343 ALA A N 1
ATOM 2652 C CA . ALA A 1 343 ? 3.782 15.641 -16.350 1.00 98.75 343 ALA A CA 1
ATOM 2653 C C . ALA A 1 343 ? 2.359 15.699 -16.930 1.00 98.75 343 ALA A C 1
ATOM 2655 O O . ALA A 1 343 ? 1.373 15.601 -16.197 1.00 98.75 343 ALA A O 1
ATOM 2656 N N . SER A 1 344 ? 2.252 15.800 -18.255 1.00 98.75 344 SER A N 1
ATOM 2657 C CA . SER A 1 344 ? 0.977 15.816 -18.977 1.00 98.75 344 SER A CA 1
ATOM 2658 C C . SER A 1 344 ? 0.227 14.494 -18.831 1.00 98.75 344 SER A C 1
ATOM 2660 O O . SER A 1 344 ? -0.972 14.494 -18.546 1.00 98.75 344 SER A O 1
ATOM 2662 N N . ALA A 1 345 ? 0.940 13.369 -18.925 1.00 98.81 345 ALA A N 1
ATOM 2663 C CA . ALA A 1 345 ? 0.378 12.046 -18.686 1.00 98.81 345 ALA A CA 1
ATOM 2664 C C . ALA A 1 345 ? -0.065 11.876 -17.228 1.00 98.81 345 ALA A C 1
ATOM 2666 O O . ALA A 1 345 ? -1.140 11.344 -16.973 1.00 98.81 345 ALA A O 1
ATOM 2667 N N . ALA A 1 346 ? 0.699 12.397 -16.263 1.00 98.69 346 ALA A N 1
ATOM 2668 C CA . ALA A 1 346 ? 0.306 12.386 -14.856 1.00 98.69 346 ALA A CA 1
ATOM 2669 C C . ALA A 1 346 ? -1.030 13.117 -14.626 1.00 98.69 346 ALA A C 1
ATOM 2671 O O . ALA A 1 346 ? -1.914 12.577 -13.961 1.00 98.69 346 ALA A O 1
ATOM 2672 N N . LYS A 1 347 ? -1.233 14.300 -15.227 1.00 98.25 347 LYS A N 1
ATOM 2673 C CA . LYS A 1 347 ? -2.529 15.002 -15.162 1.00 98.25 347 LYS A CA 1
ATOM 2674 C C . LYS A 1 347 ? -3.648 14.212 -15.850 1.00 98.25 347 LYS A C 1
ATOM 2676 O O . LYS A 1 347 ? -4.737 14.112 -15.289 1.00 98.25 347 LYS A O 1
ATOM 2681 N N . ALA A 1 348 ? -3.378 13.601 -17.005 1.00 98.00 348 ALA A N 1
ATOM 2682 C CA . ALA A 1 348 ? -4.343 12.751 -17.705 1.00 98.00 348 ALA A CA 1
ATOM 2683 C C . ALA A 1 348 ? -4.766 11.521 -16.876 1.00 98.00 348 ALA A C 1
ATOM 2685 O O . ALA A 1 348 ? -5.947 11.174 -16.847 1.00 98.00 348 ALA A O 1
ATOM 2686 N N . ILE A 1 349 ? -3.835 10.904 -16.139 1.00 97.69 349 ILE A N 1
ATOM 2687 C CA . ILE A 1 349 ? -4.129 9.823 -15.185 1.00 97.69 349 ILE A CA 1
ATOM 2688 C C . ILE A 1 349 ? -5.053 10.331 -14.073 1.00 97.69 349 ILE A C 1
ATOM 2690 O O . ILE A 1 349 ? -6.045 9.672 -13.759 1.00 97.69 349 ILE A O 1
ATOM 2694 N N . LEU A 1 350 ? -4.763 11.503 -13.494 1.00 96.25 350 LEU A N 1
ATOM 2695 C CA . LEU A 1 350 ? -5.572 12.072 -12.411 1.00 96.25 350 LEU A CA 1
ATOM 2696 C C . LEU A 1 350 ? -7.002 12.412 -12.849 1.00 96.25 350 LEU A C 1
ATOM 2698 O O . LEU A 1 350 ? -7.921 12.217 -12.065 1.00 96.25 350 LEU A O 1
ATOM 2702 N N . GLU A 1 351 ? -7.243 12.827 -14.096 1.00 92.00 351 GLU A N 1
ATOM 2703 C CA . GLU A 1 351 ? -8.618 13.021 -14.598 1.00 92.00 351 GLU A CA 1
ATOM 2704 C C . GLU A 1 351 ? -9.450 11.734 -14.635 1.00 92.00 351 GLU A C 1
ATOM 2706 O O . GLU A 1 351 ? -10.681 11.776 -14.599 1.00 92.00 351 GLU A O 1
ATOM 2711 N N . ARG A 1 352 ? -8.783 10.584 -14.731 1.00 88.75 352 ARG A N 1
ATOM 2712 C CA . ARG A 1 352 ? -9.405 9.258 -14.787 1.00 88.75 352 ARG A CA 1
ATOM 2713 C C . ARG A 1 352 ? -9.469 8.591 -13.415 1.00 88.75 352 ARG A C 1
ATOM 2715 O O . ARG A 1 352 ? -10.142 7.572 -13.267 1.00 88.75 352 ARG A O 1
ATOM 2722 N N . TYR A 1 353 ? -8.789 9.152 -12.419 1.00 88.69 353 TYR A N 1
ATOM 2723 C CA . TYR A 1 353 ? -8.777 8.632 -11.065 1.00 88.69 353 TYR A CA 1
ATOM 2724 C C . TYR A 1 353 ? -10.030 9.090 -10.310 1.00 88.69 353 TYR A C 1
ATOM 2726 O O . TYR A 1 353 ? -10.178 10.253 -9.944 1.00 88.69 353 TYR A O 1
ATOM 2734 N N . ALA A 1 354 ? -10.975 8.175 -10.090 1.00 77.25 354 ALA A N 1
ATOM 2735 C CA . ALA A 1 354 ? -12.225 8.508 -9.416 1.00 77.25 354 ALA A CA 1
ATOM 2736 C C . ALA A 1 354 ? -11.988 8.898 -7.947 1.00 77.25 354 ALA A C 1
ATOM 2738 O O . ALA A 1 354 ? -11.290 8.200 -7.208 1.00 77.25 354 ALA A O 1
ATOM 2739 N N . ARG A 1 355 ? -12.630 9.985 -7.500 1.00 65.62 355 ARG A N 1
ATOM 2740 C CA . ARG A 1 355 ? -12.766 10.268 -6.067 1.00 65.62 355 ARG A CA 1
ATOM 2741 C C . ARG A 1 355 ? -13.683 9.222 -5.454 1.00 65.62 355 ARG A C 1
ATOM 2743 O O . ARG A 1 355 ? -14.753 8.952 -5.991 1.00 65.62 355 ARG A O 1
ATOM 2750 N N . THR A 1 356 ? -13.284 8.663 -4.325 1.00 55.47 356 THR A N 1
ATOM 2751 C CA . THR A 1 356 ? -14.221 7.918 -3.485 1.00 55.47 356 THR A CA 1
ATOM 2752 C C . THR A 1 356 ? -15.042 8.887 -2.654 1.00 55.47 356 THR A C 1
ATOM 2754 O O . THR A 1 356 ? -14.531 9.942 -2.269 1.00 55.47 356 THR A O 1
ATOM 2757 N N . ASP A 1 357 ? -16.279 8.513 -2.342 1.00 38.84 357 ASP A N 1
ATOM 2758 C CA . ASP A 1 357 ? -17.118 9.308 -1.455 1.00 38.84 357 ASP A CA 1
ATOM 2759 C C . ASP A 1 357 ? -16.402 9.565 -0.119 1.00 38.84 357 ASP A C 1
ATOM 2761 O O . ASP A 1 357 ? -15.800 8.641 0.446 1.00 38.84 357 ASP A O 1
ATOM 2765 N N . PRO A 1 358 ? -16.434 10.809 0.397 1.00 36.84 358 PRO A N 1
ATOM 2766 C CA . PRO A 1 358 ? -15.990 11.082 1.751 1.00 36.84 358 PRO A CA 1
ATOM 2767 C C . PRO A 1 358 ? -16.797 10.207 2.709 1.00 36.84 358 PRO A C 1
ATOM 2769 O O . PRO A 1 358 ? -18.025 10.157 2.616 1.00 36.84 358 PRO A O 1
ATOM 2772 N N . LEU A 1 359 ? -16.128 9.549 3.657 1.00 34.56 359 LEU A N 1
ATOM 2773 C CA . LEU A 1 359 ? -16.829 8.972 4.803 1.00 34.56 359 LEU A CA 1
ATOM 2774 C C . LEU A 1 359 ? -17.693 10.085 5.434 1.00 34.56 359 LEU A C 1
ATOM 2776 O O . LEU A 1 359 ? -17.177 11.194 5.619 1.00 34.56 359 LEU A O 1
ATOM 2780 N N . PRO A 1 360 ? -18.990 9.848 5.713 1.00 25.23 360 PRO A N 1
ATOM 2781 C CA . PRO A 1 360 ? -19.905 10.896 6.148 1.00 25.23 360 PRO A CA 1
ATOM 2782 C C . PRO A 1 360 ? -19.342 11.670 7.345 1.00 25.23 360 PRO A C 1
ATOM 2784 O O . PRO A 1 360 ? -18.914 11.091 8.344 1.00 25.23 360 PRO A O 1
ATOM 2787 N N . HIS A 1 361 ? -19.316 12.998 7.206 1.00 25.45 361 HIS A N 1
ATOM 2788 C CA . HIS A 1 361 ? -18.775 13.928 8.190 1.00 25.45 361 HIS A CA 1
ATOM 2789 C C . HIS A 1 361 ? -19.554 13.854 9.512 1.00 25.45 361 HIS A C 1
ATOM 2791 O O . HIS A 1 361 ? -20.650 14.398 9.627 1.00 25.45 361 HIS A O 1
ATOM 2797 N N . GLY A 1 362 ? -18.967 13.220 10.528 1.00 25.08 362 GLY A N 1
ATOM 2798 C CA . GLY A 1 362 ? -19.318 13.454 11.930 1.00 25.08 362 GLY A CA 1
ATOM 2799 C C . GLY A 1 362 ? -18.677 14.755 12.445 1.00 25.08 362 GLY A C 1
ATOM 2800 O O . GLY A 1 362 ? -17.645 15.180 11.914 1.00 25.08 362 GLY A O 1
ATOM 2801 N N . PRO A 1 363 ? -19.267 15.423 13.452 1.00 22.80 363 PRO A N 1
ATOM 2802 C CA . PRO A 1 363 ? -18.778 16.704 13.952 1.00 22.80 363 PRO A CA 1
ATOM 2803 C C . PRO A 1 363 ? -17.379 16.576 14.580 1.00 22.80 363 PRO A C 1
ATOM 2805 O O . PRO A 1 363 ? -17.067 15.611 15.276 1.00 22.80 363 PRO A O 1
ATOM 2808 N N . ARG A 1 364 ? -16.524 17.578 14.330 1.00 23.62 364 ARG A N 1
ATOM 2809 C CA . ARG A 1 364 ? -15.196 17.730 14.948 1.00 23.62 364 ARG A CA 1
ATOM 2810 C C . ARG A 1 364 ? -15.342 18.307 16.362 1.00 23.62 364 ARG A C 1
ATOM 2812 O O . ARG A 1 364 ? -15.839 19.419 16.477 1.00 23.62 364 ARG A O 1
ATOM 2819 N N . PHE A 1 365 ? -14.845 17.608 17.387 1.00 22.64 365 PHE A N 1
ATOM 2820 C CA . PHE A 1 365 ? -13.696 18.006 18.232 1.00 22.64 365 PHE A CA 1
ATOM 2821 C C . PHE A 1 365 ? -13.412 16.930 19.320 1.00 22.64 365 PHE A C 1
ATOM 2823 O O . PHE A 1 365 ? -14.308 16.495 20.027 1.00 22.64 365 PHE A O 1
ATOM 2830 N N . VAL A 1 366 ? -12.134 16.520 19.406 1.00 32.62 366 VAL A N 1
ATOM 2831 C CA . VAL A 1 366 ? -11.398 15.793 20.478 1.00 32.62 366 VAL A CA 1
ATOM 2832 C C . VAL A 1 366 ? -11.999 14.494 21.058 1.00 32.62 366 VAL A C 1
ATOM 2834 O O . VAL A 1 366 ? -12.578 14.482 22.137 1.00 32.62 366 VAL A O 1
ATOM 2837 N N . GLN A 1 367 ? -11.699 13.355 20.413 1.00 29.36 367 GLN A N 1
ATOM 2838 C CA . GLN A 1 367 ? -11.747 12.009 21.020 1.00 29.36 367 GLN A CA 1
ATOM 2839 C C . GLN A 1 367 ? -10.921 11.009 20.179 1.00 29.36 367 GLN A C 1
ATOM 2841 O O . GLN A 1 367 ? -11.437 10.039 19.636 1.00 29.36 367 GLN A O 1
ATOM 2846 N N . SER A 1 368 ? -9.633 11.302 19.978 1.00 36.97 368 SER A N 1
ATOM 2847 C CA . SER A 1 368 ? -8.834 10.826 18.835 1.00 36.97 368 SER A CA 1
ATOM 2848 C C . SER A 1 368 ? -8.583 9.321 18.687 1.00 36.97 368 SER A C 1
ATOM 2850 O O . SER A 1 368 ? -7.819 8.979 17.797 1.00 36.97 368 SER A O 1
ATOM 2852 N N . HIS A 1 369 ? -9.193 8.412 19.453 1.00 42.38 369 HIS A N 1
ATOM 2853 C CA . HIS A 1 369 ? -8.940 6.978 19.260 1.00 42.38 369 HIS A CA 1
ATOM 2854 C C . HIS A 1 369 ? -10.104 6.029 19.587 1.00 42.38 369 HIS A C 1
ATOM 2856 O O . HIS A 1 369 ? -9.841 4.886 19.949 1.00 42.38 369 HIS A O 1
ATOM 2862 N N . LEU A 1 370 ? -11.374 6.426 19.472 1.00 36.88 370 LEU A N 1
ATOM 2863 C CA . LEU A 1 370 ? -12.464 5.435 19.417 1.00 36.88 370 LEU A CA 1
ATOM 2864 C C . LEU A 1 370 ? -12.763 5.073 17.953 1.00 36.88 370 LEU A C 1
ATOM 2866 O O . LEU A 1 370 ? -13.050 5.961 17.157 1.00 36.88 370 LEU A O 1
ATOM 2870 N N . GLY A 1 371 ? -12.686 3.786 17.589 1.00 49.22 371 GLY A N 1
ATOM 2871 C CA . GLY A 1 371 ? -12.980 3.301 16.230 1.00 49.22 371 GLY A CA 1
ATOM 2872 C C . GLY A 1 371 ? -11.803 3.279 15.237 1.00 49.22 371 GLY A C 1
ATOM 2873 O O . GLY A 1 371 ? -12.024 3.249 14.027 1.00 49.22 371 GLY A O 1
ATOM 2874 N N . THR A 1 372 ? -10.567 3.281 15.735 1.00 54.44 372 THR A N 1
ATOM 2875 C CA . THR A 1 372 ? -9.315 3.274 14.955 1.00 54.44 372 THR A CA 1
ATOM 2876 C C . THR A 1 372 ? -9.137 1.936 14.214 1.00 54.44 372 THR A C 1
ATOM 2878 O O . THR A 1 372 ? -9.456 0.872 14.756 1.00 54.44 372 THR A O 1
ATOM 2881 N N . SER A 1 373 ? -8.662 1.971 12.967 1.00 56.12 373 SER A N 1
ATOM 2882 C CA . SER A 1 373 ? -8.330 0.782 12.164 1.00 56.12 373 SER A CA 1
ATOM 2883 C C . SER A 1 373 ? -7.031 0.110 12.632 1.00 56.12 373 SER A C 1
ATOM 2885 O O . SER A 1 373 ? -6.251 0.679 13.398 1.00 56.12 373 SER A O 1
ATOM 2887 N N . PHE A 1 374 ? -6.789 -1.130 12.201 1.00 56.00 374 PHE A N 1
ATOM 2888 C CA . PHE A 1 374 ? -5.608 -1.883 12.627 1.00 56.00 374 PHE A CA 1
ATOM 2889 C C . PHE A 1 374 ? -4.313 -1.269 12.092 1.00 56.00 374 PHE A C 1
ATOM 2891 O O . PHE A 1 374 ? -3.343 -1.152 12.840 1.00 56.00 374 PHE A O 1
ATOM 2898 N N . SER A 1 375 ? -4.311 -0.836 10.833 1.00 52.94 375 SER A N 1
ATOM 2899 C CA . SER A 1 375 ? -3.179 -0.146 10.205 1.00 52.94 375 SER A CA 1
ATOM 2900 C C . SER A 1 375 ? -2.759 1.121 10.967 1.00 52.94 375 SER A C 1
ATOM 2902 O O . SER A 1 375 ? -1.572 1.335 11.222 1.00 52.94 375 SER A O 1
ATOM 2904 N N . GLU A 1 376 ? -3.721 1.910 11.443 1.00 55.28 376 GLU A N 1
ATOM 2905 C CA . GLU A 1 376 ? -3.474 3.089 12.286 1.00 55.28 376 GLU A CA 1
ATOM 2906 C C . GLU A 1 376 ? -2.893 2.714 13.665 1.00 55.28 376 GLU A C 1
ATOM 2908 O O . GLU A 1 376 ? -1.971 3.368 14.163 1.00 55.28 376 GLU A O 1
ATOM 2913 N N . VAL A 1 377 ? -3.373 1.625 14.278 1.00 52.34 377 VAL A N 1
ATOM 2914 C CA . VAL A 1 377 ? -2.817 1.109 15.542 1.00 52.34 377 VAL A CA 1
ATOM 2915 C C . VAL A 1 377 ? -1.399 0.563 15.350 1.00 52.34 377 VAL A C 1
ATOM 2917 O O . VAL A 1 377 ? -0.531 0.840 16.179 1.00 52.34 377 VAL A O 1
ATOM 2920 N N . GLN A 1 378 ? -1.109 -0.146 14.256 1.00 51.97 378 GLN A N 1
ATOM 2921 C CA . GLN A 1 378 ? 0.252 -0.587 13.928 1.00 51.97 378 GLN A CA 1
ATOM 2922 C C . GLN A 1 378 ? 1.209 0.596 13.768 1.00 51.97 378 GLN A C 1
ATOM 2924 O O . GLN A 1 378 ? 2.333 0.537 14.268 1.00 51.97 378 GLN A O 1
ATOM 2929 N N . GLN A 1 379 ? 0.766 1.690 13.147 1.00 52.22 379 GLN A N 1
ATOM 2930 C CA . GLN A 1 379 ? 1.567 2.905 13.021 1.00 52.22 379 GLN A CA 1
ATOM 2931 C C . GLN A 1 379 ? 1.866 3.527 14.395 1.00 52.22 379 GLN A C 1
ATOM 2933 O O . GLN A 1 379 ? 3.018 3.858 14.677 1.00 52.22 379 GLN A O 1
ATOM 2938 N N . LEU A 1 380 ? 0.877 3.611 15.293 1.00 48.53 380 LEU A N 1
ATOM 2939 C CA . LEU A 1 380 ? 1.070 4.075 16.679 1.00 48.53 380 LEU A CA 1
ATOM 2940 C C . LEU A 1 380 ? 2.053 3.181 17.456 1.00 48.53 380 LEU A C 1
ATOM 2942 O O . LEU A 1 380 ? 2.930 3.669 18.178 1.00 48.53 380 LEU A O 1
ATOM 2946 N N . VAL A 1 381 ? 1.937 1.862 17.281 1.00 45.41 381 VAL A N 1
ATOM 2947 C CA . VAL A 1 381 ? 2.792 0.861 17.925 1.00 45.41 381 VAL A CA 1
ATOM 2948 C C . VAL A 1 381 ? 4.226 0.924 17.407 1.00 45.41 381 VAL A C 1
ATOM 2950 O O . VAL A 1 381 ? 5.137 0.875 18.231 1.00 45.41 381 VAL A O 1
ATOM 2953 N N . ALA A 1 382 ? 4.431 1.075 16.097 1.00 39.16 382 ALA A N 1
ATOM 2954 C CA . ALA A 1 382 ? 5.746 1.196 15.471 1.00 39.16 382 ALA A CA 1
ATOM 2955 C C . ALA A 1 382 ? 6.451 2.499 15.880 1.00 39.16 382 ALA A C 1
ATOM 2957 O O . ALA A 1 382 ? 7.604 2.462 16.306 1.00 39.16 382 ALA A O 1
ATOM 2958 N N . THR A 1 383 ? 5.724 3.624 15.873 1.00 36.03 383 THR A N 1
ATOM 2959 C CA . THR A 1 383 ? 6.241 4.943 16.288 1.00 36.03 383 THR A CA 1
ATOM 2960 C C . THR A 1 383 ? 6.728 4.935 17.747 1.00 36.03 383 THR A C 1
ATOM 2962 O O . THR A 1 383 ? 7.725 5.577 18.082 1.00 36.03 383 THR A O 1
ATOM 2965 N N . SER A 1 384 ? 6.070 4.148 18.608 1.00 35.22 384 SER A N 1
ATOM 2966 C CA . SER A 1 384 ? 6.434 3.979 20.023 1.00 35.22 384 SER A CA 1
ATOM 2967 C C . SER A 1 384 ? 7.665 3.086 20.258 1.00 35.22 384 SER A C 1
ATOM 2969 O O . SER A 1 384 ? 8.317 3.240 21.284 1.00 35.22 384 SER A O 1
ATOM 2971 N N . VAL A 1 385 ? 7.996 2.160 19.343 1.00 32.81 385 VAL A N 1
ATOM 2972 C CA . VAL A 1 385 ? 9.225 1.330 19.417 1.00 32.81 385 VAL A CA 1
ATOM 2973 C C . VAL A 1 385 ? 10.437 2.120 18.918 1.00 32.81 385 VAL A C 1
ATOM 2975 O O . VAL A 1 385 ? 11.519 2.061 19.500 1.00 32.81 385 VAL A O 1
ATOM 2978 N N . THR A 1 386 ? 10.259 2.935 17.876 1.00 31.44 386 THR A N 1
ATOM 2979 C CA . THR A 1 386 ? 11.338 3.766 17.323 1.00 31.44 386 THR A CA 1
ATOM 2980 C C . THR A 1 386 ? 11.785 4.891 18.255 1.00 31.44 386 THR A C 1
ATOM 2982 O O . THR A 1 386 ? 12.944 5.287 18.204 1.00 31.44 386 THR A O 1
ATOM 2985 N N . SER A 1 387 ? 10.922 5.388 19.149 1.00 31.28 387 SER A N 1
ATOM 2986 C CA . SER A 1 387 ? 11.293 6.447 20.099 1.00 31.28 387 SER A CA 1
ATOM 2987 C C . SER A 1 387 ? 12.196 5.964 21.243 1.00 31.28 387 SER A C 1
ATOM 2989 O O . SER A 1 387 ? 12.897 6.778 21.840 1.00 31.28 387 SER A O 1
ATOM 2991 N N . THR A 1 388 ? 12.231 4.657 21.531 1.00 33.28 388 THR A N 1
ATOM 2992 C CA . THR A 1 388 ? 13.073 4.077 22.597 1.00 33.28 388 THR A CA 1
ATOM 2993 C C . THR A 1 388 ? 14.429 3.584 22.079 1.00 33.28 388 THR A C 1
ATOM 2995 O O . THR A 1 388 ? 15.416 3.631 22.812 1.00 33.28 388 THR A O 1
ATOM 2998 N N . LEU A 1 389 ? 14.521 3.211 20.797 1.00 28.69 389 LEU A N 1
ATOM 2999 C CA . LEU A 1 389 ? 15.781 2.811 20.148 1.00 28.69 389 LEU A CA 1
ATOM 3000 C C . LEU A 1 389 ? 16.713 3.998 19.839 1.00 28.69 389 LEU A C 1
ATOM 3002 O O . LEU A 1 389 ? 17.917 3.812 19.686 1.00 28.69 389 LEU A O 1
ATOM 3006 N N . SER A 1 390 ? 16.200 5.230 19.845 1.00 29.41 390 SER A N 1
ATOM 3007 C CA . SER A 1 390 ? 17.013 6.450 19.700 1.00 29.41 390 SER A CA 1
ATOM 3008 C C . SER A 1 390 ? 17.845 6.796 20.945 1.00 29.41 390 SER A C 1
ATOM 3010 O O . SER A 1 390 ? 18.676 7.699 20.885 1.00 29.41 390 SER A O 1
ATOM 3012 N N . ALA A 1 391 ? 17.636 6.104 22.073 1.00 31.72 391 ALA A N 1
ATOM 3013 C CA . ALA A 1 391 ? 18.322 6.376 23.339 1.00 31.72 391 ALA A CA 1
ATOM 3014 C C . ALA A 1 391 ? 19.319 5.282 23.766 1.00 31.72 391 ALA A C 1
ATOM 3016 O O . ALA A 1 391 ? 19.895 5.375 24.851 1.00 31.72 391 ALA A O 1
ATOM 3017 N N . SER A 1 392 ? 19.557 4.237 22.964 1.00 26.70 392 SER A N 1
ATOM 3018 C CA . SER A 1 392 ? 20.508 3.171 23.319 1.00 26.70 392 SER A CA 1
ATOM 3019 C C . SER A 1 392 ? 21.110 2.471 22.089 1.00 26.70 392 SER A C 1
ATOM 3021 O O . SER A 1 392 ? 20.474 1.601 21.512 1.00 26.70 392 SER A O 1
ATOM 3023 N N . ALA A 1 393 ? 22.376 2.814 21.792 1.00 25.70 393 ALA A N 1
ATOM 3024 C CA . ALA A 1 393 ? 23.351 2.123 20.922 1.00 25.70 393 ALA A CA 1
ATOM 3025 C C . ALA A 1 393 ? 23.030 2.101 19.403 1.00 25.70 393 ALA A C 1
ATOM 3027 O O . ALA A 1 393 ? 21.985 1.644 18.977 1.00 25.70 393 ALA A O 1
ATOM 3028 N N . ALA A 1 394 ? 23.872 2.559 18.468 1.00 28.70 394 ALA A N 1
ATOM 3029 C CA . ALA A 1 394 ? 25.324 2.402 18.349 1.00 28.70 394 ALA A CA 1
ATOM 3030 C C . ALA A 1 394 ? 25.810 0.972 18.647 1.00 28.70 394 ALA A C 1
ATOM 3032 O O . ALA A 1 394 ? 26.627 0.776 19.539 1.00 28.70 394 ALA A O 1
ATOM 3033 N N . SER A 1 395 ? 25.294 -0.028 17.924 1.00 25.06 395 SER A N 1
ATOM 3034 C CA . SER A 1 395 ? 26.057 -1.204 17.456 1.00 25.06 395 SER A CA 1
ATOM 3035 C C . SER A 1 395 ? 25.209 -2.084 16.521 1.00 25.06 395 SER A C 1
ATOM 3037 O O . SER A 1 395 ? 24.013 -2.237 16.759 1.00 25.06 395 SER A O 1
ATOM 3039 N N . PRO A 1 396 ? 25.798 -2.664 15.459 1.00 27.84 396 PRO A N 1
ATOM 3040 C CA . PRO A 1 396 ? 25.072 -3.446 14.467 1.00 27.84 396 PRO A CA 1
ATOM 3041 C C . PRO A 1 396 ? 24.875 -4.889 14.952 1.00 27.84 396 PRO A C 1
ATOM 3043 O O . PRO A 1 396 ? 25.844 -5.603 15.207 1.00 27.84 396 PRO A O 1
ATOM 3046 N N . LEU A 1 397 ? 23.625 -5.343 15.049 1.00 25.06 397 LEU A N 1
ATOM 3047 C CA . LEU A 1 397 ? 23.317 -6.764 15.220 1.00 25.06 397 LEU A CA 1
ATOM 3048 C C . LEU A 1 397 ? 23.299 -7.435 13.844 1.00 25.06 397 LEU A C 1
ATOM 3050 O O . LEU A 1 397 ? 22.318 -7.382 13.105 1.00 25.06 397 LEU A O 1
ATOM 3054 N N . LEU A 1 398 ? 24.444 -8.028 13.508 1.00 26.89 398 LEU A N 1
ATOM 3055 C CA . LEU A 1 398 ? 24.601 -9.013 12.446 1.00 26.89 398 LEU A CA 1
ATOM 3056 C C . LEU A 1 398 ? 23.779 -10.267 12.759 1.00 26.89 398 LEU A C 1
ATOM 3058 O O . LEU A 1 398 ? 23.735 -10.736 13.897 1.00 26.89 398 LEU A O 1
ATOM 3062 N N . ALA A 1 399 ? 23.183 -10.816 11.704 1.00 27.92 399 ALA A N 1
ATOM 3063 C CA . ALA A 1 399 ? 22.599 -12.143 11.671 1.00 27.92 399 ALA A CA 1
ATOM 3064 C C . ALA A 1 399 ? 23.607 -13.195 12.162 1.00 27.92 399 ALA A C 1
ATOM 3066 O O . ALA A 1 399 ? 24.727 -13.272 11.656 1.00 27.92 399 ALA A O 1
ATOM 3067 N N . SER A 1 400 ? 23.197 -14.018 13.125 1.00 25.44 400 SER A N 1
ATOM 3068 C CA . SER A 1 400 ? 23.889 -15.257 13.465 1.00 25.44 400 SER A CA 1
ATOM 3069 C C . SER A 1 400 ? 23.081 -16.438 12.946 1.00 25.44 400 SER A C 1
ATOM 3071 O O . SER A 1 400 ? 21.937 -16.636 13.351 1.00 25.44 400 SER A O 1
ATOM 3073 N N . GLU A 1 401 ? 23.710 -17.204 12.064 1.00 26.42 401 GLU A N 1
ATOM 3074 C CA . GLU A 1 401 ? 23.303 -18.536 11.629 1.00 26.42 401 GLU A CA 1
ATOM 3075 C C . GLU A 1 401 ? 23.085 -19.467 12.836 1.00 26.42 401 GLU A C 1
ATOM 3077 O O . GLU A 1 401 ? 23.902 -19.517 13.761 1.00 26.42 401 GLU A O 1
ATOM 3082 N N . GLU A 1 402 ? 21.986 -20.223 12.825 1.00 25.80 402 GLU A N 1
ATOM 3083 C CA . GLU A 1 402 ? 21.722 -21.276 13.804 1.00 25.80 402 GLU A CA 1
ATOM 3084 C C . GLU A 1 402 ? 22.731 -22.425 13.649 1.00 25.80 402 GLU A C 1
ATOM 3086 O O . GLU A 1 402 ? 22.775 -23.118 12.633 1.00 25.80 402 GLU A O 1
ATOM 3091 N N . LYS A 1 403 ? 23.515 -22.677 14.704 1.00 24.50 403 LYS A N 1
ATOM 3092 C CA . LYS A 1 403 ? 24.128 -23.988 14.949 1.00 24.50 403 LYS A CA 1
ATOM 3093 C C . LYS A 1 403 ? 23.218 -24.792 15.886 1.00 24.50 403 LYS A C 1
ATOM 3095 O O . LYS A 1 403 ? 22.826 -24.260 16.926 1.00 24.50 403 LYS A O 1
ATOM 3100 N N . PRO A 1 404 ? 22.928 -26.071 15.598 1.00 27.95 404 PRO A N 1
ATOM 3101 C CA . PRO A 1 404 ? 22.135 -26.899 16.493 1.00 27.95 404 PRO A CA 1
ATOM 3102 C C . PRO A 1 404 ? 22.971 -27.305 17.716 1.00 27.95 404 PRO A C 1
ATOM 3104 O O . PRO A 1 404 ? 24.057 -27.862 17.566 1.00 27.95 404 PRO A O 1
ATOM 3107 N N . GLY A 1 405 ? 22.456 -27.039 18.926 1.00 33.47 405 GLY A N 1
ATOM 3108 C CA . GLY A 1 405 ? 22.982 -27.629 20.168 1.00 33.47 405 GLY A CA 1
ATOM 3109 C C . GLY A 1 405 ? 23.406 -26.691 21.309 1.00 33.47 405 GLY A C 1
ATOM 3110 O O . GLY A 1 405 ? 24.236 -27.101 22.116 1.00 33.47 405 GLY A O 1
ATOM 3111 N N . ALA A 1 406 ? 22.868 -25.472 21.437 1.00 26.16 406 ALA A N 1
ATOM 3112 C CA . ALA A 1 406 ? 23.091 -24.644 22.636 1.00 26.16 406 ALA A CA 1
ATOM 3113 C C . ALA A 1 406 ? 21.919 -24.765 23.641 1.00 26.16 406 ALA A C 1
ATOM 3115 O O . ALA A 1 406 ? 20.761 -24.712 23.225 1.00 26.16 406 ALA A O 1
ATOM 3116 N N . PRO A 1 407 ? 22.172 -24.915 24.958 1.00 28.27 407 PRO A N 1
ATOM 3117 C CA . PRO A 1 407 ? 21.116 -25.075 25.954 1.00 28.27 407 PRO A CA 1
ATOM 3118 C C . PRO A 1 407 ? 20.343 -23.763 26.157 1.00 28.27 407 PRO A C 1
ATOM 3120 O O . PRO A 1 407 ? 20.926 -22.681 26.248 1.00 28.27 407 PRO A O 1
ATOM 3123 N N . PHE A 1 408 ? 19.017 -23.876 26.248 1.00 29.41 408 PHE A N 1
ATOM 3124 C CA . PHE A 1 408 ? 18.084 -22.781 26.522 1.00 29.41 408 PHE A CA 1
ATOM 3125 C C . PHE A 1 408 ? 18.515 -22.027 27.796 1.00 29.41 408 PHE A C 1
ATOM 3127 O O . PHE A 1 408 ? 18.596 -22.623 28.873 1.00 29.41 408 PHE A O 1
ATOM 3134 N N . LYS A 1 409 ? 18.808 -20.721 27.701 1.00 32.00 409 LYS A N 1
ATOM 3135 C CA . LYS A 1 409 ? 19.091 -19.888 28.885 1.00 32.00 409 LYS A CA 1
ATOM 3136 C C . LYS A 1 409 ? 17.872 -19.931 29.810 1.00 32.00 409 LYS A C 1
ATOM 3138 O O . LYS A 1 409 ? 16.783 -19.527 29.410 1.00 32.00 409 LYS A O 1
ATOM 3143 N N . SER A 1 410 ? 18.046 -20.420 31.039 1.00 32.22 410 SER A N 1
ATOM 3144 C CA . SER A 1 410 ? 16.952 -20.520 32.004 1.00 32.22 410 SER A CA 1
ATOM 3145 C C . SER A 1 410 ? 16.495 -19.121 32.429 1.00 32.22 410 SER A C 1
ATOM 3147 O O . SER A 1 410 ? 17.183 -18.432 33.186 1.00 32.22 410 SER A O 1
ATOM 3149 N N . THR A 1 411 ? 15.331 -18.685 31.966 1.00 45.81 411 THR A N 1
ATOM 3150 C CA . THR A 1 411 ? 14.622 -17.541 32.539 1.00 45.81 411 THR A CA 1
ATOM 3151 C C . THR A 1 411 ? 14.168 -17.927 33.944 1.00 45.81 411 THR A C 1
ATOM 3153 O O . THR A 1 411 ? 13.382 -18.858 34.124 1.00 45.81 411 THR A O 1
ATOM 3156 N N . VAL A 1 412 ? 14.692 -17.245 34.965 1.00 52.31 412 VAL A N 1
ATOM 3157 C CA . VAL A 1 412 ? 14.269 -17.438 36.359 1.00 52.31 412 VAL A CA 1
ATOM 3158 C C . VAL A 1 412 ? 12.771 -17.129 36.451 1.00 52.31 412 VAL A C 1
ATOM 3160 O O . VAL A 1 412 ? 12.359 -15.985 36.266 1.00 52.31 412 VAL A O 1
ATOM 3163 N N . ARG A 1 413 ? 11.940 -18.151 36.696 1.00 64.25 413 ARG A N 1
ATOM 3164 C CA . ARG A 1 413 ? 10.481 -17.983 36.786 1.00 64.25 413 ARG A CA 1
ATOM 3165 C C . ARG A 1 413 ? 10.107 -17.218 38.064 1.00 64.25 413 ARG A C 1
ATOM 3167 O O . ARG A 1 413 ? 10.657 -17.528 39.125 1.00 64.25 413 ARG A O 1
ATOM 3174 N N . PRO A 1 414 ? 9.158 -16.265 38.012 1.00 71.00 414 PRO A N 1
ATOM 3175 C CA . PRO A 1 414 ? 8.693 -15.564 39.205 1.00 71.00 414 PRO A CA 1
ATOM 3176 C C . PRO A 1 414 ? 8.113 -16.532 40.240 1.00 71.00 414 PRO A C 1
ATOM 3178 O O . PRO A 1 414 ? 7.410 -17.485 39.887 1.00 71.00 414 PRO A O 1
ATOM 3181 N N . LYS A 1 415 ? 8.385 -16.276 41.526 1.00 79.75 415 LYS A N 1
ATOM 3182 C CA . LYS A 1 415 ? 7.773 -17.035 42.626 1.00 79.75 415 LYS A CA 1
ATOM 3183 C C . LYS A 1 415 ? 6.263 -16.800 42.630 1.00 79.75 415 LYS A C 1
ATOM 3185 O O . LYS A 1 415 ? 5.825 -15.648 42.651 1.00 79.75 415 LYS A O 1
ATOM 3190 N N . LEU A 1 416 ? 5.509 -17.896 42.636 1.00 83.75 416 LEU A N 1
ATOM 3191 C CA . LEU A 1 416 ? 4.054 -17.865 42.727 1.00 83.75 416 LEU A CA 1
ATOM 3192 C C . LEU A 1 416 ? 3.596 -17.360 44.099 1.00 83.75 416 LEU A C 1
ATOM 3194 O O . LEU A 1 416 ? 4.327 -17.445 45.094 1.00 83.75 416 LEU A O 1
ATOM 3198 N N . ASP A 1 417 ? 2.387 -16.814 44.133 1.00 77.94 417 ASP A N 1
ATOM 3199 C CA . ASP A 1 417 ? 1.695 -16.494 45.372 1.00 77.94 417 ASP A CA 1
ATOM 3200 C C . ASP A 1 417 ? 1.426 -17.780 46.169 1.00 77.94 417 ASP A C 1
ATOM 3202 O O . ASP A 1 417 ? 1.020 -18.795 45.605 1.00 77.94 417 ASP A O 1
ATOM 3206 N N . GLN A 1 418 ? 1.714 -17.753 47.471 1.00 64.94 418 GLN A N 1
ATOM 3207 C CA . GLN A 1 418 ? 1.534 -18.920 48.349 1.00 64.94 418 GLN A CA 1
ATOM 3208 C C . GLN A 1 418 ? 0.063 -19.116 48.736 1.00 64.94 418 GLN A C 1
ATOM 3210 O O . GLN A 1 418 ? -0.325 -20.215 49.121 1.00 64.94 418 GLN A O 1
ATOM 3215 N N . ASP A 1 419 ? -0.742 -18.061 48.605 1.00 64.88 419 ASP A N 1
ATOM 3216 C CA . ASP A 1 419 ? -2.189 -18.090 48.768 1.00 64.88 419 ASP A CA 1
ATOM 3217 C C . ASP A 1 419 ? -2.845 -18.210 47.385 1.00 64.88 419 ASP A C 1
ATOM 3219 O O . ASP A 1 419 ? -2.939 -17.240 46.630 1.00 64.88 419 ASP A O 1
ATOM 3223 N N . THR A 1 420 ? -3.214 -19.431 46.999 1.00 64.19 420 THR A N 1
ATOM 3224 C CA . THR A 1 420 ? -3.767 -19.712 45.664 1.00 64.19 420 THR A CA 1
ATOM 3225 C C . THR A 1 420 ? -5.250 -19.364 45.556 1.00 64.19 420 THR A C 1
ATOM 3227 O O . THR A 1 420 ? -5.740 -19.137 44.445 1.00 64.19 420 THR A O 1
ATOM 3230 N N . SER A 1 421 ? -5.959 -19.287 46.687 1.00 80.06 421 SER A N 1
ATOM 3231 C CA . SER A 1 421 ? -7.390 -18.986 46.723 1.00 80.06 421 SER A CA 1
ATOM 3232 C C . SER A 1 421 ? -7.617 -17.473 46.714 1.00 80.06 421 SER A C 1
ATOM 3234 O O . SER A 1 421 ? -7.052 -16.758 47.541 1.00 80.06 421 SER A O 1
ATOM 3236 N N . PRO A 1 422 ? -8.427 -16.941 45.786 1.00 84.88 422 PRO A N 1
ATOM 3237 C CA . PRO A 1 422 ? -8.575 -15.502 45.674 1.00 84.88 422 PRO A CA 1
ATOM 3238 C C . PRO A 1 422 ? -9.441 -14.922 46.803 1.00 84.88 422 PRO A C 1
ATOM 3240 O O . PRO A 1 422 ? -10.567 -15.364 47.020 1.00 84.88 422 PRO A O 1
ATOM 3243 N N . GLN A 1 423 ? -8.947 -13.879 47.477 1.00 89.25 423 GLN A N 1
ATOM 3244 C CA . GLN A 1 423 ? -9.670 -13.157 48.533 1.00 89.25 423 GLN A CA 1
ATOM 3245 C C . GLN A 1 423 ? -10.112 -11.774 48.046 1.00 89.25 423 GLN A C 1
ATOM 3247 O O . GLN A 1 423 ? -9.599 -10.735 48.465 1.00 89.25 423 GLN A O 1
ATOM 3252 N N . TRP A 1 424 ? -11.051 -11.765 47.102 1.00 88.00 424 TRP A N 1
ATOM 3253 C CA . TRP A 1 424 ? -11.415 -10.569 46.341 1.00 88.00 424 TRP A CA 1
ATOM 3254 C C . TRP A 1 424 ? -11.855 -9.371 47.190 1.00 88.00 424 TRP A C 1
ATOM 3256 O O . TRP A 1 424 ? -11.567 -8.228 46.825 1.00 88.00 424 TRP A O 1
ATOM 3266 N N . ASP A 1 425 ? -12.528 -9.632 48.309 1.00 87.44 425 ASP A N 1
ATOM 3267 C CA . ASP A 1 425 ? -13.167 -8.603 49.134 1.00 87.44 425 ASP A CA 1
ATOM 3268 C C . ASP A 1 425 ? -12.382 -8.292 50.421 1.00 87.44 425 ASP A C 1
ATOM 3270 O O . ASP A 1 425 ? -12.776 -7.427 51.203 1.00 87.44 425 ASP A O 1
ATOM 3274 N N . THR A 1 426 ? -11.223 -8.932 50.619 1.00 88.75 426 THR A N 1
ATOM 3275 C CA . THR A 1 426 ? -10.316 -8.629 51.731 1.00 88.75 426 THR A CA 1
ATOM 3276 C C . THR A 1 426 ? -9.595 -7.294 51.473 1.00 88.75 426 THR A C 1
ATOM 3278 O O . THR A 1 426 ? -8.908 -7.147 50.451 1.00 88.75 426 THR A O 1
ATOM 3281 N N . PRO A 1 427 ? -9.686 -6.303 52.386 1.00 85.81 427 PRO A N 1
ATOM 3282 C CA . PRO A 1 427 ? -9.023 -5.013 52.221 1.00 85.81 427 PRO A CA 1
ATOM 3283 C C . PRO A 1 427 ? -7.518 -5.159 51.976 1.00 85.81 427 PRO A C 1
ATOM 3285 O O . PRO A 1 427 ? -6.833 -5.909 52.664 1.00 85.81 427 PRO A O 1
ATOM 3288 N N . ASN A 1 428 ? -6.994 -4.418 50.997 1.00 85.31 428 ASN A N 1
ATOM 3289 C CA . ASN A 1 428 ? -5.580 -4.430 50.597 1.00 85.31 428 ASN A CA 1
ATOM 3290 C C . ASN A 1 428 ? -5.024 -5.795 50.141 1.00 85.31 428 ASN A C 1
ATOM 3292 O O . ASN A 1 428 ? -3.815 -5.899 49.926 1.00 85.31 428 ASN A O 1
ATOM 3296 N N . TRP A 1 429 ? -5.860 -6.822 49.930 1.00 89.69 429 TRP A N 1
ATOM 3297 C CA . TRP A 1 429 ? -5.393 -8.090 49.363 1.00 89.69 429 TRP A CA 1
ATOM 3298 C C . TRP A 1 429 ? -4.860 -7.885 47.940 1.00 89.69 429 TRP A C 1
ATOM 3300 O O . TRP A 1 429 ? -3.729 -8.279 47.650 1.00 89.69 429 TRP A O 1
ATOM 3310 N N . LEU A 1 430 ? -5.593 -7.156 47.087 1.00 91.69 430 LEU A N 1
ATOM 3311 C CA . LEU A 1 430 ? -5.049 -6.557 45.860 1.00 91.69 430 LEU A CA 1
ATOM 3312 C C . LEU A 1 430 ? -4.175 -5.344 46.233 1.00 91.69 430 LEU A C 1
ATOM 3314 O O . LEU A 1 430 ? -4.648 -4.211 46.319 1.00 91.69 430 LEU A O 1
ATOM 3318 N N . ASN A 1 431 ? -2.901 -5.614 46.509 1.00 90.56 431 ASN A N 1
ATOM 3319 C CA . ASN A 1 431 ? -1.960 -4.710 47.176 1.00 90.56 431 ASN A CA 1
ATOM 3320 C C . ASN A 1 431 ? -1.203 -3.743 46.247 1.00 90.56 431 ASN A C 1
ATOM 3322 O O . ASN A 1 431 ? -0.396 -2.946 46.724 1.00 90.56 431 ASN A O 1
ATOM 3326 N N . GLN A 1 432 ? -1.429 -3.795 44.935 1.00 92.12 432 GLN A N 1
ATOM 3327 C CA . GLN A 1 432 ? -0.814 -2.887 43.967 1.00 92.12 432 GLN A CA 1
ATOM 3328 C C . GLN A 1 432 ? -1.870 -2.159 43.146 1.00 92.12 432 GLN A C 1
ATOM 3330 O O . GLN A 1 432 ? -2.852 -2.757 42.720 1.00 92.12 432 GLN A O 1
ATOM 3335 N N . ARG A 1 433 ? -1.635 -0.874 42.870 1.00 92.81 433 ARG A N 1
ATOM 3336 C CA . ARG A 1 433 ? -2.445 -0.060 41.957 1.00 92.81 433 ARG A CA 1
ATOM 3337 C C . ARG A 1 433 ? -1.658 0.211 40.680 1.00 92.81 433 ARG A C 1
ATOM 3339 O O . ARG A 1 433 ? -0.512 0.653 40.757 1.00 92.81 433 ARG A O 1
ATOM 3346 N N . LEU A 1 434 ? -2.277 -0.019 39.526 1.00 90.06 434 LEU A N 1
ATOM 3347 C CA . LEU A 1 434 ? -1.694 0.255 38.215 1.00 90.06 434 LEU A CA 1
ATOM 3348 C C . LEU A 1 434 ? -2.602 1.184 37.414 1.00 90.06 434 LEU A C 1
ATOM 3350 O O . LEU A 1 434 ? -3.815 0.990 37.374 1.00 90.06 434 LEU A O 1
ATOM 3354 N N . GLU A 1 435 ? -1.990 2.166 36.758 1.00 88.81 435 GLU A N 1
ATOM 3355 C CA . GLU A 1 435 ? -2.629 2.984 35.730 1.00 88.81 435 GLU A CA 1
ATOM 3356 C C . GLU A 1 435 ? -2.166 2.484 34.368 1.00 88.81 435 GLU A C 1
ATOM 3358 O O . GLU A 1 435 ? -0.964 2.389 34.097 1.00 88.81 435 GLU A O 1
ATOM 3363 N N . LEU A 1 436 ? -3.135 2.108 33.549 1.00 87.00 436 LEU A N 1
ATOM 3364 C CA . LEU A 1 436 ? -2.949 1.398 32.301 1.00 87.00 436 LEU A CA 1
ATOM 3365 C C . LEU A 1 436 ? -3.591 2.176 31.160 1.00 87.00 436 LEU A C 1
ATOM 3367 O O . LEU A 1 436 ? -4.640 2.807 31.317 1.00 87.00 436 LEU A O 1
ATOM 3371 N N . GLU A 1 437 ? -2.976 2.085 29.994 1.00 85.38 437 GLU A N 1
ATOM 3372 C CA . GLU A 1 437 ? -3.546 2.569 28.746 1.00 85.38 437 GLU A CA 1
ATOM 3373 C C . GLU A 1 437 ? -3.209 1.607 27.607 1.00 85.38 437 GLU A C 1
ATOM 3375 O O . GLU A 1 437 ? -2.232 0.870 27.685 1.00 85.38 437 GLU A O 1
ATOM 3380 N N . GLY A 1 438 ? -4.021 1.576 26.560 1.00 82.12 438 GLY A N 1
ATOM 3381 C CA . GLY A 1 438 ? -3.787 0.715 25.406 1.00 82.12 438 GLY A CA 1
ATOM 3382 C C . GLY A 1 438 ? -5.027 0.609 24.542 1.00 82.12 438 GLY A C 1
ATOM 3383 O O . GLY A 1 438 ? -5.707 1.609 24.336 1.00 82.12 438 GLY A O 1
ATOM 3384 N N . PHE A 1 439 ? -5.330 -0.589 24.050 1.00 85.38 439 PHE A N 1
ATOM 3385 C CA . PHE A 1 439 ? -6.368 -0.829 23.054 1.00 85.38 439 PHE A CA 1
ATOM 3386 C C . PHE A 1 439 ? -7.368 -1.895 23.508 1.00 85.38 439 PHE A C 1
ATOM 3388 O O . PHE A 1 439 ? -7.023 -2.865 24.182 1.00 85.38 439 PHE A O 1
ATOM 3395 N N . CYS A 1 440 ? -8.619 -1.719 23.098 1.00 85.94 440 CYS A N 1
ATOM 3396 C CA . CYS A 1 440 ? -9.705 -2.676 23.263 1.00 85.94 440 CYS A CA 1
ATOM 3397 C C . CYS A 1 440 ? -10.536 -2.738 21.975 1.00 85.94 440 CYS A C 1
ATOM 3399 O O . CYS A 1 440 ? -10.630 -1.733 21.269 1.00 85.94 440 CYS A O 1
ATOM 3401 N N . PRO A 1 441 ? -11.163 -3.870 21.636 1.00 85.88 441 PRO A N 1
ATOM 3402 C CA . PRO A 1 441 ? -11.951 -3.964 20.418 1.00 85.88 441 PRO A CA 1
ATOM 3403 C C . PRO A 1 441 ? -13.385 -3.455 20.617 1.00 85.88 441 PRO A C 1
ATOM 3405 O O . PRO A 1 441 ? -14.053 -3.691 21.636 1.00 85.88 441 PRO A O 1
ATOM 3408 N N . ASP A 1 442 ? -13.895 -2.790 19.586 1.00 79.06 442 ASP A N 1
ATOM 3409 C CA . ASP A 1 442 ? -15.261 -2.281 19.511 1.00 79.06 442 ASP A CA 1
ATOM 3410 C C . ASP A 1 442 ? -16.193 -3.321 18.897 1.00 79.06 442 ASP A C 1
ATOM 3412 O O . ASP A 1 442 ? -16.735 -3.164 17.808 1.00 79.06 442 ASP A O 1
ATOM 3416 N N . VAL A 1 443 ? -16.390 -4.419 19.626 1.00 71.38 443 VAL A N 1
ATOM 3417 C CA . VAL A 1 443 ? -17.352 -5.456 19.241 1.00 71.38 443 VAL A CA 1
ATOM 3418 C C . VAL A 1 443 ? -18.764 -4.973 19.584 1.00 71.38 443 VAL A C 1
ATOM 3420 O O . VAL A 1 443 ? -19.271 -5.227 20.679 1.00 71.38 443 VAL A O 1
ATOM 3423 N N . VAL A 1 444 ? -19.386 -4.229 18.668 1.00 60.66 444 VAL A N 1
ATOM 3424 C CA . VAL A 1 444 ? -20.788 -3.792 18.752 1.00 60.66 444 VAL A CA 1
ATOM 3425 C C . VAL A 1 444 ? -21.483 -4.227 17.463 1.00 60.66 444 VAL A C 1
ATOM 3427 O O . VAL A 1 444 ? -21.284 -3.616 16.420 1.00 60.66 444 VAL A O 1
ATOM 3430 N N . ILE A 1 445 ? -22.256 -5.314 17.499 1.00 56.78 445 ILE A N 1
ATOM 3431 C CA . ILE A 1 445 ? -22.961 -5.812 16.306 1.00 56.78 445 ILE A CA 1
ATOM 3432 C C . ILE A 1 445 ? -24.430 -5.446 16.410 1.00 56.78 445 ILE A C 1
ATOM 3434 O O . ILE A 1 445 ? -25.082 -5.932 17.320 1.00 56.78 445 ILE A O 1
ATOM 3438 N N . GLN A 1 446 ? -24.957 -4.660 15.467 1.00 50.12 446 GLN A N 1
ATOM 3439 C CA . GLN A 1 446 ? -26.405 -4.506 15.257 1.00 50.12 446 GLN A CA 1
ATOM 3440 C C . GLN A 1 446 ? -26.840 -4.708 13.792 1.00 50.12 446 GLN A C 1
ATOM 3442 O O . GLN A 1 446 ? -27.889 -4.206 13.399 1.00 50.12 446 GLN A O 1
ATOM 3447 N N . CYS A 1 447 ? -26.089 -5.427 12.948 1.00 54.50 447 CYS A N 1
ATOM 3448 C CA . CYS A 1 447 ? -26.604 -5.787 11.622 1.00 54.50 447 CYS A CA 1
ATOM 3449 C C . CYS A 1 447 ? -25.926 -7.012 10.994 1.00 54.50 447 CYS A C 1
ATOM 3451 O O . CYS A 1 447 ? -24.805 -7.385 11.338 1.00 54.50 447 CYS A O 1
ATOM 3453 N N . ALA A 1 448 ? -26.617 -7.609 10.017 1.00 54.34 448 ALA A N 1
ATOM 3454 C CA . ALA A 1 448 ? -26.178 -8.792 9.274 1.00 54.34 448 ALA A CA 1
ATOM 3455 C C . ALA A 1 448 ? -24.886 -8.588 8.451 1.00 54.34 448 ALA A C 1
ATOM 3457 O O . ALA A 1 448 ? -24.270 -9.564 8.028 1.00 54.34 448 ALA A O 1
ATOM 3458 N N . SER A 1 449 ? -24.455 -7.342 8.210 1.00 68.31 449 SER A N 1
ATOM 3459 C CA . SER A 1 449 ? -23.259 -7.045 7.411 1.00 68.31 449 SER A CA 1
ATOM 3460 C C . SER A 1 449 ? -21.966 -6.938 8.225 1.00 68.31 449 SER A C 1
ATOM 3462 O O . SER A 1 449 ? -20.894 -7.021 7.632 1.00 68.31 449 SER A O 1
ATOM 3464 N N . THR A 1 450 ? -22.021 -6.813 9.559 1.00 75.50 450 THR A N 1
ATOM 3465 C CA . THR A 1 450 ? -20.816 -6.590 10.382 1.00 75.50 450 THR A CA 1
ATOM 3466 C C . THR A 1 450 ? -19.813 -7.737 10.276 1.00 75.50 450 THR A C 1
ATOM 3468 O O . THR A 1 450 ? -18.630 -7.492 10.044 1.00 75.50 450 THR A O 1
ATOM 3471 N N . LEU A 1 451 ? -20.272 -8.991 10.391 1.00 85.94 451 LEU A N 1
ATOM 3472 C CA . LEU A 1 451 ? -19.387 -10.150 10.256 1.00 85.94 451 LEU A CA 1
ATOM 3473 C C . LEU A 1 451 ? -18.754 -10.205 8.857 1.00 85.94 451 LEU A C 1
ATOM 3475 O O . LEU A 1 451 ? -17.555 -10.446 8.750 1.00 85.94 451 LEU A O 1
ATOM 3479 N N . ASN A 1 452 ? -19.525 -9.916 7.801 1.00 85.50 452 ASN A N 1
ATOM 3480 C CA . ASN A 1 452 ? -19.003 -9.882 6.430 1.00 85.50 452 ASN A CA 1
ATOM 3481 C C . ASN A 1 452 ? -17.872 -8.856 6.302 1.00 85.50 452 ASN A C 1
ATOM 3483 O O . ASN A 1 452 ? -16.787 -9.204 5.845 1.00 85.50 452 ASN A O 1
ATOM 3487 N N . SER A 1 453 ? -18.070 -7.634 6.807 1.00 82.81 453 SER A N 1
ATOM 3488 C CA . SER A 1 453 ? -17.020 -6.613 6.801 1.00 82.81 453 SER A CA 1
ATOM 3489 C C . SER A 1 453 ? -15.776 -7.060 7.580 1.00 82.81 453 SER A C 1
ATOM 3491 O O . SER A 1 453 ? -14.658 -6.865 7.106 1.00 82.81 453 SER A O 1
ATOM 3493 N N . MET A 1 454 ? -15.926 -7.707 8.741 1.00 87.06 454 MET A N 1
ATOM 3494 C CA . MET A 1 454 ? -14.778 -8.205 9.520 1.00 87.06 454 MET A CA 1
ATOM 3495 C C . MET A 1 454 ? -14.045 -9.388 8.845 1.00 87.06 454 MET A C 1
ATOM 3497 O O . MET A 1 454 ? -12.836 -9.558 9.037 1.00 87.06 454 MET A O 1
ATOM 3501 N N . ILE A 1 455 ? -14.741 -10.201 8.041 1.00 87.00 455 ILE A N 1
ATOM 3502 C CA . ILE A 1 455 ? -14.148 -11.271 7.213 1.00 87.00 455 ILE A CA 1
ATOM 3503 C C . ILE A 1 455 ? -13.403 -10.691 5.999 1.00 87.00 455 ILE A C 1
ATOM 3505 O O . ILE A 1 455 ? -12.395 -11.255 5.579 1.00 87.00 455 ILE A O 1
ATOM 3509 N N . GLU A 1 456 ? -13.838 -9.554 5.460 1.00 83.75 456 GLU A N 1
ATOM 3510 C CA . GLU A 1 456 ? -13.195 -8.920 4.301 1.00 83.75 456 GLU A CA 1
ATOM 3511 C C . GLU A 1 456 ? -11.851 -8.268 4.632 1.00 83.75 456 GLU A C 1
ATOM 3513 O O . GLU A 1 456 ? -10.924 -8.347 3.830 1.00 83.75 456 GLU A O 1
ATOM 3518 N N . SER A 1 457 ? -11.733 -7.605 5.787 1.00 81.25 457 SER A N 1
ATOM 3519 C CA . SER A 1 457 ? -10.509 -6.885 6.145 1.00 81.25 457 SER A CA 1
ATOM 3520 C C . SER A 1 457 ? -10.279 -6.792 7.645 1.00 81.25 457 SER A C 1
ATOM 3522 O O . SER A 1 457 ? -11.193 -6.622 8.454 1.00 81.25 457 SER A O 1
ATOM 3524 N N . ASP A 1 458 ? -9.001 -6.830 7.993 1.00 74.75 458 ASP A N 1
ATOM 3525 C CA . ASP A 1 458 ? -8.489 -6.611 9.331 1.00 74.75 458 ASP A CA 1
ATOM 3526 C C . ASP A 1 458 ? -8.797 -5.202 9.882 1.00 74.75 458 ASP A C 1
ATOM 3528 O O . ASP A 1 458 ? -9.058 -5.060 11.081 1.00 74.75 458 ASP A O 1
ATOM 3532 N N . ASP A 1 459 ? -8.871 -4.192 9.009 1.00 75.81 459 ASP A N 1
ATOM 3533 C CA . ASP A 1 459 ? -9.191 -2.793 9.344 1.00 75.81 459 ASP A CA 1
ATOM 3534 C C . ASP A 1 459 ? -10.667 -2.558 9.701 1.00 75.81 459 ASP A C 1
ATOM 3536 O O . ASP A 1 459 ? -11.036 -1.504 10.241 1.00 75.81 459 ASP A O 1
ATOM 3540 N N . ASN A 1 460 ? -11.520 -3.543 9.414 1.00 81.00 460 ASN A N 1
ATOM 3541 C CA . ASN A 1 460 ? -12.931 -3.525 9.786 1.00 81.00 460 ASN A CA 1
ATOM 3542 C C . ASN A 1 460 ? -13.159 -4.045 11.214 1.00 81.00 460 ASN A C 1
ATOM 3544 O O . ASN A 1 460 ? -14.253 -3.891 11.754 1.00 81.00 460 ASN A O 1
ATOM 3548 N N . ILE A 1 461 ? -12.127 -4.597 11.862 1.00 82.75 461 ILE A N 1
ATOM 3549 C CA . ILE A 1 461 ? -12.135 -4.904 13.295 1.00 82.75 461 ILE A CA 1
ATOM 3550 C C . ILE A 1 461 ? -11.698 -3.644 14.047 1.00 82.75 461 ILE A C 1
ATOM 3552 O O . ILE A 1 461 ? -10.511 -3.423 14.281 1.00 82.75 461 ILE A O 1
ATOM 3556 N N . LYS A 1 462 ? -12.668 -2.787 14.379 1.00 80.94 462 LYS A N 1
ATOM 3557 C CA . LYS A 1 462 ? -12.414 -1.479 14.995 1.00 80.94 462 LYS A CA 1
ATOM 3558 C C . LYS A 1 462 ? -11.894 -1.597 16.423 1.00 80.94 462 LYS A C 1
ATOM 3560 O O . LYS A 1 462 ? -12.374 -2.424 17.203 1.00 80.94 462 LYS A O 1
ATOM 3565 N N . LEU A 1 463 ? -10.932 -0.743 16.762 1.00 80.75 463 LEU A N 1
ATOM 3566 C CA . LEU A 1 463 ? -10.311 -0.674 18.079 1.00 80.75 463 LEU A CA 1
ATOM 3567 C C . LEU A 1 463 ? -10.508 0.712 18.703 1.00 80.75 463 LEU A C 1
ATOM 3569 O O . LEU A 1 463 ? -10.395 1.743 18.041 1.00 80.75 463 LEU A O 1
ATOM 3573 N N . SER A 1 464 ? -10.736 0.734 20.008 1.00 80.25 464 SER A N 1
ATOM 3574 C CA . SER A 1 464 ? -10.758 1.938 20.827 1.00 80.25 464 SER A CA 1
ATOM 3575 C C . SER A 1 464 ? -9.565 1.980 21.767 1.00 80.25 464 SER A C 1
ATOM 3577 O O . SER A 1 464 ? -9.188 0.954 22.337 1.00 80.25 464 SER A O 1
ATOM 3579 N N . VAL A 1 465 ? -9.024 3.170 22.017 1.00 80.19 465 VAL A N 1
ATOM 3580 C CA . VAL A 1 465 ? -8.117 3.369 23.149 1.00 80.19 465 VAL A CA 1
ATOM 3581 C C . VAL A 1 465 ? -8.881 3.190 24.451 1.00 80.19 465 VAL A C 1
ATOM 3583 O O . VAL A 1 465 ? -9.997 3.683 24.615 1.00 80.19 465 VAL A O 1
ATOM 3586 N N . ALA A 1 466 ? -8.251 2.472 25.370 1.00 84.00 466 ALA A N 1
ATOM 3587 C CA . ALA A 1 466 ? -8.746 2.240 26.709 1.00 84.00 466 ALA A CA 1
ATOM 3588 C C . ALA A 1 466 ? -7.759 2.809 27.728 1.00 84.00 466 ALA A C 1
ATOM 3590 O O . ALA A 1 466 ? -6.564 2.535 27.662 1.00 84.00 466 ALA A O 1
ATOM 3591 N N . HIS A 1 467 ? -8.275 3.560 28.693 1.00 87.44 467 HIS A N 1
ATOM 3592 C CA . HIS A 1 467 ? -7.595 3.946 29.919 1.00 87.44 467 HIS A CA 1
ATOM 3593 C C . HIS A 1 467 ? -8.263 3.234 31.088 1.00 87.44 467 HIS A C 1
ATOM 3595 O O . HIS A 1 467 ? -9.477 3.332 31.266 1.00 87.44 467 HIS A O 1
ATOM 3601 N N . LEU A 1 468 ? -7.471 2.539 31.899 1.00 90.19 468 LEU A N 1
ATOM 3602 C CA . LEU A 1 468 ? -7.964 1.791 33.048 1.00 90.19 468 LEU A CA 1
ATOM 3603 C C . LEU A 1 468 ? -7.064 2.011 34.252 1.00 90.19 468 LEU A C 1
ATOM 3605 O O . LEU A 1 468 ? -5.842 2.046 34.151 1.00 90.19 468 LEU A O 1
ATOM 3609 N N . THR A 1 469 ? -7.677 2.116 35.422 1.00 91.62 469 THR A N 1
ATOM 3610 C CA . THR A 1 469 ? -6.963 1.973 36.689 1.00 91.62 469 THR A CA 1
ATOM 3611 C C . THR A 1 469 ? -7.410 0.664 37.312 1.00 91.62 469 THR A C 1
ATOM 3613 O O . THR A 1 469 ? -8.608 0.410 37.412 1.00 91.62 469 THR A O 1
ATOM 3616 N N . ILE A 1 470 ? -6.459 -0.170 37.722 1.00 93.31 470 ILE A N 1
ATOM 3617 C CA . ILE A 1 470 ? -6.746 -1.477 38.319 1.00 93.31 470 ILE A CA 1
ATOM 3618 C C . ILE A 1 470 ? -6.021 -1.643 39.652 1.00 93.31 470 ILE A C 1
ATOM 3620 O O . ILE A 1 470 ? -4.964 -1.046 39.889 1.00 93.31 470 ILE A O 1
ATOM 3624 N N . ARG A 1 471 ? -6.564 -2.511 40.504 1.00 94.19 471 ARG A N 1
ATOM 3625 C CA . ARG A 1 471 ? -5.854 -3.113 41.634 1.00 94.19 471 ARG A CA 1
ATOM 3626 C C . ARG A 1 471 ? -5.443 -4.538 41.275 1.00 94.19 471 ARG A C 1
ATOM 3628 O O . ARG A 1 471 ? -6.228 -5.263 40.676 1.00 94.19 471 ARG A O 1
ATOM 3635 N N . THR A 1 472 ? -4.230 -4.947 41.629 1.00 93.19 472 THR A N 1
ATOM 3636 C CA . THR A 1 472 ? -3.662 -6.268 41.313 1.00 93.19 472 THR A CA 1
ATOM 3637 C C . THR A 1 472 ? -2.872 -6.831 42.490 1.00 93.19 472 THR A C 1
ATOM 3639 O O . THR A 1 472 ? -2.409 -6.079 43.351 1.00 93.19 472 THR A O 1
ATOM 3642 N N . ARG A 1 473 ? -2.693 -8.155 42.525 1.00 91.81 473 ARG A N 1
ATOM 3643 C CA . ARG A 1 473 ? -1.694 -8.805 43.387 1.00 91.81 473 ARG A CA 1
ATOM 3644 C C . ARG A 1 473 ? -0.274 -8.482 42.922 1.00 91.81 473 ARG A C 1
ATOM 3646 O O . ARG A 1 473 ? -0.029 -8.286 41.733 1.00 91.81 473 ARG A O 1
ATOM 3653 N N . SER A 1 474 ? 0.666 -8.467 43.864 1.00 88.00 474 SER A N 1
ATOM 3654 C CA . SER A 1 474 ? 2.095 -8.278 43.588 1.00 88.00 474 SER A CA 1
ATOM 3655 C C . SER A 1 474 ? 2.797 -9.530 43.059 1.00 88.00 474 SER A C 1
ATOM 3657 O O . SER A 1 474 ? 3.865 -9.413 42.459 1.00 88.00 474 SER A O 1
ATOM 3659 N N . ARG A 1 475 ? 2.226 -10.720 43.281 1.00 88.50 475 ARG A N 1
ATOM 3660 C CA . ARG A 1 475 ? 2.759 -12.004 42.807 1.00 88.50 475 ARG A CA 1
ATOM 3661 C C . ARG A 1 475 ? 1.738 -12.717 41.918 1.00 88.50 475 ARG A C 1
ATOM 3663 O O . ARG A 1 475 ? 0.546 -12.641 42.213 1.00 88.50 475 ARG A O 1
ATOM 3670 N N . PRO A 1 476 ? 2.187 -13.397 40.851 1.00 89.75 476 PRO A N 1
ATOM 3671 C CA . PRO A 1 476 ? 1.303 -14.191 40.011 1.00 89.75 476 PRO A CA 1
ATOM 3672 C C . PRO A 1 476 ? 0.834 -15.448 40.744 1.00 89.75 476 PRO A C 1
ATOM 3674 O O . PRO A 1 476 ? 1.577 -16.022 41.538 1.00 89.75 476 PRO A O 1
ATOM 3677 N N . PHE A 1 477 ? -0.377 -15.909 40.441 1.00 89.25 477 PHE A N 1
ATOM 3678 C CA . PHE A 1 477 ? -0.894 -17.182 40.953 1.00 89.25 477 PHE A CA 1
ATOM 3679 C C . PHE A 1 477 ? -0.588 -18.352 40.004 1.00 89.25 477 PHE A C 1
ATOM 3681 O O . PHE A 1 477 ? -0.580 -19.501 40.435 1.00 89.25 477 PHE A O 1
ATOM 3688 N N . ALA A 1 478 ? -0.283 -18.075 38.729 1.00 83.44 478 ALA A N 1
ATOM 3689 C CA . ALA A 1 478 ? 0.112 -19.091 37.756 1.00 83.44 478 ALA A CA 1
ATOM 3690 C C . ALA A 1 478 ? 1.213 -18.603 36.798 1.00 83.44 478 ALA A C 1
ATOM 3692 O O . ALA A 1 478 ? 1.280 -17.428 36.433 1.00 83.44 478 ALA A O 1
ATOM 3693 N N . ASN A 1 479 ? 2.057 -19.542 36.356 1.00 80.56 479 ASN A N 1
ATOM 3694 C CA . ASN A 1 479 ? 3.115 -19.331 35.368 1.00 80.56 479 ASN A CA 1
ATOM 3695 C C . ASN A 1 479 ? 2.853 -20.224 34.147 1.00 80.56 479 ASN A C 1
ATOM 3697 O O . ASN A 1 479 ? 2.933 -21.448 34.248 1.00 80.56 479 ASN A O 1
ATOM 3701 N N . GLY A 1 480 ? 2.574 -19.618 32.996 1.00 69.12 480 GLY A N 1
ATOM 3702 C CA . GLY A 1 480 ? 2.552 -20.295 31.701 1.00 69.12 480 GLY A CA 1
ATOM 3703 C C . GLY A 1 480 ? 3.943 -20.371 31.064 1.00 69.12 480 GLY A C 1
ATOM 3704 O O . GLY A 1 480 ? 4.939 -19.945 31.648 1.00 69.12 480 GLY A O 1
ATOM 3705 N N . ALA A 1 481 ? 4.013 -20.898 29.838 1.00 65.62 481 ALA A N 1
ATOM 3706 C CA . ALA A 1 481 ? 5.268 -20.998 29.086 1.00 65.62 481 ALA A CA 1
ATOM 3707 C C . ALA A 1 481 ? 5.860 -19.620 28.729 1.00 65.62 481 ALA A C 1
ATOM 3709 O O . ALA A 1 481 ? 7.062 -19.418 28.857 1.00 65.62 481 ALA A O 1
ATOM 3710 N N . MET A 1 482 ? 5.003 -18.667 28.344 1.00 68.19 482 MET A N 1
ATOM 3711 C CA . MET A 1 482 ? 5.409 -17.356 27.809 1.00 68.19 482 MET A CA 1
ATOM 3712 C C . MET A 1 482 ? 4.979 -16.166 28.680 1.00 68.19 482 MET A C 1
ATOM 3714 O O . MET A 1 482 ? 5.351 -15.023 28.408 1.00 68.19 482 MET A O 1
ATOM 3718 N N . ARG A 1 483 ? 4.160 -16.416 29.708 1.00 79.69 483 ARG A N 1
ATOM 3719 C CA . ARG A 1 483 ? 3.475 -15.378 30.486 1.00 79.69 483 ARG A CA 1
ATOM 3720 C C . ARG A 1 483 ? 3.172 -15.819 31.912 1.00 79.69 483 ARG A C 1
ATOM 3722 O O . ARG A 1 483 ? 3.059 -17.011 32.186 1.00 79.69 483 ARG A O 1
ATOM 3729 N N . THR A 1 484 ? 2.958 -14.858 32.796 1.00 87.06 484 THR A N 1
ATOM 3730 C CA . THR A 1 484 ? 2.402 -15.063 34.142 1.00 87.06 484 THR A CA 1
ATOM 3731 C C . THR A 1 484 ? 0.960 -14.583 34.203 1.00 87.06 484 THR A C 1
ATOM 3733 O O . THR A 1 484 ? 0.570 -13.750 33.389 1.00 87.06 484 THR A O 1
ATOM 3736 N N . ALA A 1 485 ? 0.179 -15.103 35.147 1.00 88.62 485 ALA A N 1
ATOM 3737 C CA . ALA A 1 485 ? -1.195 -14.687 35.405 1.00 88.62 485 ALA A CA 1
ATOM 3738 C C . ALA A 1 485 ? -1.348 -14.209 36.854 1.00 88.62 485 ALA A C 1
ATOM 3740 O O . ALA A 1 485 ? -0.922 -14.888 37.794 1.00 88.62 485 ALA A O 1
ATOM 3741 N N . THR A 1 486 ? -1.979 -13.050 37.026 1.00 92.31 486 THR A N 1
ATOM 3742 C CA . THR A 1 486 ? -2.119 -12.372 38.318 1.00 92.31 486 THR A CA 1
ATOM 3743 C C . THR A 1 486 ? -3.549 -11.880 38.508 1.00 92.31 486 THR A C 1
ATOM 3745 O O . THR A 1 486 ? -4.152 -11.347 37.578 1.00 92.31 486 THR A O 1
ATOM 3748 N N . TYR A 1 487 ? -4.090 -12.036 39.716 1.00 94.38 487 TYR A N 1
ATOM 3749 C CA . TYR A 1 487 ? -5.426 -11.549 40.059 1.00 94.38 487 TYR A CA 1
ATOM 3750 C C . TYR A 1 487 ? -5.498 -10.023 40.020 1.00 94.38 487 TYR A C 1
ATOM 3752 O O . TYR A 1 487 ? -4.634 -9.343 40.582 1.00 94.38 487 TYR A O 1
ATOM 3760 N N . ALA A 1 488 ? -6.554 -9.497 39.403 1.00 94.62 488 ALA A N 1
ATOM 3761 C CA . ALA A 1 488 ? -6.790 -8.071 39.265 1.00 94.62 488 ALA A CA 1
ATOM 3762 C C . ALA A 1 488 ? -8.281 -7.713 39.333 1.00 94.62 488 ALA A C 1
ATOM 3764 O O . ALA A 1 488 ? -9.160 -8.544 39.113 1.00 94.62 488 ALA A O 1
ATOM 3765 N N . ARG A 1 489 ? -8.570 -6.446 39.625 1.00 94.19 489 ARG A N 1
ATOM 3766 C CA . ARG A 1 489 ? -9.918 -5.873 39.596 1.00 94.19 489 ARG A CA 1
ATOM 3767 C C . ARG A 1 489 ? -9.837 -4.400 39.164 1.00 94.19 489 ARG A C 1
ATOM 3769 O O . ARG A 1 489 ? -9.038 -3.659 39.747 1.00 94.19 489 ARG A O 1
ATOM 3776 N N . PRO A 1 490 ? -10.605 -3.963 38.150 1.00 93.25 490 PRO A N 1
ATOM 3777 C CA . PRO A 1 490 ? -10.791 -2.543 37.850 1.00 93.25 490 PRO A CA 1
ATOM 3778 C C . PRO A 1 490 ? -11.352 -1.773 39.055 1.00 93.25 490 PRO A C 1
ATOM 3780 O O . PRO A 1 490 ? -11.935 -2.361 39.961 1.00 93.25 490 PRO A O 1
ATOM 3783 N N . MET A 1 491 ? -11.138 -0.462 39.113 1.00 90.50 491 MET A N 1
ATOM 3784 C CA . MET A 1 491 ? -11.470 0.349 40.292 1.00 90.50 491 MET A CA 1
ATOM 3785 C C . MET A 1 491 ? -12.969 0.441 40.587 1.00 90.50 491 MET A C 1
ATOM 3787 O O . MET A 1 491 ? -13.342 0.559 41.755 1.00 90.50 491 MET A O 1
ATOM 3791 N N . HIS A 1 492 ? -13.814 0.420 39.559 1.00 89.38 492 HIS A N 1
ATOM 3792 C CA . HIS A 1 492 ? -15.257 0.634 39.674 1.00 89.38 492 HIS A CA 1
ATOM 3793 C C . HIS A 1 492 ? -16.089 -0.599 39.303 1.00 89.38 492 HIS A C 1
ATOM 3795 O O . HIS A 1 492 ? -17.309 -0.567 39.444 1.00 89.38 492 HIS A O 1
ATOM 3801 N N . THR A 1 493 ? -15.439 -1.690 38.895 1.00 87.00 493 THR A N 1
ATOM 3802 C CA . THR A 1 493 ? -16.062 -2.976 38.569 1.00 87.00 493 THR A CA 1
ATOM 3803 C C . THR A 1 493 ? -15.893 -3.962 39.725 1.00 87.00 493 THR A C 1
ATOM 3805 O O . THR A 1 493 ? -14.793 -4.157 40.239 1.00 87.00 493 THR A O 1
ATOM 3808 N N . THR A 1 494 ? -16.968 -4.646 40.117 1.00 87.44 494 THR A N 1
ATOM 3809 C CA . THR A 1 494 ? -16.929 -5.676 41.174 1.00 87.44 494 THR A CA 1
ATOM 3810 C C . THR A 1 494 ? -16.515 -7.053 40.651 1.00 87.44 494 THR A C 1
ATOM 3812 O O . THR A 1 494 ? -16.018 -7.889 41.410 1.00 87.44 494 THR A O 1
ATOM 3815 N N . SER A 1 495 ? -16.667 -7.293 39.348 1.00 88.88 495 SER A N 1
ATOM 3816 C CA . SER A 1 495 ? -16.294 -8.553 38.704 1.00 88.88 495 SER A CA 1
ATOM 3817 C C . SER A 1 495 ? -14.782 -8.831 38.800 1.00 88.88 495 SER A C 1
ATOM 3819 O O . SER A 1 495 ? -13.982 -7.899 38.691 1.00 88.88 495 SER A O 1
ATOM 3821 N N . PRO A 1 496 ? -14.366 -10.094 39.000 1.00 92.25 496 PRO A N 1
ATOM 3822 C CA . PRO A 1 496 ? -12.957 -10.471 39.076 1.00 92.25 496 PRO A CA 1
ATOM 3823 C C . PRO A 1 496 ? -12.304 -10.575 37.688 1.00 92.25 496 PRO A C 1
ATOM 3825 O O . PRO A 1 496 ? -12.917 -11.049 36.729 1.00 92.25 496 PRO A O 1
ATOM 3828 N N . PHE A 1 497 ? -11.037 -10.172 37.593 1.00 94.06 497 PHE A N 1
ATOM 3829 C CA . PHE A 1 497 ? -10.231 -10.212 36.370 1.00 94.06 497 PHE A CA 1
ATOM 3830 C C . PHE A 1 497 ? -8.864 -10.856 36.621 1.00 94.06 497 PHE A C 1
ATOM 3832 O O . PHE A 1 497 ? -8.398 -11.015 37.753 1.00 94.06 497 PHE A O 1
ATOM 3839 N N . VAL A 1 498 ? -8.198 -11.208 35.530 1.00 92.12 498 VAL A N 1
ATOM 3840 C CA . VAL A 1 498 ? -6.811 -11.654 35.491 1.00 92.12 498 VAL A CA 1
ATOM 3841 C C . VAL A 1 498 ? -6.046 -10.737 34.553 1.00 92.12 498 VAL A C 1
ATOM 3843 O O . VAL A 1 498 ? -6.520 -10.403 33.468 1.00 92.12 498 VAL A O 1
ATOM 3846 N N . ILE A 1 499 ? -4.843 -10.347 34.964 1.00 92.00 499 ILE A N 1
ATOM 3847 C CA . ILE A 1 499 ? -3.858 -9.771 34.054 1.00 92.00 499 ILE A CA 1
ATOM 3848 C C . ILE A 1 499 ? -2.827 -10.830 33.678 1.00 92.00 499 ILE A C 1
ATOM 3850 O O . ILE A 1 499 ? -2.339 -11.561 34.544 1.00 92.00 499 ILE A O 1
ATOM 3854 N N . LYS A 1 500 ? -2.475 -10.899 32.394 1.00 88.31 500 LYS A N 1
ATOM 3855 C CA . LYS A 1 500 ? -1.362 -11.713 31.906 1.00 88.31 500 LYS A CA 1
ATOM 3856 C C . LYS A 1 500 ? -0.186 -10.804 31.554 1.00 88.31 500 LYS A C 1
ATOM 3858 O O . LYS A 1 500 ? -0.355 -9.827 30.827 1.00 88.31 500 LYS A O 1
ATOM 3863 N N . LYS A 1 501 ? 0.998 -11.132 32.073 1.00 85.00 501 LYS A N 1
ATOM 3864 C CA . LYS A 1 501 ? 2.259 -10.415 31.810 1.00 85.00 501 LYS A CA 1
ATOM 3865 C C . LYS A 1 501 ? 3.228 -11.313 31.061 1.00 85.00 501 LYS A C 1
ATOM 3867 O O . LYS A 1 501 ? 3.487 -12.423 31.527 1.00 85.00 501 LYS A O 1
ATOM 3872 N N . PHE A 1 502 ? 3.762 -10.850 29.939 1.00 73.00 502 PHE A N 1
ATOM 3873 C CA . PHE A 1 502 ? 4.625 -11.642 29.058 1.00 73.00 502 PHE A CA 1
ATOM 3874 C C . PHE A 1 502 ? 6.112 -11.444 29.382 1.00 73.00 502 PHE A C 1
ATOM 3876 O O . PHE A 1 502 ? 6.528 -10.349 29.750 1.00 73.00 502 PHE A O 1
ATOM 3883 N N . PHE A 1 503 ? 6.917 -12.506 29.252 1.00 65.81 503 PHE A N 1
ATOM 3884 C CA . PHE A 1 503 ? 8.335 -12.493 29.655 1.00 65.81 503 PHE A CA 1
ATOM 3885 C C . PHE A 1 503 ? 9.270 -11.713 28.713 1.00 65.81 503 PHE A C 1
ATOM 3887 O O . PHE A 1 503 ? 10.394 -11.410 29.102 1.00 65.81 503 PHE A O 1
ATOM 3894 N N . ASN A 1 504 ? 8.843 -11.417 27.483 1.00 59.19 504 ASN A N 1
ATOM 3895 C CA . ASN A 1 504 ? 9.615 -10.674 26.484 1.00 59.19 504 ASN A CA 1
ATOM 3896 C C . ASN A 1 504 ? 8.787 -9.446 26.040 1.00 59.19 504 ASN A C 1
ATOM 3898 O O . ASN A 1 504 ? 7.565 -9.532 25.951 1.00 59.19 504 ASN A O 1
ATOM 3902 N N . HIS A 1 505 ? 9.405 -8.277 25.863 1.00 56.34 505 HIS A N 1
ATOM 3903 C CA . HIS A 1 505 ? 8.671 -7.000 25.908 1.00 56.34 505 HIS A CA 1
ATOM 3904 C C . HIS A 1 505 ? 8.433 -6.343 24.538 1.00 56.34 505 HIS A C 1
ATOM 3906 O O . HIS A 1 505 ? 7.339 -5.826 24.314 1.00 56.34 505 HIS A O 1
ATOM 3912 N N . ASP A 1 506 ? 9.378 -6.411 23.596 1.00 44.78 506 ASP A N 1
ATOM 3913 C CA . ASP A 1 506 ? 9.319 -5.560 22.391 1.00 44.78 506 ASP A CA 1
ATOM 3914 C C . ASP A 1 506 ? 8.662 -6.226 21.170 1.00 44.78 506 ASP A C 1
ATOM 3916 O O . ASP A 1 506 ? 8.001 -5.555 20.378 1.00 44.78 506 ASP A O 1
ATOM 3920 N N . ALA A 1 507 ? 8.759 -7.553 21.040 1.00 46.47 507 ALA A N 1
ATOM 3921 C CA . ALA A 1 507 ? 8.158 -8.298 19.926 1.00 46.47 507 ALA A CA 1
ATOM 3922 C C . ALA A 1 507 ? 6.682 -8.695 20.161 1.00 46.47 507 ALA A C 1
ATOM 3924 O O . ALA A 1 507 ? 5.988 -9.086 19.227 1.00 46.47 507 ALA A O 1
ATOM 3925 N N . LEU A 1 508 ? 6.188 -8.601 21.403 1.00 62.69 508 LEU A N 1
ATOM 3926 C CA . LEU A 1 508 ? 4.926 -9.229 21.822 1.00 62.69 508 LEU A CA 1
ATOM 3927 C C . LEU A 1 508 ? 3.692 -8.322 21.764 1.00 62.69 508 LEU A C 1
ATOM 3929 O O . LEU A 1 508 ? 2.585 -8.832 21.630 1.00 62.69 508 LEU A O 1
ATOM 3933 N N . PHE A 1 509 ? 3.835 -6.995 21.816 1.00 68.62 509 PHE A N 1
ATOM 3934 C CA . PHE A 1 509 ? 2.661 -6.111 21.826 1.00 68.62 509 PHE A CA 1
ATOM 3935 C C . PHE A 1 509 ? 1.850 -6.124 20.511 1.00 68.62 509 PHE A C 1
ATOM 3937 O O . PHE A 1 509 ? 0.622 -6.196 20.587 1.00 68.62 509 PHE A O 1
ATOM 3944 N N . PRO A 1 510 ? 2.467 -6.126 19.307 1.00 69.44 510 PRO A N 1
ATOM 3945 C CA . PRO A 1 510 ? 1.730 -6.334 18.058 1.00 69.44 510 PRO A CA 1
ATOM 3946 C C . PRO A 1 510 ? 1.002 -7.686 18.009 1.00 69.44 510 PRO A C 1
ATOM 3948 O O . PRO A 1 510 ? -0.153 -7.732 17.591 1.00 69.44 510 PRO A O 1
ATOM 3951 N N . ALA A 1 511 ? 1.639 -8.760 18.491 1.00 73.06 511 ALA A N 1
ATOM 3952 C CA . ALA A 1 511 ? 1.034 -10.091 18.557 1.00 73.06 511 ALA A CA 1
ATOM 3953 C C . ALA A 1 511 ? -0.175 -10.123 19.511 1.00 73.06 511 ALA A C 1
ATOM 3955 O O . ALA A 1 511 ? -1.223 -10.645 19.156 1.00 73.06 511 ALA A O 1
ATOM 3956 N N . MET A 1 512 ? -0.095 -9.458 20.669 1.00 78.00 512 MET A N 1
ATOM 3957 C CA . MET A 1 512 ? -1.234 -9.322 21.590 1.00 78.00 512 MET A CA 1
ATOM 3958 C C . MET A 1 512 ? -2.409 -8.545 20.983 1.00 78.00 512 MET A C 1
ATOM 3960 O O . MET A 1 512 ? -3.568 -8.814 21.295 1.00 78.00 512 MET A O 1
ATOM 3964 N N . ILE A 1 513 ? -2.137 -7.540 20.145 1.00 78.88 513 ILE A N 1
ATOM 3965 C CA . ILE A 1 513 ? -3.193 -6.824 19.417 1.00 78.88 513 ILE A CA 1
ATOM 3966 C C . ILE A 1 513 ? -3.816 -7.744 18.363 1.00 78.88 513 ILE A C 1
ATOM 3968 O O . ILE A 1 513 ? -5.029 -7.703 18.168 1.00 78.88 513 ILE A O 1
ATOM 3972 N N . GLU A 1 514 ? -3.021 -8.586 17.706 1.00 82.00 514 GLU A N 1
ATOM 3973 C CA . GLU A 1 514 ? -3.524 -9.585 16.765 1.00 82.00 514 GLU A CA 1
ATOM 3974 C C . GLU A 1 514 ? -4.411 -10.634 17.461 1.00 82.00 514 GLU A C 1
ATOM 3976 O O . GLU A 1 514 ? -5.540 -10.848 17.019 1.00 82.00 514 GLU A O 1
ATOM 3981 N N . ASP A 1 515 ? -3.990 -11.177 18.607 1.00 84.88 515 ASP A N 1
ATOM 3982 C CA . ASP A 1 515 ? -4.787 -12.102 19.431 1.00 84.88 515 ASP A CA 1
ATOM 3983 C C . ASP A 1 515 ? -6.127 -11.481 19.858 1.00 84.88 515 ASP A C 1
ATOM 3985 O O . ASP A 1 515 ? -7.192 -12.095 19.740 1.00 84.88 515 ASP A O 1
ATOM 3989 N N . MET A 1 516 ? -6.100 -10.220 20.299 1.00 87.56 516 MET A N 1
ATOM 3990 C CA . MET A 1 516 ? -7.301 -9.456 20.646 1.00 87.56 516 MET A CA 1
ATOM 3991 C C . MET A 1 516 ? -8.271 -9.333 19.454 1.00 87.56 516 MET A C 1
ATOM 3993 O O . MET A 1 516 ? -9.492 -9.392 19.630 1.00 87.56 516 MET A O 1
ATOM 3997 N N . ARG A 1 517 ? -7.753 -9.188 18.227 1.00 86.94 517 ARG A N 1
ATOM 3998 C CA . ARG A 1 517 ? -8.556 -9.105 16.992 1.00 86.94 517 ARG A CA 1
ATOM 3999 C C . ARG A 1 517 ? -9.122 -10.463 16.586 1.00 86.94 517 ARG A C 1
ATOM 4001 O O . ARG A 1 517 ? -10.287 -10.525 16.192 1.00 86.94 517 ARG A O 1
ATOM 4008 N N . ILE A 1 518 ? -8.343 -11.534 16.739 1.00 90.75 518 ILE A N 1
ATOM 4009 C CA . ILE A 1 518 ? -8.807 -12.916 16.554 1.00 90.75 518 ILE A CA 1
ATOM 4010 C C . ILE A 1 518 ? -10.004 -13.175 17.474 1.00 90.75 518 ILE A C 1
ATOM 4012 O O . ILE A 1 518 ? -11.071 -13.558 17.000 1.00 90.75 518 ILE A O 1
ATOM 4016 N N . GLN A 1 519 ? -9.882 -12.861 18.766 1.00 92.19 519 GLN A N 1
ATOM 4017 C CA . GLN A 1 519 ? -10.968 -13.010 19.740 1.00 92.19 519 GLN A CA 1
ATOM 4018 C C . GLN A 1 519 ? -12.219 -12.202 19.365 1.00 92.19 519 GLN A C 1
ATOM 4020 O O . GLN A 1 519 ? -13.337 -12.713 19.458 1.00 92.19 519 GLN A O 1
ATOM 4025 N N . ALA A 1 520 ? -12.049 -10.960 18.902 1.00 91.25 520 ALA A N 1
ATOM 4026 C CA . ALA A 1 520 ? -13.154 -10.119 18.446 1.00 91.25 520 ALA A CA 1
ATOM 4027 C C . ALA A 1 520 ? -13.895 -10.723 17.237 1.00 91.25 520 ALA A C 1
ATOM 4029 O O . ALA A 1 520 ? -15.128 -10.732 17.214 1.00 91.25 520 ALA A O 1
ATOM 4030 N N . LEU A 1 521 ? -13.167 -11.267 16.257 1.00 92.31 521 LEU A N 1
ATOM 4031 C CA . LEU A 1 521 ? -13.755 -11.935 15.093 1.00 92.31 521 LEU A CA 1
ATOM 4032 C C . LEU A 1 521 ? -14.432 -13.261 15.468 1.00 92.31 521 LEU A C 1
ATOM 4034 O O . LEU A 1 521 ? -15.560 -13.508 15.044 1.00 92.31 521 LEU A O 1
ATOM 4038 N N . CYS A 1 522 ? -13.809 -14.078 16.322 1.00 94.44 522 CYS A N 1
ATOM 4039 C CA . CYS A 1 522 ? -14.428 -15.288 16.874 1.00 94.44 522 CYS A CA 1
ATOM 4040 C C . CYS A 1 522 ? -15.754 -14.964 17.569 1.00 94.44 522 CYS A C 1
ATOM 4042 O O . CYS A 1 522 ? -16.745 -15.674 17.398 1.00 94.44 522 CYS A O 1
ATOM 4044 N N . LYS A 1 523 ? -15.804 -13.844 18.297 1.00 92.69 523 LYS A N 1
ATOM 4045 C CA . LYS A 1 523 ? -17.026 -13.376 18.947 1.00 92.69 523 LYS A CA 1
ATOM 4046 C C . LYS A 1 523 ? -18.108 -12.950 17.958 1.00 92.69 523 LYS A C 1
ATOM 4048 O O . LYS A 1 523 ? -19.279 -13.235 18.191 1.00 92.69 523 LYS A O 1
ATOM 4053 N N . ALA A 1 524 ? -17.733 -12.322 16.845 1.00 90.94 524 ALA A N 1
ATOM 4054 C CA . ALA A 1 524 ? -18.669 -11.986 15.776 1.00 90.94 524 ALA A CA 1
ATOM 4055 C C . ALA A 1 524 ? -19.279 -13.241 15.127 1.00 90.94 524 ALA A C 1
ATOM 4057 O O . ALA A 1 524 ? -20.496 -13.304 14.951 1.00 90.94 524 ALA A O 1
ATOM 4058 N N . PHE A 1 525 ? -18.472 -14.277 14.866 1.00 93.38 525 PHE A N 1
ATOM 4059 C CA . PHE A 1 525 ? -18.985 -15.584 14.438 1.00 93.38 525 PHE A CA 1
ATOM 4060 C C . PHE A 1 525 ? -19.923 -16.200 15.482 1.00 93.38 525 PHE A C 1
ATOM 4062 O O . PHE A 1 525 ? -20.959 -16.758 15.126 1.00 93.38 525 PHE A O 1
ATOM 4069 N N . ALA A 1 526 ? -19.571 -16.106 16.767 1.00 93.19 526 ALA A N 1
ATOM 4070 C CA . ALA A 1 526 ? -20.362 -16.665 17.859 1.00 93.19 526 ALA A CA 1
ATOM 4071 C C . ALA A 1 526 ? -21.730 -15.991 18.004 1.00 93.19 526 ALA A C 1
ATOM 4073 O O . ALA A 1 526 ? -22.720 -16.681 18.235 1.00 93.19 526 ALA A O 1
ATOM 4074 N N . LEU A 1 527 ? -21.808 -14.669 17.832 1.00 89.06 527 LEU A N 1
ATOM 4075 C CA . LEU A 1 527 ? -23.074 -13.930 17.822 1.00 89.06 527 LEU A CA 1
ATOM 4076 C C . LEU A 1 527 ? -24.027 -14.487 16.760 1.00 89.06 527 LEU A C 1
ATOM 4078 O O . LEU A 1 527 ? -25.145 -14.887 17.084 1.00 89.06 527 LEU A O 1
ATOM 4082 N N . GLU A 1 528 ? -23.552 -14.608 15.521 1.00 89.00 528 GLU A N 1
ATOM 4083 C CA . GLU A 1 528 ? -24.358 -15.147 14.427 1.00 89.00 528 GLU A CA 1
ATOM 4084 C C . GLU A 1 528 ? -24.722 -16.623 14.659 1.00 89.00 528 GLU A C 1
ATOM 4086 O O . GLU A 1 528 ? -25.895 -16.990 14.592 1.00 89.00 528 GLU A O 1
ATOM 4091 N N . PHE A 1 529 ? -23.765 -17.467 15.047 1.00 92.25 529 PHE A N 1
ATOM 4092 C CA . PHE A 1 529 ? -24.031 -18.876 15.351 1.00 92.25 529 PHE A CA 1
ATOM 4093 C C . PHE A 1 529 ? -25.083 -19.056 16.455 1.00 92.25 529 PHE A C 1
ATOM 4095 O O . PHE A 1 529 ? -25.988 -19.882 16.334 1.00 92.25 529 PHE A O 1
ATOM 4102 N N . ASN A 1 530 ? -25.000 -18.268 17.529 1.00 90.56 530 ASN A N 1
ATOM 4103 C CA . ASN A 1 530 ? -25.935 -18.340 18.651 1.00 90.56 530 ASN A CA 1
ATOM 4104 C C . ASN A 1 530 ? -27.344 -17.859 18.284 1.00 90.56 530 ASN A C 1
ATOM 4106 O O . ASN A 1 530 ? -28.306 -18.310 18.910 1.00 90.56 530 ASN A O 1
ATOM 4110 N N . SER A 1 531 ? -27.469 -16.967 17.295 1.00 86.69 531 SER A N 1
ATOM 4111 C CA . SER A 1 531 ? -28.768 -16.559 16.746 1.00 86.69 531 SER A CA 1
ATOM 4112 C C . SER A 1 531 ? -29.437 -17.690 15.952 1.00 86.69 531 SER A C 1
ATOM 4114 O O . SER A 1 531 ? -30.655 -17.829 15.981 1.00 86.69 531 SER A O 1
ATOM 4116 N N . LEU A 1 532 ? -28.641 -18.557 15.314 1.00 88.62 532 LEU A N 1
ATOM 4117 C CA . LEU A 1 532 ? -29.122 -19.679 14.500 1.00 88.62 532 LEU A CA 1
ATOM 4118 C C . LEU A 1 532 ? -29.341 -20.966 15.311 1.00 88.62 532 LEU A C 1
ATOM 4120 O O . LEU A 1 532 ? -30.170 -21.805 14.949 1.00 88.62 532 LEU A O 1
ATOM 4124 N N . VAL A 1 533 ? -28.602 -21.146 16.411 1.00 89.69 533 VAL A N 1
ATOM 4125 C CA . VAL A 1 533 ? -28.611 -22.377 17.213 1.00 89.69 533 VAL A CA 1
ATOM 4126 C C . VAL A 1 533 ? -29.038 -22.091 18.660 1.00 89.69 533 VAL A C 1
ATOM 4128 O O . VAL A 1 533 ? -28.197 -21.779 19.510 1.00 89.69 533 VAL A O 1
ATOM 4131 N N . PRO A 1 534 ? -30.323 -22.289 19.012 1.00 85.06 534 PRO A N 1
ATOM 4132 C CA . PRO A 1 534 ? -30.810 -22.147 20.383 1.00 85.06 534 PRO A CA 1
ATOM 4133 C C . PRO A 1 534 ? -30.090 -23.077 21.365 1.00 85.06 534 PRO A C 1
ATOM 4135 O O . PRO A 1 534 ? -29.714 -24.189 20.997 1.00 85.06 534 PRO A O 1
ATOM 4138 N N . GLY A 1 535 ? -29.934 -22.652 22.620 1.00 87.12 535 GLY A N 1
ATOM 4139 C CA . GLY A 1 535 ? -29.311 -23.434 23.693 1.00 87.12 535 GLY A CA 1
ATOM 4140 C C . GLY A 1 535 ? -28.202 -22.658 24.398 1.00 87.12 535 GLY A C 1
ATOM 4141 O O . GLY A 1 535 ? -28.209 -21.426 24.397 1.00 87.12 535 GLY A O 1
ATOM 4142 N N . VAL A 1 536 ? -27.258 -23.388 24.998 1.00 88.19 536 VAL A N 1
ATOM 4143 C CA . VAL A 1 536 ? -26.081 -22.807 25.659 1.00 88.19 536 VAL A CA 1
ATOM 4144 C C . VAL A 1 536 ? -25.244 -22.040 24.621 1.00 88.19 536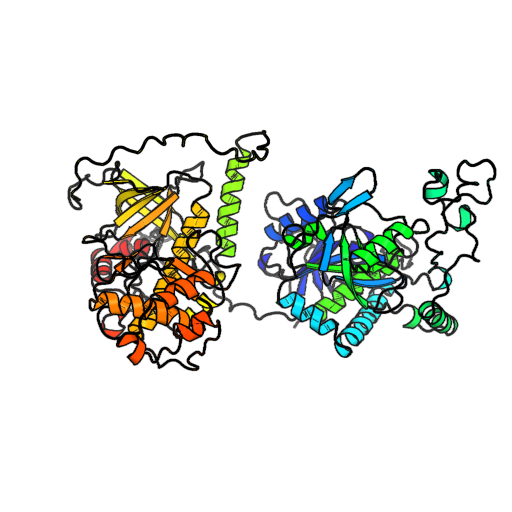 VAL A C 1
ATOM 4146 O O . VAL A 1 536 ? -24.860 -22.635 23.612 1.00 88.19 536 VAL A O 1
ATOM 4149 N N . PRO A 1 537 ? -24.978 -20.737 24.816 1.00 90.62 537 PRO A N 1
ATOM 4150 C CA . PRO A 1 537 ? -24.293 -19.929 23.813 1.00 90.62 537 PRO A CA 1
ATOM 4151 C C . PRO A 1 537 ? -22.802 -20.256 23.776 1.00 90.62 537 PRO A C 1
ATOM 4153 O O . PRO A 1 537 ? -22.186 -20.395 24.828 1.00 90.62 537 PRO A O 1
ATOM 4156 N N . VAL A 1 538 ? -22.210 -20.318 22.585 1.00 94.44 538 VAL A N 1
ATOM 4157 C CA . VAL A 1 538 ? -20.749 -20.248 22.439 1.00 94.44 538 VAL A CA 1
ATOM 4158 C C . VAL A 1 538 ? -20.347 -18.805 22.703 1.00 94.44 538 VAL A C 1
ATOM 4160 O O . VAL A 1 538 ? -20.869 -17.906 22.050 1.00 94.44 538 VAL A O 1
ATOM 4163 N N . ASP A 1 539 ? -19.466 -18.552 23.659 1.00 94.31 539 ASP A N 1
ATOM 4164 C CA . ASP A 1 539 ? -18.985 -17.201 23.942 1.00 94.31 539 ASP A CA 1
ATOM 4165 C C . ASP A 1 539 ? -17.454 -17.190 24.000 1.00 94.31 539 ASP A C 1
ATOM 4167 O O . ASP A 1 539 ? -16.833 -18.187 24.360 1.00 94.31 539 ASP A O 1
ATOM 4171 N N . PHE A 1 540 ? -16.847 -16.064 23.639 1.00 94.38 540 PHE A N 1
ATOM 4172 C CA . PHE A 1 540 ? -15.401 -15.868 23.664 1.00 94.38 540 PHE A CA 1
ATOM 4173 C C . PHE A 1 540 ? -15.035 -14.729 24.603 1.00 94.38 540 PHE A C 1
ATOM 4175 O O . PHE A 1 540 ? -15.633 -13.647 24.575 1.00 94.38 540 PHE A O 1
ATOM 4182 N N . VAL A 1 541 ? -14.004 -14.949 25.406 1.00 92.06 541 VAL A N 1
ATOM 4183 C CA . VAL A 1 541 ? -13.301 -13.866 26.078 1.00 92.06 541 VAL A CA 1
ATOM 4184 C C . VAL A 1 541 ? -12.720 -12.933 25.029 1.00 92.06 541 VAL A C 1
ATOM 4186 O O . VAL A 1 541 ? -12.099 -13.370 24.063 1.00 92.06 541 VAL A O 1
ATOM 4189 N N . VAL A 1 542 ? -12.921 -11.638 25.247 1.00 89.88 542 VAL A N 1
ATOM 4190 C CA . VAL A 1 542 ? -12.305 -10.585 24.450 1.00 89.88 542 VAL A CA 1
ATOM 4191 C C . VAL A 1 542 ? -11.425 -9.776 25.380 1.00 89.88 542 VAL A C 1
ATOM 4193 O O . VAL A 1 542 ? -11.913 -9.172 26.335 1.00 89.88 542 VAL A O 1
ATOM 4196 N N . THR A 1 543 ? -10.126 -9.823 25.125 1.00 90.06 543 THR A N 1
ATOM 4197 C CA . THR A 1 543 ? -9.122 -9.174 25.965 1.00 90.06 543 THR A CA 1
ATOM 4198 C C . THR A 1 543 ? -8.958 -7.694 25.623 1.00 90.06 543 THR A C 1
ATOM 4200 O O . THR A 1 543 ? -9.384 -7.222 24.567 1.00 90.06 543 THR A O 1
ATOM 4203 N N . MET A 1 544 ? -8.344 -6.942 26.538 1.00 90.19 544 MET A N 1
ATOM 4204 C CA . MET A 1 544 ? -7.760 -5.636 26.222 1.00 90.19 544 MET A CA 1
ATOM 4205 C C . MET A 1 544 ? -6.245 -5.723 26.341 1.00 90.19 544 MET A C 1
ATOM 4207 O O . MET A 1 544 ? -5.742 -6.289 27.315 1.00 90.19 544 MET A O 1
ATOM 4211 N N . SER A 1 545 ? -5.539 -5.116 25.392 1.00 87.88 545 SER A N 1
ATOM 4212 C CA . SER A 1 545 ? -4.077 -5.075 25.338 1.00 87.88 545 SER A CA 1
ATOM 4213 C C . SER A 1 545 ? -3.590 -3.706 25.798 1.00 87.88 545 SER A C 1
ATOM 4215 O O . SER A 1 545 ? -3.812 -2.697 25.132 1.00 87.88 545 SER A O 1
ATOM 4217 N N . LEU A 1 546 ? -2.947 -3.666 26.961 1.00 85.56 546 LEU A N 1
ATOM 4218 C CA . LEU A 1 546 ? -2.600 -2.463 27.714 1.00 85.56 546 LEU A CA 1
ATOM 4219 C C . LEU A 1 546 ? -1.100 -2.422 28.031 1.00 85.56 546 LEU A C 1
ATOM 4221 O O . LEU A 1 546 ? -0.414 -3.440 28.010 1.00 85.56 546 LEU A O 1
ATOM 4225 N N . HIS A 1 547 ? -0.591 -1.256 28.403 1.00 81.69 547 HIS A N 1
ATOM 4226 C CA . HIS A 1 547 ? 0.717 -1.070 29.020 1.00 81.69 547 HIS A CA 1
ATOM 4227 C C . HIS A 1 547 ? 0.599 -0.125 30.214 1.00 81.69 547 HIS A C 1
ATOM 4229 O O . HIS A 1 547 ? -0.350 0.653 30.340 1.00 81.69 547 HIS A O 1
ATOM 4235 N N . ARG A 1 548 ? 1.571 -0.191 31.125 1.00 80.94 548 ARG A N 1
ATOM 4236 C CA . ARG A 1 548 ? 1.627 0.735 32.261 1.00 80.94 548 ARG A CA 1
ATOM 4237 C C . ARG A 1 548 ? 1.968 2.145 31.787 1.00 80.94 548 ARG A C 1
ATOM 4239 O O . ARG A 1 548 ? 2.962 2.333 31.091 1.00 80.94 548 ARG A O 1
ATOM 4246 N N . LYS A 1 549 ? 1.211 3.135 32.248 1.00 71.94 549 LYS A N 1
ATOM 4247 C CA . LYS A 1 549 ? 1.508 4.548 32.011 1.00 71.94 549 LYS A CA 1
ATOM 4248 C C . LYS A 1 549 ? 2.752 4.961 32.818 1.00 71.94 549 LYS A C 1
ATOM 4250 O O . LYS A 1 549 ? 2.716 4.934 34.049 1.00 71.94 549 LYS A O 1
ATOM 4255 N N . THR A 1 550 ? 3.861 5.298 32.156 1.00 60.59 550 THR A N 1
ATOM 4256 C CA . THR A 1 550 ? 5.079 5.853 32.785 1.00 60.59 550 THR A CA 1
ATOM 4257 C C . THR A 1 550 ? 5.580 7.059 31.984 1.00 60.59 550 THR A C 1
ATOM 4259 O O . THR A 1 550 ? 5.348 7.149 30.783 1.00 60.59 550 THR A O 1
ATOM 4262 N N . ASP A 1 551 ? 6.271 7.998 32.638 1.00 41.53 551 ASP A N 1
ATOM 4263 C CA . ASP A 1 551 ? 6.672 9.270 32.012 1.00 41.53 551 ASP A CA 1
ATOM 4264 C C . ASP A 1 551 ? 7.796 9.149 30.963 1.00 41.53 551 ASP A C 1
ATOM 4266 O O . ASP A 1 551 ? 8.067 10.127 30.268 1.00 41.53 551 ASP A O 1
ATOM 4270 N N . LYS A 1 552 ? 8.507 8.009 30.857 1.00 39.66 552 LYS A N 1
ATOM 4271 C CA . LYS A 1 552 ? 9.759 7.925 30.066 1.00 39.66 552 LYS A CA 1
ATOM 4272 C C . LYS A 1 552 ? 10.074 6.585 29.371 1.00 39.66 552 LYS A C 1
ATOM 4274 O O . LYS A 1 552 ? 11.159 6.457 28.813 1.00 39.66 552 LYS A O 1
ATOM 4279 N N . SER A 1 553 ? 9.178 5.596 29.350 1.00 44.75 553 SER A N 1
ATOM 4280 C CA . SER A 1 553 ? 9.376 4.360 28.566 1.00 44.75 553 SER A CA 1
ATOM 4281 C C . SER A 1 553 ? 8.053 3.658 28.258 1.00 44.75 553 SER A C 1
ATOM 4283 O O . SER A 1 553 ? 7.063 3.855 28.957 1.00 44.75 553 SER A O 1
ATOM 4285 N N . ARG A 1 554 ? 8.012 2.815 27.219 1.00 49.50 554 ARG A N 1
ATOM 4286 C CA . ARG A 1 554 ? 6.858 1.938 26.990 1.00 49.50 554 ARG A CA 1
ATOM 4287 C C . ARG A 1 554 ? 6.770 0.952 28.162 1.00 49.50 554 ARG A C 1
ATOM 4289 O O . ARG A 1 554 ? 7.717 0.211 28.417 1.00 49.50 554 ARG A O 1
ATOM 4296 N N . GLY A 1 555 ? 5.682 1.010 28.931 1.00 58.50 555 GLY A N 1
ATOM 4297 C CA . GLY A 1 555 ? 5.473 0.123 30.076 1.00 58.50 555 GLY A CA 1
ATOM 4298 C C . GLY A 1 555 ? 5.341 -1.347 29.661 1.00 58.50 555 GLY A C 1
ATOM 4299 O O . GLY A 1 555 ? 5.003 -1.647 28.521 1.00 58.50 555 GLY A O 1
ATOM 4300 N N . GLU A 1 556 ? 5.581 -2.262 30.604 1.00 72.12 556 GLU A N 1
ATOM 4301 C CA . GLU A 1 556 ? 5.386 -3.712 30.436 1.00 72.12 556 GLU A CA 1
ATOM 4302 C C . GLU A 1 556 ? 4.008 -4.019 29.796 1.00 72.12 556 GLU A C 1
ATOM 4304 O O . GLU A 1 556 ? 2.995 -3.543 30.329 1.00 72.12 556 GLU A O 1
ATOM 4309 N N . PRO A 1 557 ? 3.943 -4.777 28.678 1.00 77.94 557 PRO A N 1
ATOM 4310 C CA . PRO A 1 557 ? 2.686 -5.107 28.018 1.00 77.94 557 PRO A CA 1
ATOM 4311 C C . PRO A 1 557 ? 1.876 -6.111 28.848 1.00 77.94 557 PRO A C 1
ATOM 4313 O O . PRO A 1 557 ? 2.394 -7.109 29.358 1.00 77.94 557 PRO A O 1
ATOM 4316 N N . ILE A 1 558 ? 0.585 -5.826 28.988 1.00 85.69 558 ILE A N 1
ATOM 4317 C CA . ILE A 1 558 ? -0.367 -6.525 29.850 1.00 85.69 558 ILE A CA 1
ATOM 4318 C C . ILE A 1 558 ? -1.640 -6.793 29.052 1.00 85.69 558 ILE A C 1
ATOM 4320 O O . ILE A 1 558 ? -2.218 -5.862 28.498 1.00 85.69 558 ILE A O 1
ATOM 4324 N N . SER A 1 559 ? -2.130 -8.032 29.038 1.00 89.25 559 SER A N 1
ATOM 4325 C CA . SER A 1 559 ? -3.525 -8.282 28.652 1.00 89.25 559 SER A CA 1
ATOM 4326 C C . SER A 1 559 ? -4.391 -8.408 29.900 1.00 89.25 559 SER A C 1
ATOM 4328 O O . SER A 1 559 ? -3.966 -9.021 30.880 1.00 89.25 559 SER A O 1
ATOM 4330 N N . ILE A 1 560 ? -5.601 -7.855 29.874 1.00 91.44 560 ILE A N 1
ATOM 4331 C CA . ILE A 1 560 ? -6.608 -8.054 30.926 1.00 91.44 560 ILE A CA 1
ATOM 4332 C C . ILE A 1 560 ? -7.801 -8.832 30.377 1.00 91.44 560 ILE A C 1
ATOM 4334 O O . ILE A 1 560 ? -8.265 -8.577 29.264 1.00 91.44 560 ILE A O 1
ATOM 4338 N N . GLU A 1 561 ? -8.287 -9.783 31.170 1.00 91.50 561 GLU A N 1
ATOM 4339 C CA . GLU A 1 561 ? -9.405 -10.654 30.820 1.00 91.50 561 GLU A CA 1
ATOM 4340 C C . GLU A 1 561 ? -10.220 -11.063 32.056 1.00 91.50 561 GLU A C 1
ATOM 4342 O O . GLU A 1 561 ? -9.687 -11.022 33.170 1.00 91.50 561 GLU A O 1
ATOM 4347 N N . PRO A 1 562 ? -11.506 -11.430 31.914 1.00 91.56 562 PRO A N 1
ATOM 4348 C CA . PRO A 1 562 ? -12.307 -11.904 33.038 1.00 91.56 562 PRO A CA 1
ATOM 4349 C C . PRO A 1 562 ? -11.676 -13.130 33.702 1.00 91.56 562 PRO A C 1
ATOM 4351 O O . PRO A 1 562 ? -11.177 -14.028 33.025 1.00 91.56 562 PRO A O 1
ATOM 4354 N N . PHE A 1 563 ? -11.732 -13.195 35.031 1.00 90.62 563 PHE A N 1
ATOM 4355 C CA . PHE A 1 563 ? -11.374 -14.415 35.747 1.00 90.62 563 PHE A CA 1
ATOM 4356 C C . PHE A 1 563 ? -12.452 -15.475 35.505 1.00 90.62 563 PHE A C 1
ATOM 4358 O O . PHE A 1 563 ? -13.637 -15.218 35.722 1.00 90.62 563 PHE A O 1
ATOM 4365 N N . ILE A 1 564 ? -12.035 -16.665 35.077 1.00 88.25 564 ILE A N 1
ATOM 4366 C CA . ILE A 1 564 ? -12.931 -17.792 34.822 1.00 88.25 564 ILE A CA 1
ATOM 4367 C C . ILE A 1 564 ? -12.584 -18.909 35.797 1.00 88.25 564 ILE A C 1
ATOM 4369 O O . ILE A 1 564 ? -11.464 -19.414 35.798 1.00 88.25 564 ILE A O 1
ATOM 4373 N N . SER A 1 565 ? -13.551 -19.290 36.625 1.00 85.44 565 SER A N 1
ATOM 4374 C CA . SER A 1 565 ? -13.429 -20.405 37.559 1.00 85.44 565 SER A CA 1
ATOM 4375 C C . SER A 1 565 ? -14.106 -21.651 37.003 1.00 85.44 565 SER A C 1
ATOM 4377 O O . SER A 1 565 ? -15.262 -21.580 36.586 1.00 85.44 565 SER A O 1
ATOM 4379 N N . GLY A 1 566 ? -13.426 -22.789 37.082 1.00 87.81 566 GLY A N 1
ATOM 4380 C CA . GLY A 1 566 ? -13.971 -24.102 36.755 1.00 87.81 566 GLY A CA 1
ATOM 4381 C C . GLY A 1 566 ? -12.968 -24.949 35.984 1.00 87.81 566 GLY A C 1
ATOM 4382 O O . GLY A 1 566 ? -11.818 -24.548 35.793 1.00 87.81 566 GLY A O 1
ATOM 4383 N N . ASP A 1 567 ? -13.421 -26.119 35.549 1.00 86.88 567 ASP A N 1
ATOM 4384 C CA . ASP A 1 567 ? -12.569 -27.078 34.859 1.00 86.88 567 ASP A CA 1
ATOM 4385 C C . ASP A 1 567 ? -12.331 -26.654 33.412 1.00 86.88 567 ASP A C 1
ATOM 4387 O O . ASP A 1 567 ? -13.261 -26.420 32.634 1.00 86.88 567 ASP A O 1
ATOM 4391 N N . TYR A 1 568 ? -11.054 -26.535 33.064 1.00 88.50 568 TYR A N 1
ATOM 4392 C CA . TYR A 1 568 ? -10.627 -26.151 31.731 1.00 88.50 568 TYR A CA 1
ATOM 4393 C C . TYR A 1 568 ? -10.699 -27.348 30.781 1.00 88.50 568 TYR A C 1
ATOM 4395 O O . TYR A 1 568 ? -10.088 -28.387 31.031 1.00 88.50 568 TYR A O 1
ATOM 4403 N N . VAL A 1 569 ? -11.396 -27.184 29.660 1.00 92.69 569 VAL A N 1
ATOM 4404 C CA . VAL A 1 569 ? -11.589 -28.215 28.637 1.00 92.69 569 VAL A CA 1
ATOM 4405 C C . VAL A 1 569 ? -11.133 -27.682 27.283 1.00 92.69 569 VAL A C 1
ATOM 4407 O O . VAL A 1 569 ? -11.481 -26.566 26.900 1.00 92.69 569 VAL A O 1
ATOM 4410 N N . LYS A 1 570 ? -10.378 -28.495 26.536 1.00 93.38 570 LYS A N 1
ATOM 4411 C CA . LYS A 1 570 ? -10.057 -28.268 25.120 1.00 93.38 570 LYS A CA 1
ATOM 4412 C C . LYS A 1 570 ? -10.955 -29.165 24.270 1.00 93.38 570 LYS A C 1
ATOM 4414 O O . LYS A 1 570 ? -10.824 -30.383 24.318 1.00 93.38 570 LYS A O 1
ATOM 4419 N N . TYR A 1 571 ? -11.870 -28.572 23.513 1.00 95.38 571 TYR A N 1
ATOM 4420 C CA . TYR A 1 571 ? -12.847 -29.286 22.685 1.00 95.38 571 TYR A CA 1
ATOM 4421 C C . TYR A 1 571 ? -12.263 -29.690 21.329 1.00 95.38 571 TYR A C 1
ATOM 4423 O O . TYR A 1 571 ? -12.519 -30.785 20.835 1.00 95.38 571 TYR A O 1
ATOM 4431 N N . ASN A 1 572 ? -11.448 -28.829 20.726 1.00 94.94 572 ASN A N 1
ATOM 4432 C CA . ASN A 1 572 ? -10.598 -29.160 19.584 1.00 94.94 572 ASN A CA 1
ATOM 4433 C C . ASN A 1 572 ? -9.308 -28.331 19.638 1.00 94.94 572 ASN A C 1
ATOM 4435 O O . ASN A 1 572 ? -9.206 -27.409 20.444 1.00 94.94 572 ASN A O 1
ATOM 4439 N N . ASN A 1 573 ? -8.309 -28.684 18.826 1.00 91.62 573 ASN A N 1
ATOM 4440 C CA . ASN A 1 573 ? -7.086 -27.890 18.680 1.00 91.62 573 ASN A CA 1
ATOM 4441 C C . ASN A 1 573 ? -6.968 -27.270 17.282 1.00 91.62 573 ASN A C 1
ATOM 4443 O O . ASN A 1 573 ? -7.826 -27.455 16.423 1.00 91.62 573 ASN A O 1
ATOM 4447 N N . ASN A 1 574 ? -5.876 -26.552 17.034 1.00 88.12 574 ASN A N 1
ATOM 4448 C CA . ASN A 1 574 ? -5.573 -25.963 15.733 1.00 88.12 574 ASN A CA 1
ATOM 4449 C C . ASN A 1 574 ? -5.060 -26.968 14.680 1.00 88.12 574 ASN A C 1
ATOM 4451 O O . ASN A 1 574 ? -4.615 -26.553 13.614 1.00 88.12 574 ASN A O 1
ATOM 4455 N N . PHE A 1 575 ? -5.104 -28.276 14.939 1.00 89.25 575 PHE A N 1
ATOM 4456 C CA . PHE A 1 575 ? -4.649 -29.301 14.005 1.00 89.25 575 PHE A CA 1
ATOM 4457 C C . PHE A 1 575 ? -5.678 -30.426 13.841 1.00 89.25 575 PHE A C 1
ATOM 4459 O O . PHE A 1 575 ? -6.616 -30.263 13.071 1.00 89.25 575 PHE A O 1
ATOM 4466 N N . SER A 1 576 ? -5.494 -31.579 14.492 1.00 86.94 576 SER A N 1
ATOM 4467 C CA . SER A 1 576 ? -6.336 -32.776 14.294 1.00 86.94 576 SER A CA 1
ATOM 4468 C C . SER A 1 576 ? -6.985 -33.308 15.577 1.00 86.94 576 SER A C 1
ATOM 4470 O O . SER A 1 576 ? -7.696 -34.307 15.526 1.00 86.94 576 SER A O 1
ATOM 4472 N N . TYR A 1 577 ? -6.745 -32.688 16.734 1.00 90.94 577 TYR A N 1
ATOM 4473 C CA . TYR A 1 577 ? -7.342 -33.138 17.990 1.00 90.94 577 TYR A CA 1
ATOM 4474 C C . TYR A 1 577 ? -8.794 -32.671 18.095 1.00 90.94 577 TYR A C 1
ATOM 4476 O O . TYR A 1 577 ? -9.089 -31.488 17.922 1.00 90.94 577 TYR A O 1
ATOM 4484 N N . VAL A 1 578 ? -9.666 -33.606 18.461 1.00 90.44 578 VAL A N 1
ATOM 4485 C CA . VAL A 1 578 ? -11.066 -33.391 18.824 1.00 90.44 578 VAL A CA 1
ATOM 4486 C C . VAL A 1 578 ? -11.326 -34.195 20.094 1.00 90.44 578 VAL A C 1
ATOM 4488 O O . VAL A 1 578 ? -10.895 -35.346 20.195 1.00 90.44 578 VAL A O 1
ATOM 4491 N N . LEU A 1 579 ? -12.011 -33.599 21.068 1.00 90.94 579 LEU A N 1
ATOM 4492 C CA . LEU A 1 579 ? -12.422 -34.294 22.281 1.00 90.94 579 LEU A CA 1
ATOM 4493 C C . LEU A 1 579 ? -13.381 -35.434 21.909 1.00 90.94 579 LEU A C 1
ATOM 4495 O O . LEU A 1 579 ? -14.445 -35.187 21.342 1.00 90.94 579 LEU A O 1
ATOM 4499 N N . ALA A 1 580 ? -12.985 -36.673 22.207 1.00 82.88 580 ALA A N 1
ATOM 4500 C CA . ALA A 1 580 ? -13.701 -37.873 21.769 1.00 82.88 580 ALA A CA 1
ATOM 4501 C C . ALA A 1 580 ? -15.065 -38.053 22.456 1.00 82.88 580 ALA A C 1
ATOM 4503 O O . ALA A 1 580 ? -15.995 -38.585 21.853 1.00 82.88 580 ALA A O 1
ATOM 4504 N N . GLU A 1 581 ? -15.189 -37.614 23.710 1.00 84.50 581 GLU A N 1
ATOM 4505 C CA . GLU A 1 581 ? -16.435 -37.712 24.465 1.00 84.50 581 GLU A CA 1
ATOM 4506 C C . GLU A 1 581 ? -17.433 -36.654 23.989 1.00 84.50 581 GLU A C 1
ATOM 4508 O O . GLU A 1 581 ? -17.221 -35.446 24.146 1.00 84.50 581 GLU A O 1
ATOM 4513 N N . SER A 1 582 ? -18.540 -37.104 23.398 1.00 78.62 582 SER A N 1
ATOM 4514 C CA . SER A 1 582 ? -19.641 -36.211 23.046 1.00 78.62 582 SER A CA 1
ATOM 4515 C C . SER A 1 582 ? -20.303 -35.680 24.317 1.00 78.62 582 SER A C 1
ATOM 4517 O O . SER A 1 582 ? -20.602 -36.411 25.262 1.00 78.62 582 SER A O 1
ATOM 4519 N N . SER A 1 583 ? -20.538 -34.376 24.326 1.00 86.75 583 SER A N 1
ATOM 4520 C CA . SER A 1 583 ? -21.344 -33.685 25.321 1.00 86.75 583 SER A CA 1
ATOM 4521 C C . SER A 1 583 ? -22.155 -32.611 24.609 1.00 86.75 583 SER A C 1
ATOM 4523 O O . SER A 1 583 ? -21.791 -32.171 23.515 1.00 86.75 583 SER A O 1
ATOM 4525 N N . ALA A 1 584 ? -23.233 -32.138 25.242 1.00 85.25 584 ALA A N 1
ATOM 4526 C CA . ALA A 1 584 ? -24.100 -31.118 24.650 1.00 85.25 584 ALA A CA 1
ATOM 4527 C C . ALA A 1 584 ? -23.332 -29.857 24.203 1.00 85.25 584 ALA A C 1
ATOM 4529 O O . ALA A 1 584 ? -23.728 -29.201 23.237 1.00 85.25 584 ALA A O 1
ATOM 4530 N N . PHE A 1 585 ? -22.232 -29.518 24.890 1.00 93.38 585 PHE A N 1
ATOM 4531 C CA . PHE A 1 585 ? -21.384 -28.396 24.502 1.00 93.38 585 PHE A CA 1
ATOM 4532 C C . PHE A 1 585 ? -20.255 -28.788 23.535 1.00 93.38 585 PHE A C 1
ATOM 4534 O O . PHE A 1 585 ? -19.978 -28.014 22.623 1.00 93.38 585 PHE A O 1
ATOM 4541 N N . ASN A 1 586 ? -19.647 -29.977 23.652 1.00 94.44 586 ASN A N 1
ATOM 4542 C CA . ASN A 1 586 ? -18.619 -30.412 22.696 1.00 94.44 586 ASN A CA 1
ATOM 4543 C C . ASN A 1 586 ? -19.185 -30.505 21.268 1.00 94.44 586 ASN A C 1
ATOM 4545 O O . ASN A 1 586 ? -18.607 -29.947 20.338 1.00 94.44 586 ASN A O 1
ATOM 4549 N N . ASP A 1 587 ? -20.370 -31.096 21.095 1.00 94.25 587 ASP A N 1
ATOM 4550 C CA . ASP A 1 587 ? -21.038 -31.160 19.789 1.00 94.25 587 ASP A CA 1
ATOM 4551 C C . ASP A 1 587 ? -21.266 -29.757 19.209 1.00 94.25 587 ASP A C 1
ATOM 4553 O O . ASP A 1 587 ? -21.051 -29.497 18.021 1.00 94.25 587 ASP A O 1
ATOM 4557 N N . ARG A 1 588 ? -21.655 -28.815 20.069 1.00 95.81 588 ARG A N 1
ATOM 4558 C CA . ARG A 1 588 ? -21.826 -27.414 19.692 1.00 95.81 588 ARG A CA 1
ATOM 4559 C C . ARG A 1 588 ? -20.506 -26.759 19.291 1.00 95.81 588 ARG A C 1
ATOM 4561 O O . ARG A 1 588 ? -20.496 -26.033 18.303 1.00 95.81 588 ARG A O 1
ATOM 4568 N N . ALA A 1 589 ? -19.416 -27.031 20.003 1.00 96.56 589 ALA A N 1
ATOM 4569 C CA . ALA A 1 589 ? -18.086 -26.530 19.674 1.00 96.56 589 ALA A CA 1
ATOM 4570 C C . ALA A 1 589 ? -17.614 -27.047 18.300 1.00 96.56 589 ALA A C 1
ATOM 4572 O O . ALA A 1 589 ? -17.200 -26.251 17.459 1.00 96.56 589 ALA A O 1
ATOM 4573 N N . GLN A 1 590 ? -17.774 -28.344 18.006 1.00 96.50 590 GLN A N 1
ATOM 4574 C CA . GLN A 1 590 ? -17.408 -28.887 16.687 1.00 96.50 590 GLN A CA 1
ATOM 4575 C C . GLN A 1 590 ? -18.269 -28.305 15.560 1.00 96.50 590 GLN A C 1
ATOM 4577 O O . GLN A 1 590 ? -17.763 -27.950 14.492 1.00 96.50 590 GLN A O 1
ATOM 4582 N N . ALA A 1 591 ? -19.574 -28.158 15.802 1.00 97.25 591 ALA A N 1
ATOM 4583 C CA . ALA A 1 591 ? -20.474 -27.534 14.842 1.00 97.25 591 ALA A CA 1
ATOM 4584 C C . ALA A 1 591 ? -20.149 -26.051 14.620 1.00 97.25 591 ALA A C 1
ATOM 4586 O O . ALA A 1 591 ? -20.286 -25.576 13.498 1.00 97.25 591 ALA A O 1
ATOM 4587 N N . PHE A 1 592 ? -19.681 -25.338 15.649 1.00 98.00 592 PHE A N 1
ATOM 4588 C CA . PHE A 1 592 ? -19.241 -23.950 15.540 1.00 98.00 592 PHE A CA 1
ATOM 4589 C C . PHE A 1 592 ? -18.020 -23.808 14.622 1.00 98.00 592 PHE A C 1
ATOM 4591 O O . PHE A 1 592 ? -18.065 -23.014 13.682 1.00 98.00 592 PHE A O 1
ATOM 4598 N N . SER A 1 593 ? -16.967 -24.614 14.814 1.00 98.19 593 SER A N 1
ATOM 4599 C CA . SER A 1 593 ? -15.798 -24.617 13.918 1.00 98.19 593 SER A CA 1
ATOM 4600 C C . SER A 1 593 ? -16.202 -24.874 12.463 1.00 98.19 593 SER A C 1
ATOM 4602 O O . SER A 1 593 ? -15.839 -24.100 11.575 1.00 98.19 593 SER A O 1
ATOM 4604 N N . HIS A 1 594 ? -17.038 -25.890 12.218 1.00 97.69 594 HIS A N 1
ATOM 4605 C CA . HIS A 1 594 ? -17.553 -26.184 10.879 1.00 97.69 594 HIS A CA 1
ATOM 4606 C C . HIS A 1 594 ? -18.392 -25.025 10.309 1.00 97.69 594 HIS A C 1
ATOM 4608 O O . HIS A 1 594 ? -18.186 -24.608 9.169 1.00 97.69 594 HIS A O 1
ATOM 4614 N N . PHE A 1 595 ? -19.289 -24.454 11.115 1.00 97.44 595 PHE A N 1
ATOM 4615 C CA . PHE A 1 595 ? -20.102 -23.303 10.736 1.00 97.44 595 PHE A CA 1
ATOM 4616 C C . PHE A 1 595 ? -19.239 -22.120 10.293 1.00 97.44 595 PHE A C 1
ATOM 4618 O O . PHE A 1 595 ? -19.540 -21.524 9.268 1.00 97.44 595 PHE A O 1
ATOM 4625 N N . THR A 1 596 ? -18.152 -21.792 11.000 1.00 97.38 596 THR A N 1
ATOM 4626 C CA . THR A 1 596 ? -17.295 -20.652 10.619 1.00 97.38 596 THR A CA 1
ATOM 4627 C C . THR A 1 596 ? -16.642 -20.831 9.244 1.00 97.38 596 THR A C 1
ATOM 4629 O O . THR A 1 596 ? -16.549 -19.869 8.475 1.00 97.38 596 THR A O 1
ATOM 4632 N N . PHE A 1 597 ? -16.282 -22.069 8.890 1.00 97.06 597 PHE A N 1
ATOM 4633 C CA . PHE A 1 597 ? -15.787 -22.417 7.558 1.00 97.06 597 PHE A CA 1
ATOM 4634 C C . PHE A 1 597 ? -16.849 -22.239 6.482 1.00 97.06 597 PHE A C 1
ATOM 4636 O O . PHE A 1 597 ? -16.611 -21.557 5.487 1.00 97.06 597 PHE A O 1
ATOM 4643 N N . GLU A 1 598 ? -18.045 -22.775 6.701 1.00 95.38 598 GLU A N 1
ATOM 4644 C CA . GLU A 1 598 ? -19.153 -22.634 5.757 1.00 95.38 598 GLU A CA 1
ATOM 4645 C C . GLU A 1 598 ? -19.580 -21.159 5.610 1.00 95.38 598 GLU A C 1
ATOM 4647 O O . GLU A 1 598 ? -19.755 -20.647 4.503 1.00 95.38 598 GLU A O 1
ATOM 4652 N N . ARG A 1 599 ? -19.690 -20.438 6.732 1.00 92.75 599 ARG A N 1
ATOM 4653 C CA . ARG A 1 599 ? -20.168 -19.052 6.805 1.00 92.75 599 ARG A CA 1
ATOM 4654 C C . ARG A 1 599 ? -19.219 -18.050 6.157 1.00 92.75 599 ARG A C 1
ATOM 4656 O O . ARG A 1 599 ? -19.672 -17.015 5.667 1.00 92.75 599 ARG A O 1
ATOM 4663 N N . SER A 1 600 ? -17.927 -18.360 6.143 1.00 93.06 600 SER A N 1
ATOM 4664 C CA . SER A 1 600 ? -16.895 -17.573 5.467 1.00 93.06 600 SER A CA 1
ATOM 4665 C C . SER A 1 600 ? -16.647 -18.013 4.022 1.00 93.06 600 SER A C 1
ATOM 4667 O O . SER A 1 600 ? -15.689 -17.545 3.415 1.00 93.06 600 SER A O 1
ATOM 4669 N N . TRP A 1 601 ? -17.458 -18.918 3.462 1.00 92.50 601 TRP A N 1
ATOM 4670 C CA . TRP A 1 601 ? -17.258 -19.498 2.123 1.00 92.50 601 TRP A CA 1
ATOM 4671 C C . TRP A 1 601 ? -15.879 -20.155 1.964 1.00 92.50 601 TRP A C 1
ATOM 4673 O O . TRP A 1 601 ? -15.191 -20.020 0.950 1.00 92.50 601 TRP A O 1
ATOM 4683 N N . GLY A 1 602 ? -15.445 -20.842 3.019 1.00 93.12 602 GLY A N 1
ATOM 4684 C CA . GLY A 1 602 ? -14.192 -21.576 3.075 1.00 93.12 602 GLY A CA 1
ATOM 4685 C C . GLY A 1 602 ? -12.946 -20.702 3.117 1.00 93.12 602 GLY A C 1
ATOM 4686 O O . GLY A 1 602 ? -11.878 -21.178 2.722 1.00 93.12 602 GLY A O 1
ATOM 4687 N N . HIS A 1 603 ? -13.062 -19.440 3.536 1.00 93.00 603 HIS A N 1
ATOM 4688 C CA . HIS A 1 603 ? -11.916 -18.547 3.705 1.00 93.00 603 HIS A CA 1
ATOM 4689 C C . HIS A 1 603 ? -11.317 -18.615 5.109 1.00 93.00 603 HIS A C 1
ATOM 4691 O O . HIS A 1 603 ? -10.120 -18.376 5.248 1.00 93.00 603 HIS A O 1
ATOM 4697 N N . MET A 1 604 ? -12.114 -18.939 6.133 1.00 95.31 604 MET A N 1
ATOM 4698 C CA . MET A 1 604 ? -11.703 -18.904 7.539 1.00 95.31 604 MET A CA 1
ATOM 4699 C C . MET A 1 604 ? -12.291 -20.050 8.350 1.00 95.31 604 MET A C 1
ATOM 4701 O O . MET A 1 604 ? -13.411 -20.463 8.097 1.00 95.31 604 MET A O 1
ATOM 4705 N N . MET A 1 605 ? -11.586 -20.525 9.371 1.00 97.00 605 MET A N 1
ATOM 4706 C CA . MET A 1 605 ? -12.104 -21.524 10.307 1.00 97.00 605 MET A CA 1
ATOM 4707 C C . MET A 1 605 ? -11.595 -21.235 11.712 1.00 97.00 605 MET A C 1
ATOM 4709 O O . MET A 1 605 ? -10.385 -21.191 11.928 1.00 97.00 605 MET A O 1
ATOM 4713 N N . VAL A 1 606 ? -12.517 -21.068 12.659 1.00 97.81 606 VAL A N 1
ATOM 4714 C CA . VAL A 1 606 ? -12.186 -20.908 14.077 1.00 97.81 606 VAL A CA 1
ATOM 4715 C C . VAL A 1 606 ? -11.944 -22.283 14.695 1.00 97.81 606 VAL A C 1
ATOM 4717 O O . VAL A 1 606 ? -12.791 -23.173 14.603 1.00 97.81 606 VAL A O 1
ATOM 4720 N N . VAL A 1 607 ? -10.796 -22.450 15.339 1.00 96.69 607 VAL A N 1
ATOM 4721 C CA . VAL A 1 607 ? -10.318 -23.691 15.962 1.00 96.69 607 VAL A CA 1
ATOM 4722 C C . VAL A 1 607 ? -9.628 -23.381 17.294 1.00 96.69 607 VAL A C 1
ATOM 4724 O O . VAL A 1 607 ? -9.631 -22.241 17.758 1.00 96.69 607 VAL A O 1
ATOM 4727 N N . ASP A 1 608 ? -9.039 -24.404 17.914 1.00 95.50 608 ASP A N 1
ATOM 4728 C CA . ASP A 1 608 ? -8.477 -24.332 19.267 1.00 95.50 608 ASP A CA 1
ATOM 4729 C C . ASP A 1 608 ? -9.519 -23.869 20.293 1.00 95.50 608 ASP A C 1
ATOM 4731 O O . ASP A 1 608 ? -9.288 -22.991 21.120 1.00 95.50 608 ASP A O 1
ATOM 4735 N N . LEU A 1 609 ? -10.718 -24.450 20.196 1.00 96.62 609 LEU A N 1
ATOM 4736 C CA . LEU A 1 609 ? -11.835 -24.140 21.076 1.00 96.62 609 LEU A CA 1
ATOM 4737 C C . LEU A 1 609 ? -11.573 -24.731 22.459 1.00 96.62 609 LEU A C 1
ATOM 4739 O O . LEU A 1 609 ? -11.674 -25.941 22.664 1.00 96.62 609 LEU A O 1
ATOM 4743 N N . GLN A 1 610 ? -11.255 -23.866 23.414 1.00 94.19 610 GLN A N 1
ATOM 4744 C CA . GLN A 1 610 ? -10.868 -24.245 24.769 1.00 94.19 610 GLN A CA 1
ATOM 4745 C C . GLN A 1 610 ? -11.333 -23.207 25.793 1.00 94.19 610 GLN A C 1
ATOM 4747 O O . GLN A 1 610 ? -11.423 -22.022 25.481 1.00 94.19 610 GLN A O 1
ATOM 4752 N N . GLY A 1 611 ? -11.655 -23.632 27.011 1.00 93.50 611 GLY A N 1
ATOM 4753 C CA . GLY A 1 611 ? -12.145 -22.738 28.062 1.00 93.50 611 GLY A CA 1
ATOM 4754 C C . GLY A 1 611 ? -12.885 -23.478 29.167 1.00 93.50 611 GLY A C 1
ATOM 4755 O O . GLY A 1 611 ? -12.647 -24.661 29.387 1.00 93.50 611 GLY A O 1
ATOM 4756 N N . VAL A 1 612 ? -13.790 -22.786 29.859 1.00 92.62 612 VAL A N 1
ATOM 4757 C CA . VAL A 1 612 ? -14.598 -23.369 30.941 1.00 92.62 612 VAL A CA 1
ATOM 4758 C C . VAL A 1 612 ? -16.063 -23.336 30.538 1.00 92.62 612 VAL A C 1
ATOM 4760 O O . VAL A 1 612 ? -16.642 -22.266 30.328 1.00 92.62 612 VAL A O 1
ATOM 4763 N N . GLY A 1 613 ? -16.667 -24.519 30.430 1.00 92.06 613 GLY A N 1
ATOM 4764 C CA . GLY A 1 613 ? -18.038 -24.662 29.957 1.00 92.06 613 GLY A CA 1
ATOM 4765 C C . GLY A 1 613 ? -18.205 -23.991 28.597 1.00 92.06 613 GLY A C 1
ATOM 4766 O O . GLY A 1 613 ? -17.592 -24.414 27.618 1.00 92.06 613 GLY A O 1
ATOM 4767 N N . ASN A 1 614 ? -19.019 -22.936 28.556 1.00 93.25 614 ASN A N 1
ATOM 4768 C CA . ASN A 1 614 ? -19.388 -22.244 27.330 1.00 93.25 614 ASN A CA 1
ATOM 4769 C C . ASN A 1 614 ? -18.630 -20.937 27.046 1.00 93.25 614 ASN A C 1
ATOM 4771 O O . ASN A 1 614 ? -18.874 -20.308 26.014 1.00 93.25 614 ASN A O 1
ATOM 4775 N N . LEU A 1 615 ? -17.733 -20.535 27.950 1.00 94.12 615 LEU A N 1
ATOM 4776 C CA . LEU A 1 615 ? -16.872 -19.368 27.794 1.00 94.12 615 LEU A CA 1
ATOM 4777 C C . LEU A 1 615 ? -15.471 -19.822 27.375 1.00 94.12 615 LEU A C 1
ATOM 4779 O O . LEU A 1 615 ? -14.724 -20.413 28.158 1.00 94.12 615 LEU A O 1
ATOM 4783 N N . LEU A 1 616 ? -15.137 -19.544 26.120 1.00 95.25 616 LEU A N 1
ATOM 4784 C CA . LEU A 1 616 ? -13.904 -19.953 25.463 1.00 95.25 616 LEU A CA 1
ATOM 4785 C C . LEU A 1 616 ? -12.856 -18.836 25.503 1.00 95.25 616 LEU A C 1
ATOM 4787 O O . LEU A 1 616 ? -13.186 -17.650 25.526 1.00 95.25 616 LEU A O 1
ATOM 4791 N N . THR A 1 617 ? -11.582 -19.208 25.500 1.00 91.06 617 THR A N 1
ATOM 4792 C CA . THR A 1 617 ? -10.438 -18.292 25.550 1.00 91.06 617 THR A CA 1
ATOM 4793 C C . THR A 1 617 ? -9.307 -18.789 24.656 1.00 91.06 617 THR A C 1
ATOM 4795 O O . THR A 1 617 ? -9.252 -19.971 24.328 1.00 91.06 617 THR A O 1
ATOM 4798 N N . ASP A 1 618 ? -8.416 -17.879 24.263 1.00 87.25 618 ASP A N 1
ATOM 4799 C CA . ASP A 1 618 ? -7.257 -18.151 23.404 1.00 87.25 618 ASP A CA 1
ATOM 4800 C C . ASP A 1 618 ? -7.589 -18.982 22.124 1.00 87.25 618 ASP A C 1
ATOM 4802 O O . ASP A 1 618 ? -6.949 -20.010 21.894 1.00 87.25 618 ASP A O 1
ATOM 4806 N N . PRO A 1 619 ? -8.596 -18.599 21.299 1.00 94.31 619 PRO A N 1
ATOM 4807 C CA . PRO A 1 619 ? -8.915 -19.314 20.060 1.00 94.31 619 PRO A CA 1
ATOM 4808 C C . PRO A 1 619 ? -7.922 -19.006 18.931 1.00 94.31 619 PRO A C 1
ATOM 4810 O O . PRO A 1 619 ? -7.253 -17.974 18.937 1.00 94.31 619 PRO A O 1
ATOM 4813 N N . CYS A 1 620 ? -7.915 -19.853 17.902 1.00 93.50 620 CYS A N 1
ATOM 4814 C CA . CYS A 1 620 ? -7.121 -19.691 16.684 1.00 93.50 620 CYS A CA 1
ATOM 4815 C C . CYS A 1 620 ? -8.028 -19.575 15.443 1.00 93.50 620 CYS A C 1
ATOM 4817 O O . CYS A 1 620 ? -9.123 -20.141 15.412 1.00 93.50 620 CYS A O 1
ATOM 4819 N N . ILE A 1 621 ? -7.574 -18.862 14.405 1.00 95.19 621 ILE A N 1
ATOM 4820 C CA . ILE A 1 621 ? -8.230 -18.815 13.091 1.00 95.19 621 ILE A CA 1
ATOM 4821 C C . ILE A 1 621 ? -7.259 -19.300 12.017 1.00 95.19 621 ILE A C 1
ATOM 4823 O O . ILE A 1 621 ? -6.229 -18.676 11.770 1.00 95.19 621 ILE A O 1
ATOM 4827 N N . HIS A 1 622 ? -7.644 -20.363 11.312 1.00 94.44 622 HIS A N 1
ATOM 4828 C CA . HIS A 1 622 ? -7.037 -20.713 10.029 1.00 94.44 622 HIS A CA 1
ATOM 4829 C C . HIS A 1 622 ? -7.637 -19.836 8.934 1.00 94.44 622 HIS A C 1
ATOM 4831 O O . HIS A 1 622 ? -8.858 -19.696 8.877 1.00 94.44 622 HIS A O 1
ATOM 4837 N N . THR A 1 623 ? -6.819 -19.267 8.048 1.00 92.75 623 THR A N 1
ATOM 4838 C CA . THR A 1 623 ? -7.287 -18.394 6.952 1.00 92.75 623 THR A CA 1
ATOM 4839 C C . THR A 1 623 ? -6.608 -18.711 5.616 1.00 92.75 623 THR A C 1
ATOM 4841 O O . THR A 1 623 ? -5.449 -19.110 5.581 1.00 92.75 623 THR A O 1
ATOM 4844 N N . LYS A 1 624 ? -7.322 -18.544 4.493 1.00 87.88 624 LYS A N 1
ATOM 4845 C CA . LYS A 1 624 ? -6.735 -18.615 3.135 1.00 87.88 624 LYS A CA 1
ATOM 4846 C C . LYS A 1 624 ? -5.965 -17.357 2.736 1.00 87.88 624 LYS A C 1
ATOM 4848 O O . LYS A 1 624 ? -5.253 -17.383 1.740 1.00 87.88 624 LYS A O 1
ATOM 4853 N N . TYR A 1 625 ? -6.180 -16.258 3.447 1.00 83.50 625 TYR A N 1
ATOM 4854 C CA . TYR A 1 625 ? -5.560 -14.978 3.144 1.00 83.50 625 TYR A CA 1
ATOM 4855 C C . TYR A 1 625 ? -4.172 -14.913 3.779 1.00 83.50 625 TYR A C 1
ATOM 4857 O O . TYR A 1 625 ? -4.069 -14.835 5.004 1.00 83.50 625 TYR A O 1
ATOM 4865 N N . ASP A 1 626 ? -3.128 -14.932 2.948 1.00 72.69 626 ASP A N 1
ATOM 4866 C CA . ASP A 1 626 ? -1.727 -14.901 3.391 1.00 72.69 626 ASP A CA 1
ATOM 4867 C C . ASP A 1 626 ? -1.363 -13.602 4.122 1.00 72.69 626 ASP A C 1
ATOM 4869 O O . ASP A 1 626 ? -0.348 -13.536 4.808 1.00 72.69 626 ASP A O 1
ATOM 4873 N N . ASP A 1 627 ? -2.172 -12.552 3.975 1.00 72.44 627 ASP A N 1
ATOM 4874 C CA . ASP A 1 627 ? -1.980 -11.251 4.597 1.00 72.44 627 ASP A CA 1
ATOM 4875 C C . ASP A 1 627 ? -2.651 -11.085 5.971 1.00 72.44 627 ASP A C 1
ATOM 4877 O O . ASP A 1 627 ? -2.359 -10.107 6.660 1.00 72.44 627 ASP A O 1
ATOM 4881 N N . ARG A 1 628 ? -3.485 -12.041 6.407 1.00 80.69 628 ARG A N 1
ATOM 4882 C CA . ARG A 1 628 ? -4.233 -11.968 7.673 1.00 80.69 628 ARG A CA 1
ATOM 4883 C C . ARG A 1 628 ? -3.627 -12.848 8.765 1.00 80.69 628 ARG A C 1
ATOM 4885 O O . ARG A 1 628 ? -3.298 -14.005 8.526 1.00 80.69 628 ARG A O 1
ATOM 4892 N N . PHE A 1 629 ? -3.569 -12.309 9.985 1.00 78.25 629 PHE A N 1
ATOM 4893 C CA . PHE A 1 629 ? -3.100 -13.006 11.192 1.00 78.25 629 PHE A CA 1
ATOM 4894 C C . PHE A 1 629 ? -1.688 -13.619 11.055 1.00 78.25 629 PHE A C 1
ATOM 4896 O O . PHE A 1 629 ? -1.475 -14.792 11.366 1.00 78.25 629 PHE A O 1
ATOM 4903 N N . LYS A 1 630 ? -0.731 -12.839 10.521 1.00 72.38 630 LYS A N 1
ATOM 4904 C CA . LYS A 1 630 ? 0.641 -13.295 10.208 1.00 72.38 630 LYS A CA 1
ATOM 4905 C C . LYS A 1 630 ? 1.516 -13.522 11.437 1.00 72.38 630 LYS A C 1
ATOM 4907 O O . LYS A 1 630 ? 2.519 -14.225 11.338 1.00 72.38 630 LYS A O 1
ATOM 4912 N N . LEU A 1 631 ? 1.204 -12.865 12.551 1.00 68.38 631 LEU A N 1
ATOM 4913 C CA . LEU A 1 631 ? 1.978 -12.975 13.787 1.00 68.38 631 LEU A CA 1
ATOM 4914 C C . LEU A 1 631 ? 1.541 -14.194 14.613 1.00 68.38 631 LEU A C 1
ATOM 4916 O O . LEU A 1 631 ? 2.255 -14.604 15.525 1.00 68.38 631 LEU A O 1
ATOM 4920 N N . SER A 1 632 ? 0.394 -14.792 14.283 1.00 69.56 632 SER A N 1
ATOM 4921 C CA . SER A 1 632 ? -0.115 -15.998 14.920 1.00 69.56 632 SER A CA 1
ATOM 4922 C C . SER A 1 632 ? 0.518 -17.261 14.331 1.00 69.56 632 SER A C 1
ATOM 4924 O O . SER A 1 632 ? 0.090 -17.781 13.302 1.00 69.56 632 SER A O 1
ATOM 4926 N N . GLU A 1 633 ? 1.487 -17.833 15.045 1.00 72.31 633 GLU A N 1
ATOM 4927 C CA . GLU A 1 633 ? 2.133 -19.111 14.686 1.00 72.31 633 GLU A CA 1
ATOM 4928 C C . GLU A 1 633 ? 1.162 -20.310 14.674 1.00 72.31 633 GLU A C 1
ATOM 4930 O O . GLU A 1 633 ? 1.482 -21.384 14.164 1.00 72.31 633 GLU A O 1
ATOM 4935 N N . THR A 1 634 ? -0.038 -20.147 15.244 1.00 81.06 634 THR A N 1
ATOM 4936 C CA . THR A 1 634 ? -1.057 -21.206 15.315 1.00 81.06 634 THR A CA 1
ATOM 4937 C C . THR A 1 634 ? -1.913 -21.319 14.051 1.00 81.06 634 THR A C 1
ATOM 4939 O O . THR A 1 634 ? -2.571 -22.349 13.874 1.00 81.06 634 THR A O 1
ATOM 4942 N N . ASN A 1 635 ? -1.875 -20.314 13.167 1.00 87.31 635 ASN A N 1
ATOM 4943 C CA . ASN A 1 635 ? -2.563 -20.300 11.878 1.00 87.31 635 ASN A CA 1
ATOM 4944 C C . ASN A 1 635 ? -1.820 -21.182 10.860 1.00 87.31 635 ASN A C 1
ATOM 4946 O O . ASN A 1 635 ? -0.731 -20.858 10.393 1.00 87.31 635 ASN A O 1
ATOM 4950 N N . LEU A 1 636 ? -2.433 -22.300 10.475 1.00 86.56 636 LEU A N 1
ATOM 4951 C CA . LEU A 1 636 ? -1.874 -23.268 9.522 1.00 86.56 636 LEU A CA 1
ATOM 4952 C C . LEU A 1 636 ? -2.441 -23.099 8.103 1.00 86.56 636 LEU A C 1
ATOM 4954 O O . LEU A 1 636 ? -2.268 -23.974 7.243 1.00 86.56 636 LEU A O 1
ATOM 4958 N N . GLY A 1 637 ? -3.166 -22.006 7.868 1.00 88.31 637 GLY A N 1
ATOM 4959 C CA . GLY A 1 637 ? -3.821 -21.681 6.610 1.00 88.31 637 GLY A CA 1
ATOM 4960 C C . GLY A 1 637 ? -4.668 -22.825 6.052 1.00 88.31 637 GLY A C 1
ATOM 4961 O O . GLY A 1 637 ? -5.374 -23.531 6.777 1.00 88.31 637 GLY A O 1
ATOM 4962 N N . ALA A 1 638 ? -4.565 -23.065 4.742 1.00 88.06 638 ALA A N 1
ATOM 4963 C CA . ALA A 1 638 ? -5.354 -24.093 4.062 1.00 88.06 638 ALA A CA 1
ATOM 4964 C C . ALA A 1 638 ? -5.108 -25.528 4.572 1.00 88.06 638 ALA A C 1
ATOM 4966 O O . ALA A 1 638 ? -5.994 -26.382 4.461 1.00 88.06 638 ALA A O 1
ATOM 4967 N N . LYS A 1 639 ? -3.927 -25.809 5.144 1.00 89.50 639 LYS A N 1
ATOM 4968 C CA . LYS A 1 639 ? -3.622 -27.123 5.736 1.00 89.50 639 LYS A CA 1
ATOM 4969 C C . LYS A 1 639 ? -4.468 -27.366 6.984 1.00 89.50 639 LYS A C 1
ATOM 4971 O O . LYS A 1 639 ? -4.952 -28.478 7.170 1.00 89.50 639 LYS A O 1
ATOM 4976 N N . GLY A 1 640 ? -4.704 -26.322 7.778 1.00 91.06 640 GLY A N 1
ATOM 4977 C CA . GLY A 1 640 ? -5.528 -26.385 8.982 1.00 91.06 640 GLY A CA 1
ATOM 4978 C C . GLY A 1 640 ? -6.964 -26.840 8.711 1.00 91.06 640 GLY A C 1
ATOM 4979 O O . GLY A 1 640 ? -7.481 -27.688 9.434 1.00 91.06 640 GLY A O 1
ATOM 4980 N N . PHE A 1 641 ? -7.581 -26.378 7.615 1.00 93.50 641 PHE A N 1
ATOM 4981 C CA . PHE A 1 641 ? -8.929 -26.824 7.231 1.00 93.50 641 PHE A CA 1
ATOM 4982 C C . PHE A 1 641 ? -8.980 -28.326 6.951 1.00 93.50 641 PHE A C 1
ATOM 4984 O O . PHE A 1 641 ? -9.881 -29.020 7.419 1.00 93.50 641 PHE A O 1
ATOM 4991 N N . LYS A 1 642 ? -8.000 -28.838 6.194 1.00 91.69 642 LYS A N 1
ATOM 4992 C CA . LYS A 1 642 ? -7.915 -30.266 5.865 1.00 91.69 642 LYS A CA 1
ATOM 4993 C C . LYS A 1 642 ? -7.735 -31.107 7.123 1.00 91.69 642 LYS A C 1
ATOM 4995 O O . LYS A 1 642 ? -8.418 -32.118 7.264 1.00 91.69 642 LYS A O 1
ATOM 5000 N N . SER A 1 643 ? -6.869 -30.668 8.036 1.00 92.19 643 SER A N 1
ATOM 5001 C CA . SER A 1 643 ? -6.644 -31.346 9.314 1.00 92.19 643 SER A CA 1
ATOM 5002 C C . SER A 1 643 ? -7.914 -31.418 10.163 1.00 92.19 643 SER A C 1
ATOM 5004 O O . SER A 1 643 ? -8.230 -32.489 10.675 1.00 92.19 643 SER A O 1
ATOM 5006 N N . PHE A 1 644 ? -8.695 -30.336 10.235 1.00 94.88 644 PHE A N 1
ATOM 5007 C CA . PHE A 1 644 ? -9.982 -30.343 10.935 1.00 94.88 644 PHE A CA 1
ATOM 5008 C C . PHE A 1 644 ? -10.976 -31.331 10.302 1.00 94.88 644 PHE A C 1
ATOM 5010 O O . PHE A 1 644 ? -11.513 -32.201 10.983 1.00 94.88 644 PHE A O 1
ATOM 5017 N N . PHE A 1 645 ? -11.200 -31.264 8.984 1.00 95.19 645 PHE A N 1
ATOM 5018 C CA . PHE A 1 645 ? -12.165 -32.147 8.309 1.00 95.19 645 PHE A CA 1
ATOM 5019 C C . PHE A 1 645 ? -11.745 -33.626 8.280 1.00 95.19 645 PHE A C 1
ATOM 5021 O O . PHE A 1 645 ? -12.599 -34.510 8.142 1.00 95.19 645 PHE A O 1
ATOM 5028 N N . ALA A 1 646 ? -10.452 -33.920 8.435 1.00 91.75 646 ALA A N 1
ATOM 5029 C CA . ALA A 1 646 ? -9.955 -35.286 8.552 1.00 91.75 646 ALA A CA 1
ATOM 5030 C C . ALA A 1 646 ? -10.493 -35.997 9.804 1.00 91.75 646 ALA A C 1
ATOM 5032 O O . ALA A 1 646 ? -10.714 -37.207 9.760 1.00 91.75 646 ALA A O 1
ATOM 5033 N N . THR A 1 647 ? -10.757 -35.264 10.890 1.00 91.19 647 THR A N 1
ATOM 5034 C CA . THR A 1 647 ? -11.244 -35.832 12.157 1.00 91.19 647 THR A CA 1
ATOM 5035 C C . THR A 1 647 ? -12.675 -35.429 12.502 1.00 91.19 647 THR A C 1
ATOM 5037 O O . THR A 1 647 ? -13.354 -36.174 13.208 1.00 91.19 647 THR A O 1
ATOM 5040 N N . HIS A 1 648 ? -13.184 -34.332 11.936 1.00 93.50 648 HIS A N 1
ATOM 5041 C CA . HIS A 1 648 ? -14.556 -33.871 12.138 1.00 93.50 648 HIS A CA 1
ATOM 5042 C C . HIS A 1 648 ? -15.604 -34.887 11.663 1.00 93.50 648 HIS A C 1
ATOM 5044 O O . HIS A 1 648 ? -15.454 -35.540 10.623 1.00 93.50 648 HIS A O 1
ATOM 5050 N N . GLN A 1 649 ? -16.695 -34.976 12.422 1.00 92.00 649 GLN A N 1
ATOM 5051 C CA . GLN A 1 649 ? -17.907 -35.712 12.078 1.00 92.00 649 GLN A CA 1
ATOM 5052 C C . GLN A 1 649 ? -19.106 -34.788 12.293 1.00 92.00 649 GLN A C 1
ATOM 5054 O O . GLN A 1 649 ? -19.280 -34.217 13.370 1.00 92.00 649 GLN A O 1
ATOM 5059 N N . CYS A 1 650 ? -19.936 -34.618 11.262 1.00 94.62 650 CYS A N 1
ATOM 5060 C CA . CYS A 1 650 ? -21.118 -33.770 11.373 1.00 94.62 650 CYS A CA 1
ATOM 5061 C C . CYS A 1 650 ? -22.118 -34.359 12.375 1.00 94.62 650 CYS A C 1
ATOM 5063 O O . CYS A 1 650 ? -22.589 -35.481 12.203 1.00 94.62 650 CYS A O 1
ATOM 5065 N N . ASN A 1 651 ? -22.477 -33.567 13.383 1.00 94.50 651 ASN A N 1
ATOM 5066 C CA . ASN A 1 651 ? -23.501 -33.898 14.374 1.00 94.50 651 ASN A CA 1
ATOM 5067 C C . ASN A 1 651 ? -24.860 -33.257 14.030 1.00 94.50 651 ASN A C 1
ATOM 5069 O O . ASN A 1 651 ? -25.015 -32.601 12.996 1.00 94.50 651 ASN A O 1
ATOM 5073 N N . GLN A 1 652 ? -25.848 -33.414 14.915 1.00 94.50 652 GLN A N 1
ATOM 5074 C CA . GLN A 1 652 ? -27.207 -32.893 14.715 1.00 94.50 652 GLN A CA 1
ATOM 5075 C C . GLN A 1 652 ? -27.257 -31.370 14.506 1.00 94.50 652 GLN A C 1
ATOM 5077 O O . GLN A 1 652 ? -28.110 -30.879 13.771 1.00 94.50 652 GLN A O 1
ATOM 5082 N N . ILE A 1 653 ? -26.337 -30.607 15.109 1.00 95.88 653 ILE A N 1
ATOM 5083 C CA . ILE A 1 653 ? -26.278 -29.150 14.924 1.00 95.88 653 ILE A CA 1
ATOM 5084 C C . ILE A 1 653 ? -25.773 -28.819 13.515 1.00 95.88 653 ILE A C 1
ATOM 5086 O O . ILE A 1 653 ? -26.348 -27.957 12.856 1.00 95.88 653 ILE A O 1
ATOM 5090 N N . CYS A 1 654 ? -24.760 -29.541 13.020 1.00 96.12 654 CYS A N 1
ATOM 5091 C CA . CYS A 1 654 ? -24.285 -29.397 11.637 1.00 96.12 654 CYS A CA 1
ATOM 5092 C C . CYS A 1 654 ? -25.409 -29.678 10.629 1.00 96.12 654 CYS A C 1
ATOM 5094 O O . CYS A 1 654 ? -25.572 -28.940 9.661 1.00 96.12 654 CYS A O 1
ATOM 5096 N N . GLN A 1 655 ? -26.200 -30.725 10.887 1.00 94.81 655 GLN A N 1
ATOM 5097 C CA . GLN A 1 655 ? -27.340 -31.111 10.052 1.00 94.81 655 GLN A CA 1
ATOM 5098 C C . GLN A 1 655 ? -28.449 -30.056 10.088 1.00 94.81 655 GLN A C 1
ATOM 5100 O O . GLN A 1 655 ? -28.946 -29.660 9.040 1.00 94.81 655 GLN A O 1
ATOM 5105 N N . ARG A 1 656 ? -28.791 -29.540 11.276 1.00 93.06 656 ARG A N 1
ATOM 5106 C CA . ARG A 1 656 ? -29.793 -28.477 11.447 1.00 93.06 656 ARG A CA 1
ATOM 5107 C C . ARG A 1 656 ? -29.399 -27.169 10.758 1.00 93.06 656 ARG A C 1
ATOM 5109 O O . ARG A 1 656 ? -30.270 -26.441 10.299 1.00 93.06 656 ARG A O 1
ATOM 5116 N N . LEU A 1 657 ? -28.105 -26.861 10.718 1.00 93.38 657 LEU A N 1
ATOM 5117 C CA . LEU A 1 657 ? -27.566 -25.709 9.993 1.00 93.38 657 LEU A CA 1
ATOM 5118 C C . LEU A 1 657 ? -27.422 -25.961 8.482 1.00 93.38 657 LEU A C 1
ATOM 5120 O O . LEU A 1 657 ? -27.122 -25.025 7.741 1.00 93.38 657 LEU A O 1
ATOM 5124 N N . GLU A 1 658 ? -27.644 -27.201 8.033 1.00 94.75 658 GLU A N 1
ATOM 5125 C CA . GLU A 1 658 ? -27.499 -27.641 6.641 1.00 94.75 658 GLU A CA 1
ATOM 5126 C C . GLU A 1 658 ? -26.091 -27.350 6.084 1.00 94.75 658 GLU A C 1
ATOM 5128 O O . GLU A 1 658 ? -25.935 -26.907 4.945 1.00 94.75 658 GLU A O 1
ATOM 5133 N N . LEU A 1 659 ? -25.054 -27.566 6.905 1.00 95.19 659 LEU A N 1
ATOM 5134 C CA . LEU A 1 659 ? -23.660 -27.365 6.496 1.00 95.19 659 LEU A CA 1
ATOM 5135 C C . LEU A 1 659 ? -23.268 -28.413 5.446 1.00 95.19 659 LEU A C 1
ATOM 5137 O O . LEU A 1 659 ? -23.426 -29.613 5.684 1.00 95.19 659 LEU A O 1
ATOM 5141 N N . LYS A 1 660 ? -22.753 -27.970 4.293 1.00 94.75 660 LYS A N 1
ATOM 5142 C CA . LYS A 1 660 ? -22.477 -28.850 3.145 1.00 94.75 660 LYS A CA 1
ATOM 5143 C C . LYS A 1 660 ? -21.077 -29.453 3.160 1.00 94.75 660 LYS A C 1
ATOM 5145 O O . LYS A 1 660 ? -20.894 -30.596 2.725 1.00 94.75 660 LYS A O 1
ATOM 5150 N N . SER A 1 661 ? -20.0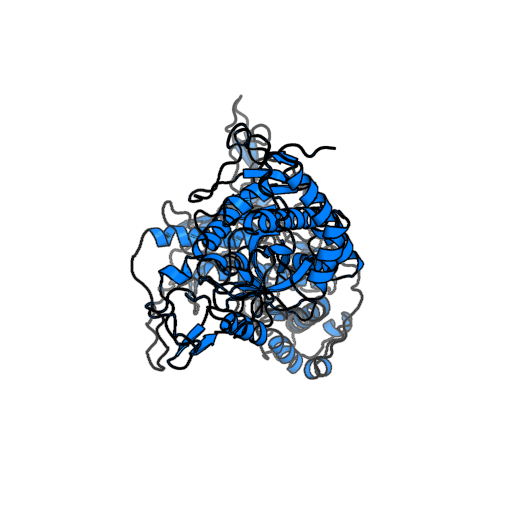97 -28.688 3.637 1.00 94.69 661 SER A N 1
ATOM 5151 C CA . SER A 1 661 ? -18.692 -29.089 3.622 1.00 94.69 661 SER A CA 1
ATOM 5152 C C . SER A 1 661 ? -18.469 -30.405 4.381 1.00 94.69 661 SER A C 1
ATOM 5154 O O . SER A 1 661 ? -19.029 -30.655 5.447 1.00 94.69 661 SER A O 1
ATOM 5156 N N . ASN A 1 662 ? -17.647 -31.294 3.822 1.00 92.81 662 ASN A N 1
ATOM 5157 C CA . ASN A 1 662 ? -17.374 -32.604 4.414 1.00 92.81 662 ASN A CA 1
ATOM 5158 C C . ASN A 1 662 ? -15.949 -33.087 4.117 1.00 92.81 662 ASN A C 1
ATOM 5160 O O . ASN A 1 662 ? -15.197 -32.466 3.364 1.00 92.81 662 ASN A O 1
ATOM 5164 N N . ARG A 1 663 ? -15.581 -34.224 4.716 1.00 92.56 663 ARG A N 1
ATOM 5165 C CA . ARG A 1 663 ? -14.240 -34.812 4.605 1.00 92.56 663 ARG A CA 1
ATOM 5166 C C . ARG A 1 663 ? -13.813 -35.082 3.161 1.00 92.56 663 ARG A C 1
ATOM 5168 O O . ARG A 1 663 ? -12.670 -34.794 2.821 1.00 92.56 663 ARG A O 1
ATOM 5175 N N . ASN A 1 664 ? -14.711 -35.596 2.319 1.00 92.19 664 ASN A N 1
ATOM 5176 C CA . ASN A 1 664 ? -14.392 -35.917 0.925 1.00 92.19 664 ASN A CA 1
ATOM 5177 C C . ASN A 1 664 ? -14.126 -34.636 0.123 1.00 92.19 664 ASN A C 1
ATOM 5179 O O . ASN A 1 664 ? -13.097 -34.522 -0.539 1.00 92.19 664 ASN A O 1
ATOM 5183 N N . MET A 1 665 ? -14.989 -33.627 0.281 1.00 93.56 665 MET A N 1
ATOM 5184 C CA . MET A 1 665 ? -14.803 -32.295 -0.311 1.00 93.56 665 MET A CA 1
ATOM 5185 C C . MET A 1 665 ? -13.471 -31.656 0.110 1.00 93.56 665 MET A C 1
ATOM 5187 O O . MET A 1 665 ? -12.752 -31.099 -0.721 1.00 93.56 665 MET A O 1
ATOM 5191 N N . ALA A 1 666 ? -13.099 -31.780 1.389 1.00 89.56 666 ALA A N 1
ATOM 5192 C CA . ALA A 1 666 ? -11.834 -31.262 1.905 1.00 89.56 666 ALA A CA 1
ATOM 5193 C C . ALA A 1 666 ? -10.604 -32.007 1.363 1.00 89.56 666 ALA A C 1
ATOM 5195 O O . ALA A 1 666 ? -9.592 -31.370 1.052 1.00 89.56 666 ALA A O 1
ATOM 5196 N N . ALA A 1 667 ? -10.689 -33.332 1.216 1.00 86.88 667 ALA A N 1
ATOM 5197 C CA . ALA A 1 667 ? -9.629 -34.145 0.624 1.00 86.88 667 ALA A CA 1
ATOM 5198 C C . ALA A 1 667 ? -9.369 -33.749 -0.840 1.00 86.88 667 ALA A C 1
ATOM 5200 O O . ALA A 1 667 ? -8.217 -33.588 -1.242 1.00 86.88 667 ALA A O 1
ATOM 5201 N N . GLU A 1 668 ? -10.437 -33.502 -1.600 1.00 89.94 668 GLU A N 1
ATOM 5202 C CA . GLU A 1 668 ? -10.383 -33.098 -3.010 1.00 89.94 668 GLU A CA 1
ATOM 5203 C C . GLU A 1 668 ? -10.167 -31.593 -3.220 1.00 89.94 668 GLU A C 1
ATOM 5205 O O . GLU A 1 668 ? -9.941 -31.152 -4.345 1.00 89.94 668 GLU A O 1
ATOM 5210 N N . ASN A 1 669 ? -10.229 -30.794 -2.150 1.00 86.94 669 ASN A N 1
ATOM 5211 C CA . ASN A 1 669 ? -10.209 -29.330 -2.193 1.00 86.94 669 ASN A CA 1
ATOM 5212 C C . ASN A 1 669 ? -11.310 -28.728 -3.095 1.00 86.94 669 ASN A C 1
ATOM 5214 O O . ASN A 1 669 ? -11.099 -27.712 -3.759 1.00 86.94 669 ASN A O 1
ATOM 5218 N N . ARG A 1 670 ? -12.489 -29.360 -3.114 1.00 90.06 670 ARG A N 1
ATOM 5219 C CA . ARG A 1 670 ? -13.678 -28.929 -3.862 1.00 90.06 670 ARG A CA 1
ATOM 5220 C C . ARG A 1 670 ? -14.843 -28.792 -2.897 1.00 90.06 670 ARG A C 1
ATOM 5222 O O . ARG A 1 670 ? -15.461 -29.785 -2.533 1.00 90.06 670 ARG A O 1
ATOM 5229 N N . PHE A 1 671 ? -15.104 -27.565 -2.460 1.00 91.12 671 PHE A N 1
ATOM 5230 C CA . PHE A 1 671 ? -16.166 -27.266 -1.504 1.00 91.12 671 PHE A CA 1
ATOM 5231 C C . PHE A 1 671 ? -17.375 -26.656 -2.202 1.00 91.12 671 PHE A C 1
ATOM 5233 O O . PHE A 1 671 ? -17.232 -25.817 -3.090 1.00 91.12 671 PHE A O 1
ATOM 5240 N N . GLU A 1 672 ? -18.555 -27.042 -1.738 1.00 88.75 672 GLU A N 1
ATOM 5241 C CA . GLU A 1 672 ? -19.810 -26.382 -2.062 1.00 88.75 672 GLU A CA 1
ATOM 5242 C C . GLU A 1 672 ? -20.329 -25.682 -0.817 1.00 88.75 672 GLU A C 1
ATOM 5244 O O . GLU A 1 672 ? -20.316 -26.268 0.262 1.00 88.75 672 GLU A O 1
ATOM 5249 N N . PHE A 1 673 ? -20.815 -24.454 -0.980 1.00 91.81 673 PHE A N 1
ATOM 5250 C CA . PHE A 1 673 ? -21.313 -23.654 0.132 1.00 91.81 673 PHE A CA 1
ATOM 5251 C C . PHE A 1 673 ? -22.799 -23.342 -0.014 1.00 91.81 673 PHE A C 1
ATOM 5253 O O . PHE A 1 673 ? -23.391 -23.391 -1.102 1.00 91.81 673 PHE A O 1
ATOM 5260 N N . ARG A 1 674 ? -23.428 -23.012 1.108 1.00 86.19 674 ARG A N 1
ATOM 5261 C CA . ARG A 1 674 ? -24.768 -22.423 1.141 1.00 86.19 674 ARG A CA 1
ATOM 5262 C C . ARG A 1 674 ? -24.770 -21.011 0.530 1.00 86.19 674 ARG A C 1
ATOM 5264 O O . ARG A 1 674 ? -23.913 -20.191 0.845 1.00 86.19 674 ARG A O 1
ATOM 5271 N N . ALA A 1 675 ? -25.770 -20.715 -0.304 1.00 77.81 675 ALA A N 1
ATOM 5272 C CA . ALA A 1 675 ? -25.896 -19.415 -0.974 1.00 77.81 675 ALA A CA 1
ATOM 5273 C C . ALA A 1 675 ? -26.480 -18.307 -0.074 1.00 77.81 675 ALA A C 1
ATOM 5275 O O . ALA A 1 675 ? -26.095 -17.148 -0.199 1.00 77.81 675 ALA A O 1
ATOM 5276 N N . THR A 1 676 ? -27.406 -18.646 0.829 1.00 82.31 676 THR A N 1
ATOM 5277 C CA . THR A 1 676 ? -28.130 -17.684 1.682 1.00 82.31 676 THR A CA 1
ATOM 5278 C C . THR A 1 676 ? -28.284 -18.217 3.100 1.00 82.31 676 THR A C 1
ATOM 5280 O O . THR A 1 676 ? -28.586 -19.391 3.267 1.00 82.31 676 THR A O 1
ATOM 5283 N N . TRP A 1 677 ? -28.117 -17.379 4.124 1.00 85.12 677 TRP A N 1
ATOM 5284 C CA . TRP A 1 677 ? -28.343 -17.754 5.528 1.00 85.12 677 TRP A CA 1
ATOM 5285 C C . TRP A 1 677 ? -29.721 -17.270 6.020 1.00 85.12 677 TRP A C 1
ATOM 5287 O O . TRP A 1 677 ? -30.219 -16.269 5.499 1.00 85.12 677 TRP A O 1
ATOM 5297 N N . PRO A 1 678 ? -30.366 -17.966 6.978 1.00 83.06 678 PRO A N 1
ATOM 5298 C CA . PRO A 1 678 ? -31.642 -17.535 7.555 1.00 83.06 678 PRO A CA 1
ATOM 5299 C C . PRO A 1 678 ? -31.574 -16.147 8.208 1.00 83.06 678 PRO A C 1
ATOM 5301 O O . PRO A 1 678 ? -30.504 -15.690 8.608 1.00 83.06 678 PRO A O 1
ATOM 5304 N N . SER A 1 679 ? -32.736 -15.498 8.352 1.00 67.50 679 SER A N 1
ATOM 5305 C CA . SER A 1 679 ? -32.845 -14.266 9.141 1.00 67.50 679 SER A CA 1
ATOM 5306 C C . SER A 1 679 ? -32.469 -14.537 10.599 1.00 67.50 679 SER A C 1
ATOM 5308 O O . SER A 1 679 ? -32.822 -15.579 11.151 1.00 67.50 679 SER A O 1
ATOM 5310 N N . MET A 1 680 ? -31.724 -13.610 11.192 1.00 73.25 680 MET A N 1
ATOM 5311 C CA . MET A 1 680 ? -31.120 -13.766 12.509 1.00 73.25 680 MET A CA 1
ATOM 5312 C C . MET A 1 680 ? -31.890 -12.965 13.549 1.00 73.25 680 MET A C 1
ATOM 5314 O O . MET A 1 680 ? -32.169 -11.781 13.341 1.00 73.25 680 MET A O 1
ATOM 5318 N N . ASP A 1 681 ? -32.150 -13.584 14.699 1.00 65.75 681 ASP A N 1
ATOM 5319 C CA . ASP A 1 681 ? -32.600 -12.842 15.868 1.00 65.75 681 ASP A CA 1
ATOM 5320 C C . ASP A 1 681 ? -31.508 -11.851 16.305 1.00 65.75 681 ASP A C 1
ATOM 5322 O O . ASP A 1 681 ? -30.328 -12.215 16.368 1.00 65.75 681 ASP A O 1
ATOM 5326 N N . PRO A 1 682 ? -31.869 -10.608 16.655 1.00 67.19 682 PRO A N 1
ATOM 5327 C CA . PRO A 1 682 ? -30.900 -9.631 17.118 1.00 67.19 682 PRO A CA 1
ATOM 5328 C C . PRO A 1 682 ? -30.222 -10.096 18.422 1.00 67.19 682 PRO A C 1
ATOM 5330 O O . PRO A 1 682 ? -30.840 -10.213 19.486 1.00 67.19 682 PRO A O 1
ATOM 5333 N N . THR A 1 683 ? -28.918 -10.355 18.347 1.00 75.88 683 THR A N 1
ATOM 5334 C CA . THR A 1 683 ? -28.046 -10.643 19.495 1.00 75.88 683 THR A CA 1
ATOM 5335 C C . THR A 1 683 ? -26.937 -9.610 19.571 1.00 75.88 683 THR A C 1
ATOM 5337 O O . THR A 1 683 ? -26.347 -9.261 18.550 1.00 75.88 683 THR A O 1
ATOM 5340 N N . PHE A 1 684 ? -26.621 -9.159 20.781 1.00 81.38 684 PHE A N 1
ATOM 5341 C CA . PHE A 1 684 ? -25.678 -8.068 21.021 1.00 81.38 684 PHE A CA 1
ATOM 5342 C C . PHE A 1 684 ? -24.651 -8.473 22.076 1.00 81.38 684 PHE A C 1
ATOM 5344 O O . PHE A 1 684 ? -24.863 -9.412 22.839 1.00 81.38 684 PHE A O 1
ATOM 5351 N N . CYS A 1 685 ? -23.538 -7.750 22.156 1.00 88.69 685 CYS A N 1
ATOM 5352 C CA . CYS A 1 685 ? -22.626 -7.846 23.294 1.00 88.69 685 CYS A CA 1
ATOM 5353 C C . CYS A 1 685 ? -23.021 -6.830 24.366 1.00 88.69 685 CYS A C 1
ATOM 5355 O O . CYS A 1 685 ? -23.461 -5.726 24.046 1.00 88.69 685 CYS A O 1
ATOM 5357 N N . CYS A 1 686 ? -22.778 -7.162 25.634 1.00 90.62 686 CYS A N 1
ATOM 5358 C CA . CYS A 1 686 ? -22.845 -6.187 26.714 1.00 90.62 686 CYS A CA 1
ATOM 5359 C C . CYS A 1 686 ? -21.960 -4.964 26.398 1.00 90.62 686 CYS A C 1
ATOM 5361 O O . CYS A 1 686 ? -20.819 -5.102 25.946 1.00 90.62 686 CYS A O 1
ATOM 5363 N N . ALA A 1 687 ? -22.493 -3.774 26.668 1.00 89.56 687 ALA A N 1
ATOM 5364 C CA . ALA A 1 687 ? -21.854 -2.486 26.441 1.00 89.56 687 ALA A CA 1
ATOM 5365 C C . ALA A 1 687 ? -20.571 -2.292 27.255 1.00 89.56 687 ALA A C 1
ATOM 5367 O O . ALA A 1 687 ? -19.682 -1.566 26.816 1.00 89.56 687 ALA A O 1
ATOM 5368 N N . ASN A 1 688 ? -20.441 -2.951 28.409 1.00 91.25 688 ASN A N 1
ATOM 5369 C CA . ASN A 1 688 ? -19.192 -2.953 29.158 1.00 91.25 688 ASN A CA 1
ATOM 5370 C C . ASN A 1 688 ? -18.104 -3.669 28.339 1.00 91.25 688 ASN A C 1
ATOM 5372 O O . ASN A 1 688 ? -18.169 -4.890 28.154 1.00 91.25 688 ASN A O 1
ATOM 5376 N N . LYS A 1 689 ? -17.086 -2.924 27.885 1.00 89.94 689 LYS A N 1
ATOM 5377 C CA . LYS A 1 689 ? -16.004 -3.435 27.034 1.00 89.94 689 LYS A CA 1
ATOM 5378 C C . LYS A 1 689 ? -15.120 -4.468 27.734 1.00 89.94 689 LYS A C 1
ATOM 5380 O O . LYS A 1 689 ? -14.472 -5.248 27.048 1.00 89.94 689 LYS A O 1
ATOM 5385 N N . LEU A 1 690 ? -15.124 -4.508 29.068 1.00 89.69 690 LEU A N 1
ATOM 5386 C CA . LEU A 1 690 ? -14.455 -5.536 29.873 1.00 89.69 690 LEU A CA 1
ATOM 5387 C C . LEU A 1 690 ? -15.296 -6.812 30.023 1.00 89.69 690 LEU A C 1
ATOM 5389 O O . LEU A 1 690 ? -14.757 -7.881 30.290 1.00 89.69 690 LEU A O 1
ATOM 5393 N N . CYS A 1 691 ? -16.620 -6.708 29.878 1.00 90.56 691 CYS A N 1
ATOM 5394 C CA . CYS A 1 691 ? -17.535 -7.841 30.000 1.00 90.56 691 CYS A CA 1
ATOM 5395 C C . CYS A 1 691 ? -17.787 -8.500 28.643 1.00 90.56 691 CYS A C 1
ATOM 5397 O O . CYS A 1 691 ? -17.588 -9.702 28.489 1.00 90.56 691 CYS A O 1
ATOM 5399 N N . ARG A 1 692 ? -18.285 -7.720 27.672 1.00 89.56 692 ARG A N 1
ATOM 5400 C CA . ARG A 1 692 ? -18.676 -8.148 26.317 1.00 89.56 692 ARG A CA 1
ATOM 5401 C C . ARG A 1 692 ? -19.530 -9.415 26.248 1.00 89.56 692 ARG A C 1
ATOM 5403 O O . ARG A 1 692 ? -19.607 -10.008 25.181 1.00 89.56 692 ARG A O 1
ATOM 5410 N N . ARG A 1 693 ? -20.167 -9.853 27.335 1.00 89.75 693 ARG A N 1
ATOM 5411 C CA . ARG A 1 693 ? -20.996 -11.065 27.357 1.00 89.75 693 ARG A CA 1
ATOM 5412 C C . ARG A 1 693 ? -22.058 -10.995 26.265 1.00 89.75 693 ARG A C 1
ATOM 5414 O O . ARG A 1 693 ? -22.688 -9.946 26.110 1.00 89.75 693 ARG A O 1
ATOM 5421 N N . ILE A 1 694 ? -22.259 -12.086 25.532 1.00 89.19 694 ILE A N 1
ATOM 5422 C CA . ILE A 1 694 ? -23.323 -12.147 24.527 1.00 89.19 694 ILE A CA 1
ATOM 5423 C C . ILE A 1 694 ? -24.683 -12.155 25.238 1.00 89.19 694 ILE A C 1
ATOM 5425 O O . ILE A 1 694 ? -24.936 -12.971 26.125 1.00 89.19 694 ILE A O 1
ATOM 5429 N N . ILE A 1 695 ? -25.557 -11.233 24.842 1.00 85.62 695 ILE A N 1
ATOM 5430 C CA . ILE A 1 695 ? -26.912 -11.048 25.356 1.00 85.62 695 ILE A CA 1
ATOM 5431 C C . ILE A 1 695 ? -27.919 -11.138 24.207 1.00 85.62 695 ILE A C 1
ATOM 5433 O O . ILE A 1 695 ? -27.730 -10.585 23.122 1.00 85.62 695 ILE A O 1
ATOM 5437 N N . ARG A 1 696 ? -29.019 -11.852 24.446 1.00 79.88 696 ARG A N 1
ATOM 5438 C CA . ARG A 1 696 ? -30.174 -11.840 23.540 1.00 79.88 696 ARG A CA 1
ATOM 5439 C C . ARG A 1 696 ? -30.932 -10.530 23.721 1.00 79.88 696 ARG A C 1
ATOM 5441 O O . ARG A 1 696 ? -31.038 -10.070 24.856 1.00 79.88 696 ARG A O 1
ATOM 5448 N N . HIS A 1 697 ? -31.504 -9.981 22.648 1.00 77.88 697 HIS A N 1
ATOM 5449 C CA . HIS A 1 697 ? -32.262 -8.722 22.698 1.00 77.88 697 HIS A CA 1
ATOM 5450 C C . HIS A 1 697 ? -33.307 -8.688 23.823 1.00 77.88 697 HIS A C 1
ATOM 5452 O O . HIS A 1 697 ? -33.350 -7.733 24.586 1.00 77.88 697 HIS A O 1
ATOM 5458 N N . ALA A 1 698 ? -34.085 -9.764 23.985 1.00 78.44 698 ALA A N 1
ATOM 5459 C CA . ALA A 1 698 ? -35.131 -9.858 25.009 1.00 78.44 698 ALA A CA 1
ATOM 5460 C C . ALA A 1 698 ? -34.619 -9.729 26.459 1.00 78.44 698 ALA A C 1
ATOM 5462 O O . ALA A 1 698 ? -35.390 -9.389 27.348 1.00 78.44 698 ALA A O 1
ATOM 5463 N N . ASN A 1 699 ? -33.330 -9.992 26.691 1.00 83.12 699 ASN A N 1
ATOM 5464 C CA . ASN A 1 699 ? -32.701 -9.946 28.013 1.00 83.12 699 ASN A CA 1
ATOM 5465 C C . ASN A 1 699 ? -31.756 -8.742 28.164 1.00 83.12 699 ASN A C 1
ATOM 5467 O O . ASN A 1 699 ? -31.080 -8.617 29.185 1.00 83.12 699 ASN A O 1
ATOM 5471 N N . ALA A 1 700 ? -31.637 -7.903 27.133 1.00 84.75 700 ALA A N 1
ATOM 5472 C CA . ALA A 1 700 ? -30.779 -6.734 27.157 1.00 84.75 700 ALA A CA 1
ATOM 5473 C C . ALA A 1 700 ? -31.471 -5.593 27.904 1.00 84.75 700 ALA A C 1
ATOM 5475 O O . ALA A 1 700 ? -32.615 -5.252 27.608 1.00 84.75 700 ALA A O 1
ATOM 5476 N N . VAL A 1 701 ? -30.756 -4.960 28.832 1.00 87.62 701 VAL A N 1
ATOM 5477 C CA . VAL A 1 701 ? -31.236 -3.736 29.474 1.00 87.62 701 VAL A CA 1
ATOM 5478 C C . VAL A 1 701 ? -30.736 -2.533 28.681 1.00 87.62 701 VAL A C 1
ATOM 5480 O O . VAL A 1 701 ? -29.538 -2.417 28.416 1.00 87.62 701 VAL A O 1
ATOM 5483 N N . VAL A 1 702 ? -31.647 -1.647 28.292 1.00 86.75 702 VAL A N 1
ATOM 5484 C CA . VAL A 1 702 ? -31.361 -0.396 27.573 1.00 86.75 702 VAL A CA 1
ATOM 5485 C C . VAL A 1 702 ? -31.853 0.794 28.391 1.00 86.75 702 VAL A C 1
ATOM 5487 O O . VAL A 1 702 ? -32.728 0.649 29.243 1.00 86.75 702 VAL A O 1
ATOM 5490 N N . SER A 1 703 ? -31.271 1.969 28.163 1.00 83.06 703 SER A N 1
ATOM 5491 C CA . SER A 1 703 ? -31.593 3.179 28.919 1.00 83.06 703 SER A CA 1
ATOM 5492 C C . SER A 1 703 ? -31.504 4.417 28.048 1.00 83.06 703 SER A C 1
ATOM 5494 O O . SER A 1 703 ? -30.513 4.598 27.343 1.00 83.06 703 SER A O 1
ATOM 5496 N N . ASP A 1 704 ? -32.473 5.318 28.195 1.00 82.00 704 ASP A N 1
ATOM 5497 C CA . ASP A 1 704 ? -32.463 6.625 27.529 1.00 82.00 704 ASP A CA 1
ATOM 5498 C C . ASP A 1 704 ? -31.284 7.502 27.976 1.00 82.00 704 ASP A C 1
ATOM 5500 O O . ASP A 1 704 ? -30.826 8.365 27.232 1.00 82.00 704 ASP A O 1
ATOM 5504 N N . LYS A 1 705 ? -30.741 7.250 29.176 1.00 79.50 705 LYS A N 1
ATOM 5505 C CA . LYS A 1 705 ? -29.562 7.949 29.707 1.00 79.50 705 LYS A CA 1
ATOM 5506 C C . LYS A 1 705 ? -28.258 7.519 29.027 1.00 79.50 705 LYS A C 1
ATOM 5508 O O . LYS A 1 705 ? -27.294 8.278 29.011 1.00 79.50 705 LYS A O 1
ATOM 5513 N N . TYR A 1 706 ? -28.228 6.310 28.468 1.00 83.31 706 TYR A N 1
ATOM 5514 C CA . TYR A 1 706 ? -27.068 5.732 27.790 1.00 83.31 706 TYR A CA 1
ATOM 5515 C C . TYR A 1 706 ? -27.500 5.157 26.434 1.00 83.31 706 TYR A C 1
ATOM 5517 O O . TYR A 1 706 ? -27.488 3.934 26.249 1.00 83.31 706 TYR A O 1
ATOM 5525 N N . PRO A 1 707 ? -27.917 6.021 25.491 1.00 80.25 707 PRO A N 1
ATOM 5526 C CA . PRO A 1 707 ? -28.453 5.580 24.212 1.00 80.25 707 PRO A CA 1
ATOM 5527 C C . PRO A 1 707 ? -27.409 4.773 23.430 1.00 80.25 707 PRO A C 1
ATOM 5529 O O . PRO A 1 707 ? -26.213 5.054 23.481 1.00 80.25 707 PRO A O 1
ATOM 5532 N N . GLY A 1 708 ? -27.864 3.744 22.713 1.00 79.50 708 GLY A N 1
ATOM 5533 C CA . GLY A 1 708 ? -26.994 2.865 21.920 1.00 79.50 708 GLY A CA 1
ATOM 5534 C C . GLY A 1 708 ? -26.237 1.794 22.720 1.00 79.50 708 GLY A C 1
ATOM 5535 O O . GLY A 1 708 ? -25.500 1.008 22.126 1.00 79.50 708 GLY A O 1
ATOM 5536 N N . HIS A 1 709 ? -26.428 1.714 24.041 1.00 86.25 709 HIS A N 1
ATOM 5537 C CA . HIS A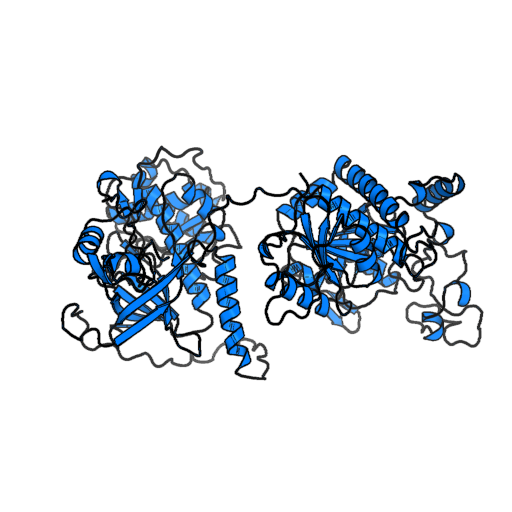 1 709 ? -25.791 0.710 24.892 1.00 86.25 709 HIS A CA 1
ATOM 5538 C C . HIS A 1 709 ? -26.785 -0.339 25.407 1.00 86.25 709 HIS A C 1
ATOM 5540 O O . HIS A 1 709 ? -27.793 -0.014 26.032 1.00 86.25 709 HIS A O 1
ATOM 5546 N N . SER A 1 710 ? -26.451 -1.615 25.198 1.00 88.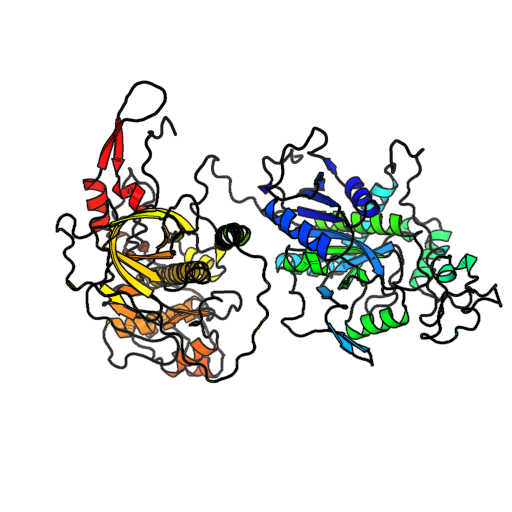62 710 SER A N 1
ATOM 5547 C CA . SER A 1 710 ? -27.186 -2.766 25.732 1.00 88.62 710 SER A CA 1
ATOM 5548 C C . SER A 1 710 ? -26.393 -3.433 26.853 1.00 88.62 710 SER A C 1
ATOM 5550 O O . SER A 1 710 ? -25.248 -3.839 26.658 1.00 88.62 710 SER A O 1
ATOM 5552 N N . TRP A 1 711 ? -26.979 -3.573 28.035 1.00 90.81 711 TRP A N 1
ATOM 5553 C CA . TRP A 1 711 ? -26.300 -4.069 29.233 1.00 90.81 711 TRP A CA 1
A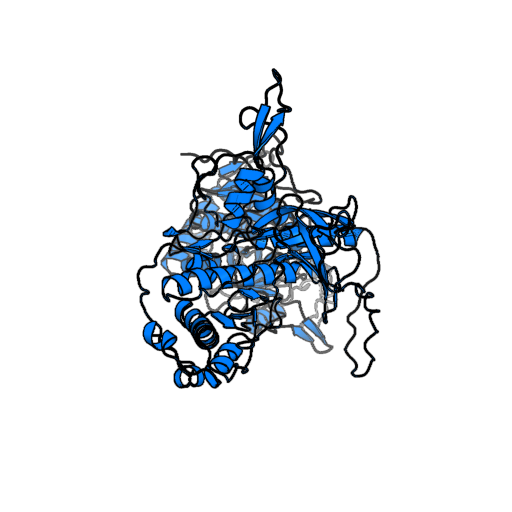TOM 5554 C C . TRP A 1 711 ? -26.782 -5.470 29.607 1.00 90.81 711 TRP A C 1
ATOM 5556 O O . TRP A 1 711 ? -27.956 -5.795 29.432 1.00 90.81 711 TRP A O 1
ATOM 5566 N N . CYS A 1 712 ? -25.879 -6.303 30.136 1.00 91.44 712 CYS A N 1
ATOM 5567 C CA . CYS A 1 712 ? -26.302 -7.486 30.880 1.00 91.44 712 CYS A CA 1
ATOM 5568 C C . CYS A 1 712 ? -26.788 -7.070 32.273 1.00 91.44 712 CYS A C 1
ATOM 5570 O O . CYS A 1 712 ? -26.394 -6.017 32.781 1.00 91.44 712 CYS A O 1
ATOM 5572 N N . ASP A 1 713 ? -27.586 -7.930 32.892 1.00 90.25 713 ASP A N 1
ATOM 5573 C CA . ASP A 1 713 ? -28.075 -7.819 34.267 1.00 90.25 713 ASP A CA 1
ATOM 5574 C C . ASP A 1 713 ? -26.986 -7.375 35.262 1.00 90.25 713 ASP A C 1
ATOM 5576 O O . ASP A 1 713 ? -27.139 -6.372 35.962 1.00 90.25 713 ASP A O 1
ATOM 5580 N N . VAL A 1 714 ? -25.834 -8.049 35.259 1.00 90.56 714 VAL A N 1
ATOM 5581 C CA . VAL A 1 714 ? -24.734 -7.781 36.199 1.00 90.56 714 VAL A CA 1
ATOM 5582 C C . VAL A 1 714 ? -24.116 -6.392 36.001 1.00 90.56 714 VAL A C 1
ATOM 5584 O O . VAL A 1 714 ? -23.822 -5.698 36.975 1.00 90.56 714 VAL A O 1
ATOM 5587 N N . CYS A 1 715 ? -23.888 -5.972 34.753 1.00 92.69 715 CYS A N 1
ATOM 5588 C CA . CYS A 1 715 ? -23.290 -4.661 34.479 1.00 92.69 715 CYS A CA 1
ATOM 5589 C C . CYS A 1 715 ? -24.302 -3.525 34.657 1.00 92.69 715 CYS A C 1
ATOM 5591 O O . CYS A 1 715 ? -23.915 -2.432 35.057 1.00 92.69 715 CYS A O 1
ATOM 5593 N N . TRP A 1 716 ? -25.586 -3.779 34.398 1.00 92.56 716 TRP A N 1
ATOM 5594 C CA . TRP A 1 716 ? -26.649 -2.804 34.614 1.00 92.56 716 TRP A CA 1
ATOM 5595 C C . TRP A 1 716 ? -26.784 -2.424 36.094 1.00 92.56 716 TRP A C 1
ATOM 5597 O O . TRP A 1 716 ? -26.829 -1.241 36.427 1.00 92.56 716 TRP A O 1
ATOM 5607 N N . HIS A 1 717 ? -26.758 -3.407 37.000 1.00 90.94 717 HIS A N 1
ATOM 5608 C CA . HIS A 1 717 ? -26.799 -3.132 38.439 1.00 90.94 717 HIS A CA 1
ATOM 5609 C C . HIS A 1 717 ? -25.600 -2.304 38.920 1.00 90.94 717 HIS A C 1
ATOM 5611 O O . HIS A 1 717 ? -25.784 -1.378 39.707 1.00 90.94 717 HIS A O 1
ATOM 5617 N N . GLN A 1 718 ? -24.395 -2.582 38.411 1.00 91.56 718 GLN A N 1
ATOM 5618 C CA . GLN A 1 718 ? -23.195 -1.800 38.739 1.00 91.56 718 GLN A CA 1
ATOM 5619 C C . GLN A 1 718 ? -23.264 -0.367 38.201 1.00 91.56 718 GLN A C 1
ATOM 5621 O O . GLN A 1 718 ? -22.849 0.574 38.878 1.00 91.56 718 GLN A O 1
ATOM 5626 N N . LEU A 1 719 ? -23.814 -0.182 37.000 1.00 89.25 719 LEU A N 1
ATOM 5627 C CA . LEU A 1 719 ? -24.038 1.138 36.416 1.00 89.25 719 LEU A CA 1
ATOM 5628 C C . LEU A 1 719 ? -24.948 1.983 37.318 1.00 89.25 719 LEU A C 1
ATOM 5630 O O . LEU A 1 719 ? -24.594 3.109 37.672 1.00 89.25 719 LEU A O 1
ATOM 5634 N N . ALA A 1 720 ? -26.075 1.408 37.746 1.00 81.56 720 ALA A N 1
ATOM 5635 C CA . ALA A 1 720 ? -27.026 2.068 38.634 1.00 81.56 720 ALA A CA 1
ATOM 5636 C C . ALA A 1 720 ? -26.417 2.385 40.012 1.00 81.56 720 ALA A C 1
ATOM 5638 O O . ALA A 1 720 ? -26.573 3.498 40.505 1.00 81.56 720 ALA A O 1
ATOM 5639 N N . SER A 1 721 ? -25.670 1.453 40.613 1.00 84.56 721 SER A N 1
ATOM 5640 C CA . SER A 1 721 ? -25.129 1.609 41.972 1.00 84.56 721 SER A CA 1
ATOM 5641 C C . SER A 1 721 ? -23.931 2.557 42.089 1.00 84.56 721 SER A C 1
ATOM 5643 O O . SER A 1 721 ? -23.499 2.850 43.197 1.00 84.56 721 SER A O 1
ATOM 5645 N N . THR A 1 722 ? -23.342 2.983 40.971 1.00 82.62 722 THR A N 1
ATOM 5646 C CA . THR A 1 722 ? -22.134 3.834 40.935 1.00 82.62 722 THR A CA 1
ATOM 5647 C C . THR A 1 722 ? -22.392 5.208 40.322 1.00 82.62 722 THR A C 1
ATOM 5649 O O . THR A 1 722 ? -21.451 5.907 39.929 1.00 82.62 722 THR A O 1
ATOM 5652 N N . THR A 1 723 ? -23.668 5.566 40.183 1.00 84.44 723 THR A N 1
ATOM 5653 C CA . THR A 1 723 ? -24.101 6.867 39.685 1.00 84.44 723 THR A CA 1
ATOM 5654 C C . THR A 1 723 ? -24.139 7.872 40.834 1.00 84.44 723 THR A C 1
ATOM 5656 O O . THR A 1 723 ? -24.942 7.731 41.748 1.00 84.44 723 THR A O 1
ATOM 5659 N N . ASP A 1 724 ? -23.279 8.888 40.757 1.00 82.62 724 ASP A N 1
ATOM 5660 C CA . ASP A 1 724 ? -23.091 9.924 41.778 1.00 82.62 724 ASP A CA 1
ATOM 5661 C C . ASP A 1 724 ? -23.206 11.338 41.177 1.00 82.62 724 ASP A C 1
ATOM 5663 O O . ASP A 1 724 ? -23.232 11.516 39.959 1.00 82.62 724 ASP A O 1
ATOM 5667 N N . GLN A 1 725 ? -23.224 12.363 42.034 1.00 87.81 725 GLN A N 1
ATOM 5668 C CA . GLN A 1 725 ? -23.125 13.778 41.651 1.00 87.81 725 GLN A CA 1
ATOM 5669 C C . GLN A 1 725 ? -21.664 14.259 41.757 1.00 87.81 725 GLN A C 1
ATOM 5671 O O . GLN A 1 725 ? -21.055 14.148 42.822 1.00 87.81 725 GLN A O 1
ATOM 5676 N N . LEU A 1 726 ? -21.094 14.801 40.674 1.00 85.00 726 LEU A N 1
ATOM 5677 C CA . LEU A 1 726 ? -19.766 15.435 40.652 1.00 85.00 726 LEU A CA 1
ATOM 5678 C C . LEU A 1 726 ? -19.879 16.945 40.423 1.00 85.00 726 LEU A C 1
ATOM 5680 O O . LEU A 1 726 ? -20.676 17.387 39.602 1.00 85.00 726 LEU A O 1
ATOM 5684 N N . LEU A 1 727 ? -19.026 17.723 41.091 1.00 87.12 727 LEU A N 1
ATOM 5685 C CA . LEU A 1 727 ? -18.895 19.164 40.860 1.00 87.12 727 LEU A CA 1
ATOM 5686 C C . LEU A 1 727 ? -18.245 19.437 39.491 1.00 87.12 727 LEU A C 1
ATOM 5688 O O . LEU A 1 727 ? -17.186 18.887 39.182 1.00 87.12 727 LEU A O 1
ATOM 5692 N N . CYS A 1 728 ? -18.864 20.289 38.673 1.00 86.25 728 CYS A N 1
ATOM 5693 C CA . CYS A 1 728 ? -18.359 20.660 37.352 1.00 86.25 728 CYS A CA 1
ATOM 5694 C C . CYS A 1 728 ? -17.248 21.721 37.433 1.00 86.25 728 CYS A C 1
ATOM 5696 O O . CYS A 1 728 ? -17.488 22.836 37.880 1.00 86.25 728 CYS A O 1
ATOM 5698 N N . VAL A 1 729 ? -16.062 21.433 36.883 1.00 86.12 729 VAL A N 1
ATOM 5699 C CA . VAL A 1 729 ? -14.902 22.355 36.816 1.00 86.12 729 VAL A CA 1
ATOM 5700 C C . VAL A 1 729 ? -14.938 23.227 35.542 1.00 86.12 729 VAL A C 1
ATOM 5702 O O . VAL A 1 729 ? -13.947 23.369 34.816 1.00 86.12 729 VAL A O 1
ATOM 5705 N N . GLY A 1 730 ? -16.122 23.732 35.195 1.00 80.00 730 GLY A N 1
ATOM 5706 C CA . GLY A 1 730 ? -16.363 24.581 34.021 1.00 80.00 730 GLY A CA 1
ATOM 5707 C C . GLY A 1 730 ? -16.333 26.073 34.379 1.00 80.00 730 GLY A C 1
ATOM 5708 O O . GLY A 1 730 ? -16.539 26.411 35.541 1.00 80.00 730 GLY A O 1
ATOM 5709 N N . PRO A 1 731 ? -16.068 26.980 33.422 1.00 75.06 731 PRO A N 1
ATOM 5710 C CA . PRO A 1 731 ? -16.169 28.415 33.681 1.00 75.06 731 PRO A CA 1
ATOM 5711 C C . PRO A 1 731 ? -17.632 28.806 33.945 1.00 75.06 731 PRO A C 1
ATOM 5713 O O . PRO A 1 731 ? -18.487 28.568 33.100 1.00 75.06 731 PRO A O 1
ATOM 5716 N N . GLY A 1 732 ? -17.924 29.419 35.095 1.00 79.94 732 GLY A N 1
ATOM 5717 C CA . GLY A 1 732 ? -19.282 29.823 35.478 1.00 79.94 732 GLY A CA 1
ATOM 5718 C C . GLY A 1 732 ? -19.614 29.469 36.932 1.00 79.94 732 GLY A C 1
ATOM 5719 O O . GLY A 1 732 ? -18.703 29.167 37.700 1.00 79.94 732 GLY A O 1
ATOM 5720 N N . PRO A 1 733 ? -20.896 29.538 37.334 1.00 80.94 733 PRO A N 1
ATOM 5721 C CA . PRO A 1 733 ? -21.317 29.148 38.674 1.00 80.94 733 PRO A CA 1
ATOM 5722 C C . PRO A 1 733 ? -21.162 27.639 38.908 1.00 80.94 733 PRO A C 1
ATOM 5724 O O . PRO A 1 733 ? -21.468 26.810 38.039 1.00 80.94 733 PRO A O 1
ATOM 5727 N N . ASP A 1 734 ? -20.732 27.303 40.123 1.00 86.00 734 ASP A N 1
ATOM 5728 C CA . ASP A 1 734 ? -20.597 25.931 40.600 1.00 86.00 734 ASP A CA 1
ATOM 5729 C C . ASP A 1 734 ? -21.938 25.194 40.523 1.00 86.00 734 ASP A C 1
ATOM 5731 O O . ASP A 1 734 ? -22.963 25.647 41.035 1.00 86.00 734 ASP A O 1
ATOM 5735 N N . HIS A 1 735 ? -21.927 24.031 39.883 1.00 87.75 735 HIS A N 1
ATOM 5736 C CA . HIS A 1 735 ? -23.069 23.128 39.827 1.00 87.75 735 HIS A CA 1
ATOM 5737 C C . HIS A 1 735 ? -22.582 21.683 39.742 1.00 87.75 735 HIS A C 1
ATOM 5739 O O . HIS A 1 735 ? -21.482 21.399 39.258 1.00 87.75 735 HIS A O 1
ATOM 5745 N N . ASN A 1 736 ? -23.426 20.768 40.207 1.00 87.88 736 ASN A N 1
ATOM 5746 C CA . ASN A 1 736 ? -23.167 19.341 40.111 1.00 87.88 736 ASN A CA 1
ATOM 5747 C C . ASN A 1 736 ? -23.782 18.763 38.835 1.00 87.88 736 ASN A C 1
ATOM 5749 O O . ASN A 1 736 ? -24.785 19.268 38.328 1.00 87.88 736 ASN A O 1
ATOM 5753 N N . PHE A 1 737 ? -23.187 17.688 38.334 1.00 87.00 737 PHE A N 1
ATOM 5754 C CA . PHE A 1 737 ? -23.752 16.873 37.273 1.00 87.00 737 PHE A CA 1
ATOM 5755 C C . PHE A 1 737 ? -23.665 15.393 37.634 1.00 87.00 737 PHE A C 1
ATOM 5757 O O . PHE A 1 737 ? -22.751 14.942 38.329 1.00 87.00 737 PHE A O 1
ATOM 5764 N N . GLU A 1 738 ? -24.647 14.637 37.160 1.00 87.25 738 GLU A N 1
ATOM 5765 C CA . GLU A 1 738 ? -24.780 13.222 37.466 1.00 87.25 738 GLU A CA 1
ATOM 5766 C C . GLU A 1 738 ? -23.889 12.372 36.553 1.00 87.25 738 GLU A C 1
ATOM 5768 O O . GLU A 1 738 ? -23.848 12.565 35.335 1.00 87.25 738 GLU A O 1
ATOM 5773 N N . ILE A 1 739 ? -23.189 11.397 37.129 1.00 88.12 739 ILE A N 1
ATOM 5774 C CA . ILE A 1 739 ? -22.215 10.583 36.412 1.00 88.12 739 ILE A CA 1
ATOM 5775 C C . ILE A 1 739 ? -22.012 9.210 37.052 1.00 88.12 739 ILE A C 1
ATOM 5777 O O . ILE A 1 739 ? -21.836 9.089 38.259 1.00 88.12 739 ILE A O 1
ATOM 5781 N N . SER A 1 740 ? -21.961 8.166 36.221 1.00 90.38 740 SER A N 1
ATOM 5782 C CA . SER A 1 740 ? -21.558 6.824 36.653 1.00 90.38 740 SER A CA 1
ATOM 5783 C C . SER A 1 740 ? -20.070 6.607 36.406 1.00 90.38 740 SER A C 1
ATOM 5785 O O . SER A 1 740 ? -19.631 6.577 35.256 1.00 90.38 740 SER A O 1
ATOM 5787 N N . ARG A 1 741 ? -19.276 6.410 37.466 1.00 89.25 741 ARG A N 1
ATOM 5788 C CA . ARG A 1 741 ? -17.840 6.093 37.308 1.00 89.25 741 ARG A CA 1
ATOM 5789 C C . ARG A 1 741 ? -17.625 4.738 36.628 1.00 89.25 741 ARG A C 1
ATOM 5791 O O . ARG A 1 741 ? -16.690 4.599 35.840 1.00 89.25 741 ARG A O 1
ATOM 5798 N N . PHE A 1 742 ? -18.519 3.777 36.876 1.00 91.81 742 PHE A N 1
ATOM 5799 C CA . PHE A 1 742 ? -18.522 2.482 36.196 1.00 91.81 742 PHE A CA 1
ATOM 5800 C C . PHE A 1 742 ? -18.731 2.632 34.691 1.00 91.81 742 PHE A C 1
ATOM 5802 O O . PHE A 1 742 ? -18.050 1.954 33.931 1.00 91.81 742 PHE A O 1
ATOM 5809 N N . PHE A 1 743 ? -19.613 3.536 34.241 1.00 91.50 743 PHE A N 1
ATOM 5810 C CA . PHE A 1 743 ? -19.818 3.768 32.808 1.00 91.50 743 PHE A CA 1
ATOM 5811 C C . PHE A 1 743 ? -18.498 4.101 32.106 1.00 91.50 743 PHE A C 1
ATOM 5813 O O . PHE A 1 743 ? -18.091 3.379 31.200 1.00 91.50 743 PHE A O 1
ATOM 5820 N N . TYR A 1 744 ? -17.791 5.137 32.562 1.00 89.69 744 TYR A N 1
ATOM 5821 C CA . TYR A 1 744 ? -16.550 5.578 31.920 1.00 89.69 744 TYR A CA 1
ATOM 5822 C C . TYR A 1 744 ? -15.455 4.509 31.993 1.00 89.69 744 TYR A C 1
ATOM 5824 O O . TYR A 1 744 ? -14.831 4.226 30.973 1.00 89.69 744 TYR A O 1
ATOM 5832 N N . GLU A 1 745 ? -15.289 3.827 33.135 1.00 91.38 745 GLU A N 1
ATOM 5833 C CA . GLU A 1 745 ? -14.367 2.686 33.243 1.00 91.38 745 GLU A CA 1
ATOM 5834 C C . GLU A 1 745 ? -14.725 1.566 32.254 1.00 91.38 745 GLU A C 1
ATOM 5836 O O . GLU A 1 745 ? -13.862 1.076 31.527 1.00 91.38 745 GLU A O 1
ATOM 5841 N N . SER A 1 746 ? -16.008 1.206 32.163 1.00 90.75 746 SER A N 1
ATOM 5842 C CA . SER A 1 746 ? -16.504 0.152 31.273 1.00 90.75 746 SER A CA 1
ATOM 5843 C C . SER A 1 746 ? -16.288 0.469 29.792 1.00 90.75 746 SER A C 1
ATOM 5845 O O . SER A 1 746 ? -16.204 -0.449 28.978 1.00 90.75 746 SER A O 1
ATOM 5847 N N . GLN A 1 747 ? -16.191 1.754 29.437 1.00 89.12 747 GLN A N 1
ATOM 5848 C CA . GLN A 1 747 ? -15.901 2.215 28.081 1.00 89.12 747 GLN A CA 1
ATOM 5849 C C . GLN A 1 747 ? -14.400 2.433 27.831 1.00 89.12 747 GLN A C 1
ATOM 5851 O O . GLN A 1 747 ? -14.021 2.749 26.701 1.00 89.12 747 GLN A O 1
ATOM 5856 N N . GLY A 1 748 ? -13.548 2.255 28.850 1.00 86.06 748 GLY A N 1
ATOM 5857 C CA . GLY A 1 748 ? -12.119 2.568 28.790 1.00 86.06 748 GLY A CA 1
ATOM 5858 C C . GLY A 1 748 ? -11.844 4.072 28.701 1.00 86.06 748 GLY A C 1
ATOM 5859 O O . GLY A 1 748 ? -10.837 4.488 28.133 1.00 86.06 748 GLY A O 1
ATOM 5860 N N . GLN A 1 749 ? -12.746 4.909 29.207 1.00 86.81 749 GLN A N 1
ATOM 5861 C CA . GLN A 1 749 ? -12.664 6.363 29.129 1.00 86.81 749 GLN A CA 1
ATOM 5862 C C . GLN A 1 749 ? -12.276 6.976 30.475 1.00 86.81 749 GLN A C 1
ATOM 5864 O O . GLN A 1 749 ? -12.565 6.445 31.548 1.00 86.81 749 GLN A O 1
ATOM 5869 N N . LYS A 1 750 ? -11.634 8.147 30.420 1.00 83.19 750 LYS A N 1
ATOM 5870 C CA . LYS A 1 750 ? -11.401 8.953 31.621 1.00 83.19 750 LYS A CA 1
ATOM 5871 C C . LYS A 1 750 ? -12.725 9.533 32.100 1.00 83.19 750 LYS A C 1
ATOM 5873 O O . LYS A 1 750 ? -13.535 9.981 31.293 1.00 83.19 750 LYS A O 1
ATOM 5878 N N . ILE A 1 751 ? -12.903 9.563 33.414 1.00 84.25 751 ILE A N 1
ATOM 5879 C CA . ILE A 1 751 ? -14.052 10.209 34.044 1.00 84.25 751 ILE A CA 1
ATOM 5880 C C . ILE A 1 751 ? -13.935 11.724 33.786 1.00 84.25 751 ILE A C 1
ATOM 5882 O O . ILE A 1 751 ? -12.915 12.309 34.166 1.00 84.25 751 ILE A O 1
ATOM 5886 N N . PRO A 1 752 ? -14.915 12.371 33.133 1.00 83.56 752 PRO A N 1
ATOM 5887 C CA . PRO A 1 752 ? -14.890 13.808 32.909 1.00 83.56 752 PRO A CA 1
ATOM 5888 C C . PRO A 1 752 ? -15.028 14.572 34.226 1.00 83.56 752 PRO A C 1
ATOM 5890 O O . PRO A 1 752 ? -15.725 14.158 35.150 1.00 83.56 752 PRO A O 1
ATOM 5893 N N . ASN A 1 753 ? -14.373 15.727 34.282 1.00 84.56 753 ASN A N 1
ATOM 5894 C CA . ASN A 1 753 ? -14.477 16.694 35.375 1.00 84.56 753 ASN A CA 1
ATOM 5895 C C . ASN A 1 753 ? -15.342 17.915 35.004 1.00 84.56 753 ASN A C 1
ATOM 5897 O O . ASN A 1 753 ? -15.453 18.850 35.792 1.00 84.56 753 ASN A O 1
ATOM 5901 N N . ARG A 1 754 ? -15.941 17.925 33.808 1.00 84.19 754 ARG A N 1
ATOM 5902 C CA . ARG A 1 754 ? -16.844 18.968 33.305 1.00 84.19 754 ARG A CA 1
ATOM 5903 C C . ARG A 1 754 ? -18.121 18.330 32.772 1.00 84.19 754 ARG A C 1
ATOM 5905 O O . ARG A 1 754 ? -18.071 17.232 32.221 1.00 84.19 754 ARG A O 1
ATOM 5912 N N . CYS A 1 755 ? -19.246 19.019 32.932 1.00 80.69 755 CYS A N 1
ATOM 5913 C CA . CYS A 1 755 ? -20.520 18.604 32.355 1.00 80.69 755 CYS A CA 1
ATOM 5914 C C . CYS A 1 755 ? -20.554 18.864 30.838 1.00 80.69 755 CYS A C 1
ATOM 5916 O O . CYS A 1 755 ? -19.751 19.636 30.314 1.00 80.69 755 CYS A O 1
ATOM 5918 N N . THR A 1 756 ? -21.526 18.274 30.141 1.00 75.94 756 THR A N 1
ATOM 5919 C CA . THR A 1 756 ? -21.715 18.399 28.680 1.00 75.94 756 THR A CA 1
ATOM 5920 C C . THR A 1 756 ? -22.018 19.820 28.197 1.00 75.94 756 THR A C 1
ATOM 5922 O O . THR A 1 756 ? -21.909 20.101 27.011 1.00 75.94 756 THR A O 1
ATOM 5925 N N . ASN A 1 757 ? -22.402 20.733 29.093 1.00 75.88 757 ASN A N 1
ATOM 5926 C CA . ASN A 1 757 ? -22.596 22.145 28.744 1.00 75.88 757 ASN A CA 1
ATOM 5927 C C . ASN A 1 757 ? -21.268 22.927 28.713 1.00 75.88 757 ASN A C 1
ATOM 5929 O O . ASN A 1 757 ? -21.234 24.056 28.235 1.00 75.88 757 ASN A O 1
ATOM 5933 N N . HIS A 1 758 ? -20.184 22.335 29.231 1.00 74.69 758 HIS A N 1
ATOM 5934 C CA . HIS A 1 758 ? -18.842 22.921 29.321 1.00 74.69 758 HIS A CA 1
ATOM 5935 C C . HIS A 1 758 ? -17.764 22.070 28.622 1.00 74.69 758 HIS A C 1
ATOM 5937 O O . HIS A 1 758 ? -16.569 22.293 28.859 1.00 74.69 758 HIS A O 1
ATOM 5943 N N . THR A 1 759 ? -18.183 21.075 27.829 1.00 56.12 759 THR A N 1
ATOM 5944 C CA . THR A 1 759 ? -17.307 20.207 27.022 1.00 56.12 759 THR A CA 1
ATOM 5945 C C . THR A 1 759 ? -16.796 20.888 25.772 1.00 56.12 759 THR A C 1
ATOM 5947 O O . THR A 1 759 ? -17.621 21.523 25.078 1.00 56.12 759 THR A O 1
#

pLDDT: mean 83.95, std 17.2, range [22.64, 98.88]